Protein AF-0000000084981354 (afdb_homodimer)

Structure (mmCIF, N/CA/C/O backbone):
data_AF-0000000084981354-model_v1
#
loop_
_entity.id
_entity.type
_entity.pdbx_description
1 polymer 'ATP-grasp domain-containing protein'
#
loop_
_atom_site.group_PDB
_atom_site.id
_atom_site.type_symbol
_atom_site.label_atom_id
_atom_site.label_alt_id
_atom_site.label_comp_id
_atom_site.label_asym_id
_atom_site.label_entity_id
_atom_site.label_seq_id
_atom_site.pdbx_PDB_ins_code
_atom_site.Cartn_x
_atom_site.Cartn_y
_atom_site.Cartn_z
_atom_site.occupancy
_atom_site.B_iso_or_equiv
_atom_site.auth_seq_id
_atom_site.auth_comp_id
_atom_site.auth_asym_id
_atom_site.auth_atom_id
_atom_site.pdbx_PDB_model_num
ATOM 1 N N . MET A 1 1 ? -16.672 -6.094 -10.031 1 96.81 1 MET A N 1
ATOM 2 C CA . MET A 1 1 ? -15.305 -6.426 -9.641 1 96.81 1 MET A CA 1
ATOM 3 C C . MET A 1 1 ? -14.352 -6.262 -10.812 1 96.81 1 MET A C 1
ATOM 5 O O . MET A 1 1 ? -14.594 -6.793 -11.898 1 96.81 1 MET A O 1
ATOM 9 N N . ASN A 1 2 ? -13.312 -5.469 -10.719 1 98.69 2 ASN A N 1
ATOM 10 C CA . ASN A 1 2 ? -12.289 -5.281 -11.742 1 98.69 2 ASN A CA 1
ATOM 11 C C . ASN A 1 2 ? -11.109 -6.227 -11.531 1 98.69 2 ASN A C 1
ATOM 13 O O . ASN A 1 2 ? -10.469 -6.207 -10.477 1 98.69 2 ASN A O 1
ATOM 17 N N . PHE A 1 3 ? -10.891 -7.051 -12.516 1 98.88 3 PHE A N 1
ATOM 18 C CA . PHE A 1 3 ? -9.789 -8.008 -12.492 1 98.88 3 PHE A CA 1
ATOM 19 C C . PHE A 1 3 ? -8.742 -7.66 -13.539 1 98.88 3 PHE A C 1
ATOM 21 O O . PHE A 1 3 ? -9.055 -7.578 -14.734 1 98.88 3 PHE A O 1
ATOM 28 N N . LEU A 1 4 ? -7.516 -7.43 -13.109 1 98.94 4 LEU A N 1
ATOM 29 C CA . LEU A 1 4 ? -6.426 -7.133 -14.023 1 98.94 4 LEU A CA 1
ATOM 30 C C . LEU A 1 4 ? -5.617 -8.391 -14.336 1 98.94 4 LEU A C 1
ATOM 32 O O . LEU A 1 4 ? -5.07 -9.016 -13.422 1 98.94 4 LEU A O 1
ATOM 36 N N . TRP A 1 5 ? -5.559 -8.766 -15.562 1 98.81 5 TRP A N 1
ATOM 37 C CA . TRP A 1 5 ? -4.738 -9.891 -16 1 98.81 5 TRP A CA 1
ATOM 38 C C . TRP A 1 5 ? -3.453 -9.406 -16.656 1 98.81 5 TRP A C 1
ATOM 40 O O . TRP A 1 5 ? -3.496 -8.648 -17.641 1 98.81 5 TRP A O 1
ATOM 50 N N . VAL A 1 6 ? -2.336 -9.812 -16.219 1 98.44 6 VAL A N 1
ATOM 51 C CA . VAL A 1 6 ? -1.031 -9.43 -16.75 1 98.44 6 VAL A CA 1
ATOM 52 C C . VAL A 1 6 ? -0.583 -10.43 -17.812 1 98.44 6 VAL A C 1
ATOM 54 O O . VAL A 1 6 ? -0.644 -11.641 -17.594 1 98.44 6 VAL A O 1
ATOM 57 N N . SER A 1 7 ? -0.177 -9.984 -18.984 1 97.69 7 SER A N 1
ATOM 58 C CA . SER A 1 7 ? 0.325 -10.773 -20.109 1 97.69 7 SER A CA 1
ATOM 59 C C . SER A 1 7 ? -0.704 -11.797 -20.562 1 97.69 7 SER A C 1
ATOM 61 O O . SER A 1 7 ? -0.416 -13 -20.609 1 97.69 7 SER A O 1
ATOM 63 N N . PRO A 1 8 ? -1.83 -11.273 -20.984 1 97.56 8 PRO A N 1
ATOM 64 C CA . PRO A 1 8 ? -2.934 -12.18 -21.297 1 97.56 8 PRO A CA 1
ATOM 65 C C . PRO A 1 8 ? -2.641 -13.07 -22.5 1 97.56 8 PRO A C 1
ATOM 67 O O . PRO A 1 8 ? -3.25 -14.133 -22.656 1 97.56 8 PRO A O 1
ATOM 70 N N . HIS A 1 9 ? -1.751 -12.703 -23.375 1 94.56 9 HIS A N 1
ATOM 71 C CA . HIS A 1 9 ? -1.53 -13.414 -24.641 1 94.56 9 HIS A CA 1
ATOM 72 C C . HIS A 1 9 ? -0.736 -14.695 -24.406 1 94.56 9 HIS A C 1
ATOM 74 O O . HIS A 1 9 ? -0.718 -15.578 -25.266 1 94.56 9 HIS A O 1
ATOM 80 N N . TYR A 1 10 ? -0.019 -14.742 -23.266 1 89.88 10 TYR A N 1
ATOM 81 C CA . TYR A 1 10 ? 0.857 -15.883 -23.031 1 89.88 10 TYR A CA 1
ATOM 82 C C . TYR A 1 10 ? 0.763 -16.344 -21.578 1 89.88 10 TYR A C 1
ATOM 84 O O . TYR A 1 10 ? 0.833 -15.531 -20.656 1 89.88 10 TYR A O 1
ATOM 92 N N . PRO A 1 11 ? 0.769 -17.688 -21.391 1 88.19 11 PRO A N 1
ATOM 93 C CA . PRO A 1 11 ? 0.639 -18.734 -22.391 1 88.19 11 PRO A CA 1
ATOM 94 C C . PRO A 1 11 ? -0.766 -18.812 -22.984 1 88.19 11 PRO A C 1
ATOM 96 O O . PRO A 1 11 ? -1.733 -18.391 -22.359 1 88.19 11 PRO A O 1
ATOM 99 N N . PRO A 1 12 ? -0.935 -19.359 -24.156 1 87.62 12 PRO A N 1
ATOM 100 C CA . PRO A 1 12 ? -2.205 -19.297 -24.891 1 87.62 12 PRO A CA 1
ATOM 101 C C . PRO A 1 12 ? -3.344 -19.984 -24.141 1 87.62 12 PRO A C 1
ATOM 103 O O . PRO A 1 12 ? -4.488 -19.531 -24.188 1 87.62 12 PRO A O 1
ATOM 106 N N . ASN A 1 13 ? -3.092 -21.094 -23.516 1 87.5 13 ASN A N 1
ATOM 107 C CA . ASN A 1 13 ? -4.188 -21.828 -22.891 1 87.5 13 ASN A CA 1
ATOM 108 C C . ASN A 1 13 ? -4.719 -21.109 -21.656 1 87.5 13 ASN A C 1
ATOM 110 O O . ASN A 1 13 ? -5.805 -21.422 -21.156 1 87.5 13 ASN A O 1
ATOM 114 N N . PHE A 1 14 ? -4.004 -20.031 -21.156 1 92 14 PHE A N 1
ATOM 115 C CA . PHE A 1 14 ? -4.461 -19.281 -19.984 1 92 14 PHE A CA 1
ATOM 116 C C . PHE A 1 14 ? -5.547 -18.297 -20.375 1 92 14 PHE A C 1
ATOM 118 O O . PHE A 1 14 ? -6.234 -17.734 -19.516 1 92 14 PHE A O 1
ATOM 125 N N . GLN A 1 15 ? -5.75 -18.094 -21.641 1 95.38 15 GLN A N 1
ATOM 126 C CA . GLN A 1 15 ? -6.816 -17.219 -22.109 1 95.38 15 GLN A CA 1
ATOM 127 C C . GLN A 1 15 ? -8.18 -17.719 -21.641 1 95.38 15 GLN A C 1
ATOM 129 O O . GLN A 1 15 ? -9.125 -16.938 -21.5 1 95.38 15 GLN A O 1
ATOM 134 N N . THR A 1 16 ? -8.203 -19.047 -21.391 1 95.19 16 THR A N 1
ATOM 135 C CA . THR A 1 16 ? -9.438 -19.641 -20.891 1 95.19 16 THR A CA 1
ATOM 136 C C . THR A 1 16 ? -9.773 -19.109 -19.5 1 95.19 16 THR A C 1
ATOM 138 O O . THR A 1 16 ? -10.938 -19.031 -19.125 1 95.19 16 THR A O 1
ATOM 141 N N . PHE A 1 17 ? -8.758 -18.688 -18.719 1 96.94 17 PHE A N 1
ATOM 142 C CA . PHE A 1 17 ? -9 -18.016 -17.438 1 96.94 17 PHE A CA 1
ATOM 143 C C . PHE A 1 17 ? -9.766 -16.719 -17.656 1 96.94 17 PHE A C 1
ATOM 145 O O . PHE A 1 17 ? -10.711 -16.422 -16.922 1 96.94 17 PHE A O 1
ATOM 152 N N . ILE A 1 18 ? -9.328 -15.953 -18.594 1 98.19 18 ILE A N 1
ATOM 153 C CA . ILE A 1 18 ? -9.891 -14.641 -18.891 1 98.19 18 ILE A CA 1
ATOM 154 C C . ILE A 1 18 ? -11.344 -14.789 -19.328 1 98.19 18 ILE A C 1
ATOM 156 O O . ILE A 1 18 ? -12.219 -14.047 -18.875 1 98.19 18 ILE A O 1
ATOM 160 N N . GLU A 1 19 ? -11.547 -15.805 -20.188 1 98.12 19 GLU A N 1
ATOM 161 C CA . GLU A 1 19 ? -12.906 -16.125 -20.609 1 98.12 19 GLU A CA 1
ATOM 162 C C . GLU A 1 19 ? -13.781 -16.469 -19.406 1 98.12 19 GLU A C 1
ATOM 164 O O . GLU A 1 19 ? -14.914 -15.992 -19.297 1 98.12 19 GLU A O 1
ATOM 169 N N . ALA A 1 20 ? -13.258 -17.281 -18.547 1 97.56 20 ALA A N 1
ATOM 170 C CA . ALA A 1 20 ? -14.008 -17.719 -17.375 1 97.56 20 ALA A CA 1
ATOM 171 C C . ALA A 1 20 ? -14.312 -16.547 -16.453 1 97.56 20 ALA A C 1
ATOM 173 O O . ALA A 1 20 ? -15.422 -16.438 -15.93 1 97.56 20 ALA A O 1
ATOM 174 N N . LEU A 1 21 ? -13.367 -15.641 -16.25 1 98.44 21 LEU A N 1
ATOM 175 C CA . LEU A 1 21 ? -13.57 -14.461 -15.414 1 98.44 21 LEU A CA 1
ATOM 176 C C . LEU A 1 21 ? -14.672 -13.57 -15.984 1 98.44 21 LEU A C 1
ATOM 178 O O . LEU A 1 21 ? -15.57 -13.141 -15.258 1 98.44 21 LEU A O 1
ATOM 182 N N . ASP A 1 22 ? -14.602 -13.328 -17.25 1 98.56 22 ASP A N 1
ATOM 183 C CA . ASP A 1 22 ? -15.609 -12.508 -17.906 1 98.56 22 ASP A CA 1
ATOM 184 C C . ASP A 1 22 ? -16.984 -13.148 -17.812 1 98.56 22 ASP A C 1
ATOM 186 O O . ASP A 1 22 ? -17.969 -12.469 -17.531 1 98.56 22 ASP A O 1
ATOM 190 N N . ASN A 1 23 ? -17.047 -14.445 -17.984 1 97.5 23 ASN A N 1
ATOM 191 C CA . ASN A 1 23 ? -18.312 -15.172 -17.969 1 97.5 23 ASN A CA 1
ATOM 192 C C . ASN A 1 23 ? -18.953 -15.172 -16.594 1 97.5 23 ASN A C 1
ATOM 194 O O . ASN A 1 23 ? -20.141 -15.492 -16.438 1 97.5 23 ASN A O 1
ATOM 198 N N . THR A 1 24 ? -18.219 -14.906 -15.648 1 96.69 24 THR A N 1
ATOM 199 C CA . THR A 1 24 ? -18.766 -14.781 -14.305 1 96.69 24 THR A CA 1
ATOM 200 C C . THR A 1 24 ? -19.062 -13.32 -13.977 1 96.69 24 THR A C 1
ATOM 202 O O . THR A 1 24 ? -19.156 -12.945 -12.805 1 96.69 24 THR A O 1
ATOM 205 N N . GLU A 1 25 ? -19.031 -12.383 -14.938 1 97.06 25 GLU A N 1
ATOM 206 C CA . GLU A 1 25 ? -19.5 -11 -14.898 1 97.06 25 GLU A CA 1
ATOM 207 C C . GLU A 1 25 ? -18.469 -10.086 -14.242 1 97.06 25 GLU A C 1
ATOM 209 O O . GLU A 1 25 ? -18.828 -9.062 -13.656 1 97.06 25 GLU A O 1
ATOM 214 N N . MET A 1 26 ? -17.281 -10.492 -14.227 1 98.31 26 MET A N 1
ATOM 215 C CA . MET A 1 26 ? -16.219 -9.578 -13.82 1 98.31 26 MET A CA 1
ATOM 216 C C . MET A 1 26 ? -15.773 -8.711 -14.992 1 98.31 26 MET A C 1
ATOM 218 O O . MET A 1 26 ? -15.875 -9.117 -16.141 1 98.31 26 MET A O 1
ATOM 222 N N . THR A 1 27 ? -15.391 -7.504 -14.672 1 98.81 27 THR A N 1
ATOM 223 C CA . THR A 1 27 ? -14.695 -6.676 -15.648 1 98.81 27 THR A CA 1
ATOM 224 C C . THR A 1 27 ? -13.227 -7.082 -15.75 1 98.81 27 THR A C 1
ATOM 226 O O . THR A 1 27 ? -12.461 -6.898 -14.805 1 98.81 27 THR A O 1
ATOM 229 N N . VAL A 1 28 ? -12.844 -7.637 -16.906 1 98.88 28 VAL A N 1
ATOM 230 C CA . VAL A 1 28 ? -11.469 -8.125 -17.031 1 98.88 28 VAL A CA 1
ATOM 231 C C . VAL A 1 28 ? -10.641 -7.133 -17.844 1 98.88 28 VAL A C 1
ATOM 233 O O . VAL A 1 28 ? -10.969 -6.832 -19 1 98.88 28 VAL A O 1
ATOM 236 N N . LEU A 1 29 ? -9.641 -6.609 -17.219 1 98.94 29 LEU A N 1
ATOM 237 C CA . LEU A 1 29 ? -8.688 -5.688 -17.828 1 98.94 29 LEU A CA 1
ATOM 238 C C . LEU A 1 29 ? -7.352 -6.379 -18.078 1 98.94 29 LEU A C 1
ATOM 240 O O . LEU A 1 29 ? -7 -7.332 -17.375 1 98.94 29 LEU A O 1
ATOM 244 N N . GLY A 1 30 ? -6.629 -6 -19.141 1 98.81 30 GLY A N 1
ATOM 245 C CA . GLY A 1 30 ? -5.359 -6.633 -19.453 1 98.81 30 GLY A CA 1
ATOM 246 C C . GLY A 1 30 ? -4.242 -5.637 -19.703 1 98.81 30 GLY A C 1
ATOM 247 O O . GLY A 1 30 ? -4.473 -4.559 -20.266 1 98.81 30 GLY A O 1
ATOM 248 N N . ILE A 1 31 ? -3.084 -5.922 -19.328 1 98.81 31 ILE A N 1
ATOM 249 C CA . ILE A 1 31 ? -1.87 -5.219 -19.734 1 98.81 31 ILE A CA 1
ATOM 250 C C . ILE A 1 31 ? -0.873 -6.215 -20.328 1 98.81 31 ILE A C 1
ATOM 252 O O . ILE A 1 31 ? -0.776 -7.355 -19.859 1 98.81 31 ILE A O 1
ATOM 256 N N . GLY A 1 32 ? -0.233 -5.887 -21.344 1 98.19 32 GLY A N 1
ATOM 257 C CA . GLY A 1 32 ? 0.743 -6.758 -21.984 1 98.19 32 GLY A CA 1
ATOM 258 C C . GLY A 1 32 ? 1.57 -6.047 -23.047 1 98.19 32 GLY A C 1
ATOM 259 O O . GLY A 1 32 ? 1.439 -4.836 -23.234 1 98.19 32 GLY A O 1
ATOM 260 N N . GLN A 1 33 ? 2.396 -6.801 -23.703 1 97.38 33 GLN A N 1
ATOM 261 C CA . GLN A 1 33 ? 3.307 -6.242 -24.703 1 97.38 33 GLN A CA 1
ATOM 262 C C . GLN A 1 33 ? 2.822 -6.543 -26.109 1 97.38 33 GLN A C 1
ATOM 264 O O . GLN A 1 33 ? 3.264 -5.906 -27.078 1 97.38 33 GLN A O 1
ATOM 269 N N . GLU A 1 34 ? 1.958 -7.445 -26.25 1 96.94 34 GLU A N 1
ATOM 270 C CA . GLU A 1 34 ? 1.466 -7.848 -27.562 1 96.94 34 GLU A CA 1
ATOM 271 C C . GLU A 1 34 ? 0.529 -6.793 -28.156 1 96.94 34 GLU A C 1
ATOM 273 O O . GLU A 1 34 ? -0.377 -6.312 -27.469 1 96.94 34 GLU A O 1
ATOM 278 N N . PRO A 1 35 ? 0.772 -6.422 -29.438 1 97.56 35 PRO A N 1
ATOM 279 C CA . PRO A 1 35 ? -0.171 -5.492 -30.062 1 97.56 35 PRO A CA 1
ATOM 280 C C . PRO A 1 35 ? -1.603 -6.023 -30.062 1 97.56 35 PRO A C 1
ATOM 282 O O . PRO A 1 35 ? -1.817 -7.227 -30.25 1 97.56 35 PRO A O 1
ATOM 285 N N . TYR A 1 36 ? -2.484 -5.117 -29.938 1 97.19 36 TYR A N 1
ATOM 286 C CA . TYR A 1 36 ? -3.898 -5.461 -29.844 1 97.19 36 TYR A CA 1
ATOM 287 C C . TYR A 1 36 ? -4.336 -6.316 -31.031 1 97.19 36 TYR A C 1
ATOM 289 O O . TYR A 1 36 ? -5.039 -7.312 -30.859 1 97.19 36 TYR A O 1
ATOM 297 N N . ASP A 1 37 ? -3.871 -5.973 -32.219 1 96.94 37 ASP A N 1
ATOM 298 C CA . ASP A 1 37 ? -4.309 -6.641 -33.438 1 96.94 37 ASP A CA 1
ATOM 299 C C . ASP A 1 37 ? -3.834 -8.094 -33.469 1 96.94 37 ASP A C 1
ATOM 301 O O . ASP A 1 37 ? -4.391 -8.914 -34.219 1 96.94 37 ASP A O 1
ATOM 305 N N . HIS A 1 38 ? -2.838 -8.406 -32.656 1 96.88 38 HIS A N 1
ATOM 306 C CA . HIS A 1 38 ? -2.289 -9.75 -32.625 1 96.88 38 HIS A CA 1
ATOM 307 C C . HIS A 1 38 ? -2.945 -10.602 -31.547 1 96.88 38 HIS A C 1
ATOM 309 O O . HIS A 1 38 ? -2.701 -11.805 -31.453 1 96.88 38 HIS A O 1
ATOM 315 N N . LEU A 1 39 ? -3.744 -9.961 -30.703 1 97.44 39 LEU A N 1
ATOM 316 C CA . LEU A 1 39 ? -4.441 -10.734 -29.688 1 97.44 39 LEU A CA 1
ATOM 317 C C . LEU A 1 39 ? -5.426 -11.711 -30.312 1 97.44 39 LEU A C 1
ATOM 319 O O . LEU A 1 39 ? -5.949 -11.453 -31.406 1 97.44 39 LEU A O 1
ATOM 323 N N . SER A 1 40 ? -5.613 -12.805 -29.75 1 96.81 40 SER A N 1
ATOM 324 C CA . SER A 1 40 ? -6.586 -13.781 -30.234 1 96.81 40 SER A CA 1
ATOM 325 C C . SER A 1 40 ? -8 -13.227 -30.172 1 96.81 40 SER A C 1
ATOM 327 O O . SER A 1 40 ? -8.266 -12.25 -29.469 1 96.81 40 SER A O 1
ATOM 329 N N . ASP A 1 41 ? -8.906 -13.844 -30.875 1 97.31 41 ASP A N 1
ATOM 330 C CA . ASP A 1 41 ? -10.305 -13.445 -30.844 1 97.31 41 ASP A CA 1
ATOM 331 C C . ASP A 1 41 ? -10.898 -13.625 -29.453 1 97.31 41 ASP A C 1
ATOM 333 O O . ASP A 1 41 ? -11.734 -12.82 -29.016 1 97.31 41 ASP A O 1
ATOM 337 N N . VAL A 1 42 ? -10.445 -14.633 -28.797 1 97.25 42 VAL A N 1
ATOM 338 C CA . VAL A 1 42 ? -10.922 -14.891 -27.438 1 97.25 42 VAL A CA 1
ATOM 339 C C . VAL A 1 42 ? -10.578 -13.703 -26.547 1 97.25 42 VAL A C 1
ATOM 341 O O . VAL A 1 42 ? -11.43 -13.227 -25.781 1 97.25 42 VAL A O 1
ATOM 344 N N . LEU A 1 43 ? -9.391 -13.195 -26.594 1 98.44 43 LEU A N 1
ATOM 345 C CA . LEU A 1 43 ? -8.953 -12.07 -25.766 1 98.44 43 LEU A CA 1
ATOM 346 C C . LEU A 1 43 ? -9.703 -10.797 -26.141 1 98.44 43 LEU A C 1
ATOM 348 O O . LEU A 1 43 ? -10.133 -10.047 -25.266 1 98.44 43 LEU A O 1
ATOM 352 N N . LYS A 1 44 ? -9.867 -10.547 -27.453 1 98.38 44 LYS A N 1
ATOM 353 C CA . LYS A 1 44 ? -10.578 -9.359 -27.906 1 98.38 44 LYS A CA 1
ATOM 354 C C . LYS A 1 44 ? -12.031 -9.367 -27.438 1 98.38 44 LYS A C 1
ATOM 356 O O . LYS A 1 44 ? -12.602 -8.312 -27.141 1 98.38 44 LYS A O 1
ATOM 361 N N . GLU A 1 45 ? -12.547 -10.531 -27.375 1 98.25 45 GLU A N 1
ATOM 362 C CA . GLU A 1 45 ? -13.945 -10.688 -26.984 1 98.25 45 GLU A CA 1
ATOM 363 C C . GLU A 1 45 ? -14.117 -10.523 -25.484 1 98.25 45 GLU A C 1
ATOM 365 O O . GLU A 1 45 ? -15.117 -9.969 -25.031 1 98.25 45 GLU A O 1
ATOM 370 N N . HIS A 1 46 ? -13.117 -10.938 -24.719 1 98.69 46 HIS A N 1
ATOM 371 C CA . HIS A 1 46 ? -13.391 -11.125 -23.297 1 98.69 46 HIS A CA 1
ATOM 372 C C . HIS A 1 46 ? -12.625 -10.109 -22.453 1 98.69 46 HIS A C 1
ATOM 374 O O . HIS A 1 46 ? -12.898 -9.969 -21.25 1 98.69 46 HIS A O 1
ATOM 380 N N . LEU A 1 47 ? -11.719 -9.391 -22.984 1 98.75 47 LEU A N 1
ATOM 381 C CA . LEU A 1 47 ? -11.102 -8.258 -22.297 1 98.75 47 LEU A CA 1
ATOM 382 C C . LEU A 1 47 ? -11.938 -6.996 -22.469 1 98.75 47 LEU A C 1
ATOM 384 O O . LEU A 1 47 ? -12.234 -6.598 -23.609 1 98.75 47 LEU A O 1
ATOM 388 N N . THR A 1 48 ? -12.336 -6.434 -21.375 1 98.75 48 THR A N 1
ATOM 389 C CA . THR A 1 48 ? -13.047 -5.164 -21.438 1 98.75 48 THR A CA 1
ATOM 390 C C . THR A 1 48 ? -12.164 -4.07 -22.016 1 98.75 48 THR A C 1
ATOM 392 O O . THR A 1 48 ? -12.625 -3.234 -22.797 1 98.75 48 THR A O 1
ATOM 395 N N . GLU A 1 49 ? -10.914 -4.07 -21.594 1 98.62 49 GLU A N 1
ATOM 396 C CA . GLU A 1 49 ? -9.906 -3.146 -22.109 1 98.62 49 GLU A CA 1
ATOM 397 C C . GLU A 1 49 ? -8.508 -3.74 -21.984 1 98.62 49 GLU A C 1
ATOM 399 O O . GLU A 1 49 ? -8.219 -4.492 -21.062 1 98.62 49 GLU A O 1
ATOM 404 N N . TYR A 1 50 ? -7.746 -3.451 -23.031 1 98.75 50 TYR A N 1
ATOM 405 C CA . TYR A 1 50 ? -6.355 -3.896 -23.094 1 98.75 50 TYR A CA 1
ATOM 406 C C . TYR A 1 50 ? -5.414 -2.715 -23.266 1 98.75 50 TYR A C 1
ATOM 408 O O . TYR A 1 50 ? -5.574 -1.913 -24.188 1 98.75 50 TYR A O 1
ATOM 416 N N . PHE A 1 51 ? -4.461 -2.578 -22.312 1 98.75 51 PHE A N 1
ATOM 417 C CA . PHE A 1 51 ? -3.436 -1.548 -22.422 1 98.75 51 PHE A CA 1
ATOM 418 C C . PHE A 1 51 ? -2.098 -2.156 -22.828 1 98.75 51 PHE A C 1
ATOM 420 O O . PHE A 1 51 ? -1.504 -2.924 -22.062 1 98.75 51 PHE A O 1
ATOM 427 N N . ARG A 1 52 ? -1.6 -1.86 -23.969 1 98.62 52 ARG A N 1
ATOM 428 C CA . ARG A 1 52 ? -0.315 -2.365 -24.438 1 98.62 52 ARG A CA 1
ATOM 429 C C . ARG A 1 52 ? 0.833 -1.496 -23.938 1 98.62 52 ARG A C 1
ATOM 431 O O . ARG A 1 52 ? 0.836 -0.281 -24.156 1 98.62 52 ARG A O 1
ATOM 438 N N . VAL A 1 53 ? 1.781 -2.061 -23.266 1 98.19 53 VAL A N 1
ATOM 439 C CA . VAL A 1 53 ? 3.023 -1.388 -22.906 1 98.19 53 VAL A CA 1
ATOM 440 C C . VAL A 1 53 ? 4.152 -1.855 -23.812 1 98.19 53 VAL A C 1
ATOM 442 O O . VAL A 1 53 ? 4.059 -2.912 -24.438 1 98.19 53 VAL A O 1
ATOM 445 N N . ASP A 1 54 ? 5.215 -1.114 -23.922 1 97.81 54 ASP A N 1
ATOM 446 C CA . ASP A 1 54 ? 6.359 -1.516 -24.734 1 97.81 54 ASP A CA 1
ATOM 447 C C . ASP A 1 54 ? 7.141 -2.641 -24.062 1 97.81 54 ASP A C 1
ATOM 449 O O . ASP A 1 54 ? 7.629 -3.555 -24.719 1 97.81 54 ASP A O 1
ATOM 453 N N . ASP A 1 55 ? 7.281 -2.561 -22.766 1 97.44 55 ASP A N 1
ATOM 454 C CA . ASP A 1 55 ? 8.07 -3.52 -22 1 97.44 55 ASP A CA 1
ATOM 455 C C . ASP A 1 55 ? 7.449 -3.758 -20.625 1 97.44 55 ASP A C 1
ATOM 457 O O . ASP A 1 55 ? 7.48 -2.877 -19.766 1 97.44 55 ASP A O 1
ATOM 461 N N . LEU A 1 56 ? 6.969 -4.984 -20.375 1 96.75 56 LEU A N 1
ATOM 462 C CA . LEU A 1 56 ? 6.336 -5.332 -19.109 1 96.75 56 LEU A CA 1
ATOM 463 C C . LEU A 1 56 ? 7.363 -5.359 -17.984 1 96.75 56 LEU A C 1
ATOM 465 O O . LEU A 1 56 ? 6.996 -5.379 -16.797 1 96.75 56 LEU A O 1
ATOM 469 N N . GLU A 1 57 ? 8.633 -5.34 -18.297 1 96.12 57 GLU A N 1
ATOM 470 C CA . GLU A 1 57 ? 9.68 -5.297 -17.266 1 96.12 57 GLU A CA 1
ATOM 471 C C . GLU A 1 57 ? 9.953 -3.865 -16.828 1 96.12 57 GLU A C 1
ATOM 473 O O . GLU A 1 57 ? 10.672 -3.641 -15.844 1 96.12 57 GLU A O 1
ATOM 478 N N . ASN A 1 58 ? 9.461 -2.932 -17.594 1 97.25 58 ASN A N 1
ATOM 479 C CA . ASN A 1 58 ? 9.586 -1.524 -17.234 1 97.25 58 ASN A CA 1
ATOM 480 C C . ASN A 1 58 ? 8.539 -1.118 -16.188 1 97.25 58 ASN A C 1
ATOM 482 O O . ASN A 1 58 ? 7.375 -0.895 -16.531 1 97.25 58 ASN A O 1
ATOM 486 N N . ARG A 1 59 ? 8.969 -0.937 -15.039 1 95.06 59 ARG A N 1
ATOM 487 C CA . ARG A 1 59 ? 8.094 -0.708 -13.891 1 95.06 59 ARG A CA 1
ATOM 488 C C . ARG A 1 59 ? 7.254 0.551 -14.094 1 95.06 59 ARG A C 1
ATOM 490 O O . ARG A 1 59 ? 6.047 0.541 -13.852 1 95.06 59 ARG A O 1
ATOM 497 N N . GLU A 1 60 ? 7.855 1.618 -14.461 1 96.5 60 GLU A N 1
ATOM 498 C CA . GLU A 1 60 ? 7.125 2.875 -14.609 1 96.5 60 GLU A CA 1
ATOM 499 C C . GLU A 1 60 ? 6.039 2.76 -15.672 1 96.5 60 GLU A C 1
ATOM 501 O O . GLU A 1 60 ? 4.926 3.254 -15.484 1 96.5 60 GLU A O 1
ATOM 506 N N . GLU A 1 61 ? 6.383 2.123 -16.781 1 97.69 61 GLU A N 1
ATOM 507 C CA . GLU A 1 61 ? 5.398 1.935 -17.844 1 97.69 61 GLU A CA 1
ATOM 508 C C . GLU A 1 61 ? 4.195 1.141 -17.344 1 97.69 61 GLU A C 1
ATOM 510 O O . GLU A 1 61 ? 3.049 1.479 -17.641 1 97.69 61 GLU A O 1
ATOM 515 N N . VAL A 1 62 ? 4.488 0.147 -16.562 1 98.5 62 VAL A N 1
ATOM 516 C CA . VAL A 1 62 ? 3.432 -0.708 -16.031 1 98.5 62 VAL A CA 1
ATOM 517 C C . VAL A 1 62 ? 2.561 0.087 -15.055 1 98.5 62 VAL A C 1
ATOM 519 O O . VAL A 1 62 ? 1.331 0.018 -15.117 1 98.5 62 VAL A O 1
ATOM 522 N N . ILE A 1 63 ? 3.178 0.868 -14.203 1 98.25 63 ILE A N 1
ATOM 523 C CA . ILE A 1 63 ? 2.449 1.666 -13.219 1 98.25 63 ILE A CA 1
ATOM 524 C C . ILE A 1 63 ? 1.518 2.639 -13.938 1 98.25 63 ILE A C 1
ATOM 526 O O . ILE A 1 63 ? 0.348 2.773 -13.57 1 98.25 63 ILE A O 1
ATOM 530 N N . ARG A 1 64 ? 2.008 3.297 -14.969 1 98.56 64 ARG A N 1
ATOM 531 C CA . ARG A 1 64 ? 1.199 4.246 -15.727 1 98.56 64 ARG A CA 1
ATOM 532 C C . ARG A 1 64 ? 0.036 3.545 -16.422 1 98.56 64 ARG A C 1
ATOM 534 O O . ARG A 1 64 ? -1.077 4.074 -16.469 1 98.56 64 ARG A O 1
ATOM 541 N N . ALA A 1 65 ? 0.317 2.385 -16.938 1 98.81 65 ALA A N 1
ATOM 542 C CA . ALA A 1 65 ? -0.726 1.619 -17.609 1 98.81 65 ALA A CA 1
ATOM 543 C C . ALA A 1 65 ? -1.839 1.23 -16.641 1 98.81 65 ALA A C 1
ATOM 545 O O . ALA A 1 65 ? -3.021 1.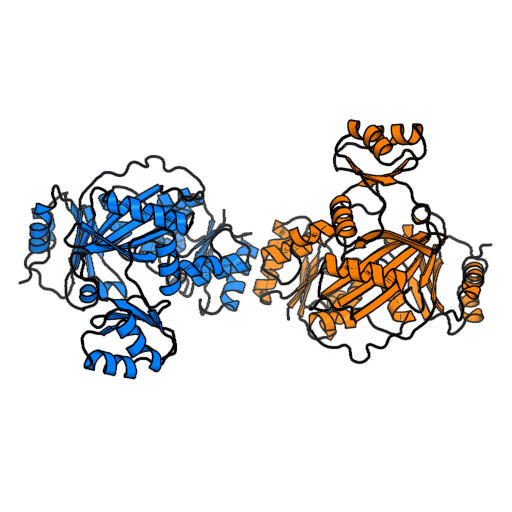402 -16.953 1 98.81 65 ALA A O 1
ATOM 546 N N . VAL A 1 66 ? -1.45 0.698 -15.508 1 98.88 66 VAL A N 1
ATOM 547 C CA . VAL A 1 66 ? -2.43 0.287 -14.508 1 98.88 66 VAL A CA 1
ATOM 548 C C . VAL A 1 66 ? -3.207 1.505 -14.016 1 98.88 66 VAL A C 1
ATOM 550 O O . VAL A 1 66 ? -4.426 1.442 -13.844 1 98.88 66 VAL A O 1
ATOM 553 N N . ALA A 1 67 ? -2.508 2.627 -13.781 1 98.88 67 ALA A N 1
ATOM 554 C CA . ALA A 1 67 ? -3.158 3.863 -13.359 1 98.88 67 ALA A CA 1
ATOM 555 C C . ALA A 1 67 ? -4.211 4.305 -14.375 1 98.88 67 ALA A C 1
ATOM 557 O O . ALA A 1 67 ? -5.301 4.742 -13.992 1 98.88 67 ALA A O 1
ATOM 558 N N . PHE A 1 68 ? -3.926 4.207 -15.688 1 98.75 68 PHE A N 1
ATOM 559 C CA . PHE A 1 68 ? -4.891 4.539 -16.719 1 98.75 68 PHE A CA 1
ATOM 560 C C . PHE A 1 68 ? -6.156 3.703 -16.578 1 98.75 68 PHE A C 1
ATOM 562 O O . PHE A 1 68 ? -7.27 4.23 -16.672 1 98.75 68 PHE A O 1
ATOM 569 N N . LEU A 1 69 ? -5.934 2.438 -16.391 1 98.88 69 LEU A N 1
ATOM 570 C CA . LEU A 1 69 ? -7.074 1.533 -16.266 1 98.88 69 LEU A CA 1
ATOM 571 C C . LEU A 1 69 ? -7.895 1.851 -15.023 1 98.88 69 LEU A C 1
ATOM 573 O O . LEU A 1 69 ? -9.125 1.763 -15.047 1 98.88 69 LEU A O 1
ATOM 577 N N . ILE A 1 70 ? -7.254 2.197 -13.914 1 98.81 70 ILE A N 1
ATOM 578 C CA . ILE A 1 70 ? -7.957 2.588 -12.703 1 98.81 70 ILE A CA 1
ATOM 579 C C . ILE A 1 70 ? -8.742 3.875 -12.945 1 98.81 70 ILE A C 1
ATOM 581 O O . ILE A 1 70 ? -9.891 4 -12.523 1 98.81 70 ILE A O 1
ATOM 585 N N . TYR A 1 71 ? -8.133 4.855 -13.672 1 98.69 71 TYR A N 1
ATOM 586 C CA . TYR A 1 71 ? -8.805 6.109 -14 1 98.69 71 TYR A CA 1
ATOM 587 C C . TYR A 1 71 ? -10.094 5.848 -14.773 1 98.69 71 TYR A C 1
ATOM 589 O O . TYR A 1 71 ? -11.148 6.395 -14.438 1 98.69 71 TYR A O 1
ATOM 597 N N . LYS A 1 72 ? -10.008 4.973 -15.656 1 98.5 72 LYS A N 1
ATOM 598 C CA . LYS A 1 72 ? -11.125 4.754 -16.578 1 98.5 72 LYS A CA 1
ATOM 599 C C . LYS A 1 72 ? -12.18 3.842 -15.953 1 98.5 72 LYS A C 1
ATOM 601 O O . LYS A 1 72 ? -13.375 4.059 -16.141 1 98.5 72 LYS A O 1
ATOM 606 N N . HIS A 1 73 ? -11.766 2.807 -15.195 1 98.5 73 HIS A N 1
ATOM 607 C CA . HIS A 1 73 ? -12.703 1.754 -14.828 1 98.5 73 HIS A CA 1
ATOM 608 C C . HIS A 1 73 ? -12.914 1.711 -13.32 1 98.5 73 HIS A C 1
ATOM 610 O O . HIS A 1 73 ? -13.797 1.004 -12.828 1 98.5 73 HIS A O 1
ATOM 616 N N . GLY A 1 74 ? -12.141 2.477 -12.539 1 97.75 74 GLY A N 1
ATOM 617 C CA . GLY A 1 74 ? -12.211 2.424 -11.086 1 97.75 74 GLY A CA 1
ATOM 618 C C . GLY A 1 74 ? -11.164 1.513 -10.469 1 97.75 74 GLY A C 1
ATOM 619 O O . GLY A 1 74 ? -10.336 0.939 -11.188 1 97.75 74 GLY A O 1
ATOM 620 N N . PRO A 1 75 ? -11.18 1.383 -9.164 1 97.44 75 PRO A N 1
ATOM 621 C CA . PRO A 1 75 ? -10.18 0.576 -8.461 1 97.44 75 PRO A CA 1
ATOM 622 C C . PRO A 1 75 ? -10.156 -0.876 -8.938 1 97.44 75 PRO A C 1
ATOM 624 O O . PRO A 1 75 ? -11.203 -1.446 -9.242 1 97.44 75 PRO A O 1
ATOM 627 N N . ILE A 1 76 ? -8.961 -1.449 -8.945 1 98.56 76 ILE A N 1
ATOM 628 C CA . ILE A 1 76 ? -8.766 -2.848 -9.312 1 98.56 76 ILE A CA 1
ATOM 629 C C . ILE A 1 76 ? -8.859 -3.729 -8.07 1 98.56 76 ILE A C 1
ATOM 631 O O . ILE A 1 76 ? -8.266 -3.416 -7.035 1 98.56 76 ILE A O 1
ATOM 635 N N . ASP A 1 77 ? -9.555 -4.82 -8.188 1 98.56 77 ASP A N 1
ATOM 636 C CA . ASP A 1 77 ? -9.82 -5.676 -7.031 1 98.56 77 ASP A CA 1
ATOM 637 C C . ASP A 1 77 ? -8.812 -6.824 -6.961 1 98.56 77 ASP A C 1
ATOM 639 O O . ASP A 1 77 ? -8.461 -7.281 -5.871 1 98.56 77 ASP A O 1
ATOM 643 N N . ARG A 1 78 ? -8.414 -7.32 -8.109 1 98.69 78 ARG A N 1
ATOM 644 C CA . ARG A 1 78 ? -7.457 -8.422 -8.203 1 98.69 78 ARG A CA 1
ATOM 645 C C . ARG A 1 78 ? -6.5 -8.219 -9.375 1 98.69 78 ARG A C 1
ATOM 647 O O . ARG A 1 78 ? -6.863 -7.602 -10.375 1 98.69 78 ARG A O 1
ATOM 654 N N . VAL A 1 79 ? -5.336 -8.703 -9.227 1 98.69 79 VAL A N 1
ATOM 655 C CA . VAL A 1 79 ? -4.352 -8.773 -10.297 1 98.69 79 VAL A CA 1
ATOM 656 C C . VAL A 1 79 ? -3.637 -10.125 -10.258 1 98.69 79 VAL A C 1
ATOM 658 O O . VAL A 1 79 ? -3.221 -10.578 -9.188 1 98.69 79 VAL A O 1
ATOM 661 N N . GLU A 1 80 ? -3.586 -10.773 -11.375 1 97.38 80 GLU A N 1
ATOM 662 C CA . GLU A 1 80 ? -2.922 -12.062 -11.484 1 97.38 80 GLU A CA 1
ATOM 663 C C . GLU A 1 80 ? -2.506 -12.352 -12.922 1 97.38 80 GLU A C 1
ATOM 665 O O . GLU A 1 80 ? -3.148 -11.883 -13.867 1 97.38 80 GLU A O 1
ATOM 670 N N . SER A 1 81 ? -1.454 -13.086 -13.086 1 95.56 81 SER A N 1
ATOM 671 C CA . SER A 1 81 ? -1.08 -13.672 -14.367 1 95.56 81 SER A CA 1
ATOM 672 C C . SER A 1 81 ? -1.15 -15.188 -14.32 1 95.56 81 SER A C 1
ATOM 674 O O . SER A 1 81 ? -1.214 -15.844 -15.367 1 95.56 81 SER A O 1
ATOM 676 N N . ASN A 1 82 ? -1.08 -15.758 -13.141 1 91.44 82 ASN A N 1
ATOM 677 C CA . ASN A 1 82 ? -0.927 -17.188 -12.898 1 91.44 82 ASN A CA 1
ATOM 678 C C . ASN A 1 82 ? 0.302 -17.75 -13.609 1 91.44 82 ASN A C 1
ATOM 680 O O . ASN A 1 82 ? 0.324 -18.922 -13.984 1 91.44 82 ASN A O 1
ATOM 684 N N . ASN A 1 83 ? 1.22 -16.859 -13.961 1 89.56 83 ASN A N 1
ATOM 685 C CA . ASN A 1 83 ? 2.471 -17.172 -14.648 1 89.56 83 ASN A CA 1
ATOM 686 C C . ASN A 1 83 ? 3.678 -16.922 -13.742 1 89.56 83 ASN A C 1
ATOM 688 O O . ASN A 1 83 ? 3.844 -15.828 -13.211 1 89.56 83 ASN A O 1
ATOM 692 N N . GLU A 1 84 ? 4.543 -17.922 -13.672 1 86.62 84 GLU A N 1
ATOM 693 C CA . GLU A 1 84 ? 5.691 -17.828 -12.773 1 86.62 84 GLU A CA 1
ATOM 694 C C . GLU A 1 84 ? 6.535 -16.594 -13.086 1 86.62 84 GLU A C 1
ATOM 696 O O . GLU A 1 84 ? 7.051 -15.945 -12.172 1 86.62 84 GLU A O 1
ATOM 701 N N . HIS A 1 85 ? 6.688 -16.344 -14.297 1 87.5 85 HIS A N 1
ATOM 702 C CA . HIS A 1 85 ? 7.547 -15.25 -14.734 1 87.5 85 HIS A CA 1
ATOM 703 C C . HIS A 1 85 ? 7.039 -13.914 -14.203 1 87.5 85 HIS A C 1
ATOM 705 O O . HIS A 1 85 ? 7.832 -13.023 -13.891 1 87.5 85 HIS A O 1
ATOM 711 N N . TRP A 1 86 ? 5.727 -13.75 -14.047 1 94.31 86 TRP A N 1
ATOM 712 C CA . TRP A 1 86 ? 5.148 -12.445 -13.758 1 94.31 86 TRP A CA 1
ATOM 713 C C . TRP A 1 86 ? 4.66 -12.375 -12.312 1 94.31 86 TRP A C 1
ATOM 715 O O . TRP A 1 86 ? 4.027 -11.391 -11.914 1 94.31 86 TRP A O 1
ATOM 725 N N . LEU A 1 87 ? 4.969 -13.336 -11.508 1 93.62 87 LEU A N 1
ATOM 726 C CA . LEU A 1 87 ? 4.484 -13.344 -10.133 1 93.62 87 LEU A CA 1
ATOM 727 C C . LEU A 1 87 ? 4.996 -12.125 -9.375 1 93.62 87 LEU A C 1
ATOM 729 O O . LEU A 1 87 ? 4.246 -11.508 -8.609 1 93.62 87 LEU A O 1
ATOM 733 N N . GLU A 1 88 ? 6.254 -11.867 -9.609 1 94.5 88 GLU A N 1
ATOM 734 C CA . GLU A 1 88 ? 6.828 -10.703 -8.938 1 94.5 88 GLU A CA 1
ATOM 735 C C . GLU A 1 88 ? 6.176 -9.414 -9.414 1 94.5 88 GLU A C 1
ATOM 737 O O . GLU A 1 88 ? 5.918 -8.508 -8.617 1 94.5 88 GLU A O 1
ATOM 742 N N . LEU A 1 89 ? 5.926 -9.305 -10.672 1 97.19 89 LEU A N 1
ATOM 743 C CA . LEU A 1 89 ? 5.258 -8.125 -11.219 1 97.19 89 LEU A CA 1
ATOM 744 C C . LEU A 1 89 ? 3.85 -7.988 -10.648 1 97.19 89 LEU A C 1
ATOM 746 O O . LEU A 1 89 ? 3.436 -6.895 -10.258 1 97.19 89 LEU A O 1
ATOM 750 N N . ASP A 1 90 ? 3.098 -9.125 -10.602 1 97.62 90 ASP A N 1
ATOM 751 C CA . ASP A 1 90 ? 1.771 -9.109 -9.992 1 97.62 90 ASP A CA 1
ATOM 752 C C . ASP A 1 90 ? 1.82 -8.523 -8.586 1 97.62 90 ASP A C 1
ATOM 754 O O . ASP A 1 90 ? 1.01 -7.656 -8.242 1 97.62 90 ASP A O 1
ATOM 758 N N . ALA A 1 91 ? 2.781 -9.023 -7.828 1 97.56 91 ALA A N 1
ATOM 759 C CA . ALA A 1 91 ? 2.906 -8.602 -6.434 1 97.56 91 ALA A CA 1
ATOM 760 C C . ALA A 1 91 ? 3.256 -7.117 -6.344 1 97.56 91 ALA A C 1
ATOM 762 O O . ALA A 1 91 ? 2.748 -6.406 -5.473 1 97.56 91 ALA A O 1
ATOM 763 N N . THR A 1 92 ? 4.086 -6.66 -7.211 1 97.94 92 THR A N 1
ATOM 764 C CA . THR A 1 92 ? 4.496 -5.262 -7.227 1 97.94 92 THR A CA 1
ATOM 765 C C . THR A 1 92 ? 3.311 -4.355 -7.555 1 97.94 92 THR A C 1
ATOM 767 O O . THR A 1 92 ? 3.16 -3.283 -6.965 1 97.94 92 THR A O 1
ATOM 770 N N . ILE A 1 93 ? 2.545 -4.75 -8.508 1 98.69 93 ILE A N 1
ATOM 771 C CA . ILE A 1 93 ? 1.35 -3.992 -8.867 1 98.69 93 ILE A CA 1
ATOM 772 C C . ILE A 1 93 ? 0.404 -3.93 -7.668 1 98.69 93 ILE A C 1
ATOM 774 O O . ILE A 1 93 ? -0.138 -2.869 -7.352 1 98.69 93 ILE A O 1
ATOM 778 N N . ARG A 1 94 ? 0.232 -5.078 -6.973 1 98.62 94 ARG A N 1
ATOM 779 C CA . ARG A 1 94 ? -0.631 -5.113 -5.797 1 98.62 94 ARG A CA 1
ATOM 780 C C . ARG A 1 94 ? -0.152 -4.125 -4.738 1 98.62 94 ARG A C 1
ATOM 782 O O . ARG A 1 94 ? -0.955 -3.389 -4.16 1 98.62 94 ARG A O 1
ATOM 789 N N . GLU A 1 95 ? 1.138 -4.172 -4.52 1 98 95 GLU A N 1
ATOM 790 C CA . GLU A 1 95 ? 1.703 -3.289 -3.506 1 98 95 GLU A CA 1
ATOM 791 C C . GLU A 1 95 ? 1.541 -1.824 -3.898 1 98 95 GLU A C 1
ATOM 793 O O . GLU A 1 95 ? 1.156 -0.994 -3.072 1 98 95 GLU A O 1
ATOM 798 N N . GLN A 1 96 ? 1.776 -1.54 -5.141 1 98.31 96 GLN A N 1
ATOM 799 C CA . GLN A 1 96 ? 1.75 -0.167 -5.637 1 98.31 96 GLN A CA 1
ATOM 800 C C . GLN A 1 96 ? 0.347 0.426 -5.535 1 98.31 96 GLN A C 1
ATOM 802 O O . GLN A 1 96 ? 0.189 1.618 -5.266 1 98.31 96 GLN A O 1
ATOM 807 N N . PHE A 1 97 ? -0.691 -0.326 -5.746 1 98.69 97 PHE A N 1
ATOM 808 C CA . PHE A 1 97 ? -2.039 0.214 -5.871 1 98.69 97 PHE A CA 1
ATOM 809 C C . PHE A 1 97 ? -2.947 -0.338 -4.777 1 98.69 97 PHE A C 1
ATOM 811 O O . PHE A 1 97 ? -4.172 -0.217 -4.859 1 98.69 97 PHE A O 1
ATOM 818 N N . ASN A 1 98 ? -2.311 -0.984 -3.779 1 97.81 98 ASN A N 1
ATOM 819 C CA . ASN A 1 98 ? -3.01 -1.5 -2.607 1 97.81 98 ASN A CA 1
ATOM 820 C C . ASN A 1 98 ? -4.152 -2.434 -3 1 97.81 98 ASN A C 1
ATOM 822 O O . ASN A 1 98 ? -5.293 -2.238 -2.58 1 97.81 98 ASN A O 1
ATOM 826 N N . ILE A 1 99 ? -3.803 -3.387 -3.809 1 98.38 99 ILE A N 1
ATOM 827 C CA . ILE A 1 99 ? -4.742 -4.406 -4.262 1 98.38 99 ILE A CA 1
ATOM 828 C C . ILE A 1 99 ? -4.609 -5.656 -3.396 1 98.38 99 ILE A C 1
ATOM 830 O O . ILE A 1 99 ? -3.504 -6.035 -3.008 1 98.38 99 ILE A O 1
ATOM 834 N N . ALA A 1 100 ? -5.727 -6.336 -3.125 1 97.5 100 ALA A N 1
ATOM 835 C CA . ALA A 1 100 ? -5.719 -7.531 -2.287 1 97.5 100 ALA A CA 1
ATOM 836 C C . ALA A 1 100 ? -4.84 -8.617 -2.895 1 97.5 100 ALA A C 1
ATOM 838 O O . ALA A 1 100 ? -4.77 -8.758 -4.117 1 97.5 100 ALA A O 1
ATOM 839 N N . GLY A 1 101 ? -4.145 -9.438 -2.018 1 96.94 101 GLY A N 1
ATOM 840 C CA . GLY A 1 101 ? -3.318 -10.555 -2.459 1 96.94 101 GLY A CA 1
ATOM 841 C C . GLY A 1 101 ? -1.888 -10.469 -1.963 1 96.94 101 GLY A C 1
ATOM 842 O O . GLY A 1 101 ? -1.569 -9.641 -1.105 1 96.94 101 GLY A O 1
ATOM 843 N N . LEU A 1 102 ? -1.018 -11.242 -2.598 1 96.31 102 LEU A N 1
ATOM 844 C CA . LEU A 1 102 ? 0.366 -11.375 -2.156 1 96.31 102 LEU A CA 1
ATOM 845 C C . LEU A 1 102 ? 1.173 -10.133 -2.518 1 96.31 102 LEU A C 1
ATOM 847 O O . LEU A 1 102 ? 1.021 -9.586 -3.611 1 96.31 102 LEU A O 1
ATOM 851 N N . ARG A 1 103 ? 1.982 -9.711 -1.573 1 97.06 103 ARG A N 1
ATOM 852 C CA . ARG A 1 103 ? 2.961 -8.648 -1.796 1 97.06 103 ARG A CA 1
ATOM 853 C C . ARG A 1 103 ? 4.344 -9.227 -2.08 1 97.06 103 ARG A C 1
ATOM 855 O O . ARG A 1 103 ? 4.559 -10.438 -1.933 1 97.06 103 ARG A O 1
ATOM 862 N N . PRO A 1 104 ? 5.293 -8.422 -2.518 1 96.5 104 PRO A N 1
ATOM 863 C CA . PRO A 1 104 ? 6.605 -8.953 -2.889 1 96.5 104 PRO A CA 1
ATOM 864 C C . PRO A 1 104 ? 7.27 -9.734 -1.758 1 96.5 104 PRO A C 1
ATOM 866 O O . PRO A 1 104 ? 7.82 -10.812 -1.988 1 96.5 104 PRO A O 1
ATOM 869 N N . ASN A 1 105 ? 7.105 -9.281 -0.557 1 96.25 105 ASN A N 1
ATOM 870 C CA . ASN A 1 105 ? 7.734 -9.969 0.57 1 96.25 105 ASN A CA 1
ATOM 871 C C . ASN A 1 105 ? 7.09 -11.32 0.837 1 96.25 105 ASN A C 1
ATOM 873 O O . ASN A 1 105 ? 7.746 -12.234 1.338 1 96.25 105 ASN A O 1
ATOM 877 N N . ASP A 1 106 ? 5.844 -11.453 0.498 1 96 106 ASP A N 1
ATOM 878 C CA . ASP A 1 106 ? 5.121 -12.703 0.698 1 96 106 ASP A CA 1
ATOM 879 C C . ASP A 1 106 ? 5.625 -13.797 -0.248 1 96 106 ASP A C 1
ATOM 881 O O . ASP A 1 106 ? 5.355 -14.977 -0.041 1 96 106 ASP A O 1
ATOM 885 N N . LEU A 1 107 ? 6.352 -13.438 -1.291 1 94.62 107 LEU A N 1
ATOM 886 C CA . LEU A 1 107 ? 6.805 -14.391 -2.305 1 94.62 107 LEU A CA 1
ATOM 887 C C . LEU A 1 107 ? 8.156 -14.984 -1.93 1 94.62 107 LEU A C 1
ATOM 889 O O . LEU A 1 107 ? 8.586 -15.977 -2.52 1 94.62 107 LEU A O 1
ATOM 893 N N . ILE A 1 108 ? 8.82 -14.461 -0.953 1 94.19 108 ILE A N 1
ATOM 894 C CA . ILE A 1 108 ? 10.203 -14.797 -0.625 1 94.19 108 ILE A CA 1
ATOM 895 C C . ILE A 1 108 ? 10.32 -16.281 -0.326 1 94.19 108 ILE A C 1
ATOM 897 O O . ILE A 1 108 ? 11.18 -16.969 -0.883 1 94.19 108 ILE A O 1
ATOM 901 N N . PRO A 1 109 ? 9.406 -16.875 0.421 1 94 109 PRO A N 1
ATOM 902 C CA . PRO A 1 109 ? 9.555 -18.297 0.753 1 94 109 PRO A CA 1
ATOM 903 C C . PRO A 1 109 ? 9.398 -19.203 -0.462 1 94 109 PRO A C 1
ATOM 905 O O . PRO A 1 109 ? 9.82 -20.359 -0.431 1 94 109 PRO A O 1
ATOM 908 N N . THR A 1 110 ? 8.812 -18.688 -1.527 1 93.69 110 THR A N 1
ATOM 909 C CA . THR A 1 110 ? 8.609 -19.547 -2.693 1 93.69 110 THR A CA 1
ATOM 910 C C . THR A 1 110 ? 9.562 -19.156 -3.822 1 93.69 110 THR A C 1
ATOM 912 O O . THR A 1 110 ? 9.68 -19.875 -4.816 1 93.69 110 THR A O 1
ATOM 915 N N . ARG A 1 111 ? 10.188 -18.062 -3.682 1 91.12 111 ARG A N 1
ATOM 916 C CA . ARG A 1 111 ? 11.047 -17.562 -4.742 1 91.12 111 ARG A CA 1
ATOM 917 C C . ARG A 1 111 ? 12.461 -18.125 -4.629 1 91.12 111 ARG A C 1
ATOM 919 O O . ARG A 1 111 ? 13.094 -18.438 -5.641 1 91.12 111 ARG A O 1
ATOM 926 N N . TYR A 1 112 ? 12.93 -18.266 -3.432 1 92.44 112 TYR A N 1
ATOM 927 C CA . TYR A 1 112 ? 14.289 -18.719 -3.184 1 92.44 112 TYR A CA 1
ATOM 928 C C . TYR A 1 112 ? 14.297 -20.156 -2.652 1 92.44 112 TYR A C 1
ATOM 930 O O . TYR A 1 112 ? 13.648 -20.453 -1.646 1 92.44 112 TYR A O 1
ATOM 938 N N . LYS A 1 113 ? 15.102 -20.953 -3.305 1 93.38 113 LYS A N 1
ATOM 939 C CA . LYS A 1 113 ? 15.172 -22.359 -2.906 1 93.38 113 LYS A CA 1
ATOM 940 C C . LYS A 1 113 ? 15.648 -22.5 -1.464 1 93.38 113 LYS A C 1
ATOM 942 O O . LYS A 1 113 ? 15.148 -23.344 -0.72 1 93.38 113 LYS A O 1
ATOM 947 N N . SER A 1 114 ? 16.594 -21.625 -1.067 1 94.69 114 SER A N 1
ATOM 948 C CA . SER A 1 114 ? 17.094 -21.641 0.304 1 94.69 114 SER A CA 1
ATOM 949 C C . SER A 1 114 ? 15.984 -21.297 1.298 1 94.69 114 SER A C 1
ATOM 951 O O . SER A 1 114 ? 15.82 -21.984 2.312 1 94.69 114 SER A O 1
ATOM 953 N N . GLU A 1 115 ? 15.195 -20.25 1.009 1 95.62 115 GLU A N 1
ATOM 954 C CA . GLU A 1 115 ? 14.094 -19.859 1.879 1 95.62 115 GLU A CA 1
ATOM 955 C C . GLU A 1 115 ? 12.984 -20.906 1.87 1 95.62 115 GLU A C 1
ATOM 957 O O . GLU A 1 115 ? 12.352 -21.156 2.9 1 95.62 115 GLU A O 1
ATOM 962 N N . MET A 1 116 ? 12.75 -21.453 0.747 1 96.12 116 MET A N 1
ATOM 963 C CA . MET A 1 116 ? 11.766 -22.516 0.612 1 96.12 116 MET A CA 1
ATOM 964 C C . MET A 1 116 ? 12.133 -23.703 1.487 1 96.12 116 MET A C 1
ATOM 966 O O . MET A 1 116 ? 11.273 -24.266 2.178 1 96.12 116 MET A O 1
ATOM 970 N N . LYS A 1 117 ? 13.406 -24.109 1.453 1 96.25 117 LYS A N 1
ATOM 971 C CA . LYS A 1 117 ? 13.914 -25.203 2.275 1 96.25 117 LYS A CA 1
ATOM 972 C C . LYS A 1 117 ? 13.703 -24.922 3.76 1 96.25 117 LYS A C 1
ATOM 974 O O . LYS A 1 117 ? 13.312 -25.797 4.52 1 96.25 117 LYS A O 1
ATOM 979 N N . ARG A 1 118 ? 13.992 -23.734 4.145 1 96.62 118 ARG A N 1
ATOM 980 C CA . ARG A 1 118 ? 13.781 -23.344 5.531 1 96.62 118 ARG A CA 1
ATOM 981 C C . ARG A 1 118 ? 12.32 -23.516 5.938 1 96.62 118 ARG A C 1
ATOM 983 O O . ARG A 1 118 ? 12.031 -24.031 7.02 1 96.62 118 ARG A O 1
ATOM 990 N N . SER A 1 119 ? 11.375 -23.125 5.102 1 97.5 119 SER A N 1
ATOM 991 C CA . SER A 1 119 ? 9.945 -23.266 5.367 1 97.5 119 SER A CA 1
ATOM 992 C C . SER A 1 119 ? 9.547 -24.734 5.434 1 97.5 119 SER A C 1
ATOM 994 O O . SER A 1 119 ? 8.727 -25.125 6.273 1 97.5 119 SER A O 1
ATOM 996 N N . PHE A 1 120 ? 10.102 -25.547 4.516 1 98.38 120 PHE A N 1
ATOM 997 C CA . PHE A 1 120 ? 9.828 -26.969 4.551 1 98.38 120 PHE A CA 1
ATOM 998 C C . PHE A 1 120 ? 10.273 -27.578 5.875 1 98.38 120 PHE A C 1
ATOM 1000 O O . PHE A 1 120 ? 9.523 -28.328 6.5 1 98.38 120 PHE A O 1
ATOM 1007 N N . LYS A 1 121 ? 11.445 -27.219 6.34 1 97.88 121 LYS A N 1
ATOM 1008 C CA . LYS A 1 121 ? 11.969 -27.719 7.605 1 97.88 121 LYS A CA 1
ATOM 1009 C C . LYS A 1 121 ? 11.102 -27.266 8.781 1 97.88 121 LYS A C 1
ATOM 1011 O O . LYS A 1 121 ? 10.859 -28.031 9.711 1 97.88 121 LYS A O 1
ATOM 1016 N N . ALA A 1 122 ? 10.633 -26.109 8.703 1 97.44 122 ALA A N 1
ATOM 1017 C CA . ALA A 1 122 ? 9.836 -25.531 9.781 1 97.44 122 ALA A CA 1
ATOM 1018 C C . ALA A 1 122 ? 8.547 -26.312 9.992 1 97.44 122 ALA A C 1
ATOM 1020 O O . ALA A 1 122 ? 8.008 -26.344 11.102 1 97.44 122 ALA A O 1
ATOM 1021 N N . CYS A 1 123 ? 8.039 -26.953 8.977 1 97.81 123 CYS A N 1
ATOM 1022 C CA . CYS A 1 123 ? 6.805 -27.719 9.117 1 97.81 123 CYS A CA 1
ATOM 1023 C C . CYS A 1 123 ? 7.078 -29.203 9.031 1 97.81 123 CYS A C 1
ATOM 1025 O O . CYS A 1 123 ? 6.176 -30 8.734 1 97.81 123 CYS A O 1
ATOM 1027 N N . ASP A 1 124 ? 8.281 -29.641 9.078 1 97.88 124 ASP A N 1
ATOM 1028 C CA . ASP A 1 124 ? 8.742 -31.016 9.148 1 97.88 124 ASP A CA 1
ATOM 1029 C C . ASP A 1 124 ? 8.43 -31.766 7.855 1 97.88 124 ASP A C 1
ATOM 1031 O O . ASP A 1 124 ? 8.062 -32.938 7.887 1 97.88 124 ASP A O 1
ATOM 1035 N N . ALA A 1 125 ? 8.43 -31.094 6.781 1 98.38 125 ALA A N 1
ATOM 1036 C CA . ALA A 1 125 ? 8.383 -31.766 5.492 1 98.38 125 ALA A CA 1
ATOM 1037 C C . ALA A 1 125 ? 9.703 -32.469 5.199 1 98.38 125 ALA A C 1
ATOM 1039 O O . ALA A 1 125 ? 10.781 -31.969 5.527 1 98.38 125 ALA A O 1
ATOM 1040 N N . PRO A 1 126 ? 9.617 -33.656 4.66 1 98.19 126 PRO A N 1
ATOM 1041 C CA . PRO A 1 126 ? 10.867 -34.375 4.352 1 98.19 126 PRO A CA 1
ATOM 1042 C C . PRO A 1 126 ? 11.672 -33.688 3.246 1 98.19 126 PRO A C 1
ATOM 1044 O O . PRO A 1 126 ? 11.203 -33.594 2.107 1 98.19 126 PRO A O 1
ATOM 1047 N N . VAL A 1 127 ? 12.844 -33.25 3.531 1 97.5 127 VAL A N 1
ATOM 1048 C CA . VAL A 1 127 ? 13.734 -32.594 2.58 1 97.5 127 VAL A CA 1
ATOM 1049 C C . VAL A 1 127 ? 15.164 -33.094 2.777 1 97.5 127 VAL A C 1
ATOM 1051 O O . VAL A 1 127 ? 15.484 -33.688 3.812 1 97.5 127 VAL A O 1
ATOM 1054 N N . VAL A 1 128 ? 15.953 -32.938 1.732 1 95.31 128 VAL A N 1
ATOM 1055 C CA . VAL A 1 128 ? 17.391 -33.125 1.901 1 95.31 128 VAL A CA 1
ATOM 1056 C C . VAL A 1 128 ? 18.031 -31.812 2.316 1 95.31 128 VAL A C 1
ATOM 1058 O O . VAL A 1 128 ? 17.516 -30.734 1.998 1 95.31 128 VAL A O 1
ATOM 1061 N N . ASP A 1 129 ? 19.125 -31.891 2.955 1 94.25 129 ASP A N 1
ATOM 1062 C CA . ASP A 1 129 ? 19.812 -30.656 3.324 1 94.25 129 ASP A CA 1
ATOM 1063 C C . ASP A 1 129 ? 20.359 -29.953 2.092 1 94.25 129 ASP A C 1
ATOM 1065 O O . ASP A 1 129 ? 20.484 -30.547 1.021 1 94.25 129 ASP A O 1
ATOM 1069 N N . GLY A 1 130 ? 20.578 -28.703 2.244 1 96.25 130 GLY A N 1
ATOM 1070 C CA . GLY A 1 130 ? 21.172 -27.906 1.179 1 96.25 130 GLY A CA 1
ATOM 1071 C C . GLY A 1 130 ? 22.109 -26.828 1.688 1 96.25 130 GLY A C 1
ATOM 1072 O O . GLY A 1 130 ? 22.156 -26.547 2.889 1 96.25 130 GLY A O 1
ATOM 1073 N N . GLU A 1 131 ? 22.922 -26.344 0.745 1 97.06 131 GLU A N 1
ATOM 1074 C CA . GLU A 1 131 ? 23.875 -25.281 1.048 1 97.06 131 GLU A CA 1
ATOM 1075 C C . GLU A 1 131 ? 23.766 -24.141 0.054 1 97.06 131 GLU A C 1
ATOM 1077 O O . GLU A 1 131 ? 23.797 -24.344 -1.16 1 97.06 131 GLU A O 1
ATOM 1082 N N . LEU A 1 132 ? 23.562 -22.984 0.58 1 96.81 132 LEU A N 1
ATOM 1083 C CA . LEU A 1 132 ? 23.594 -21.781 -0.238 1 96.81 132 LEU A CA 1
ATOM 1084 C C . LEU A 1 132 ? 25.016 -21.25 -0.389 1 96.81 132 LEU A C 1
ATOM 1086 O O . LEU A 1 132 ? 25.719 -21.078 0.604 1 96.81 132 LEU A O 1
ATOM 1090 N N . ILE A 1 133 ? 25.438 -21.062 -1.621 1 96.81 133 ILE A N 1
ATOM 1091 C CA . ILE A 1 133 ? 26.781 -20.547 -1.84 1 96.81 133 ILE A CA 1
ATOM 1092 C C . ILE A 1 133 ? 26.719 -19.266 -2.668 1 96.81 133 ILE A C 1
ATOM 1094 O O . ILE A 1 133 ? 25.859 -19.125 -3.537 1 96.81 133 ILE A O 1
ATOM 1098 N N . ALA A 1 134 ? 27.656 -18.391 -2.42 1 95.06 134 ALA A N 1
ATOM 1099 C CA . ALA A 1 134 ? 27.688 -17.109 -3.113 1 95.06 134 ALA A CA 1
ATOM 1100 C C . ALA A 1 134 ? 29 -16.953 -3.895 1 95.06 134 ALA A C 1
ATOM 1102 O O . ALA A 1 134 ? 29.125 -16.031 -4.711 1 95.06 134 ALA A O 1
ATOM 1103 N N . ALA A 1 135 ? 29.938 -17.875 -3.646 1 96.25 135 ALA A N 1
ATOM 1104 C CA . ALA A 1 135 ? 31.234 -17.766 -4.297 1 96.25 135 ALA A CA 1
ATOM 1105 C C . ALA A 1 135 ? 31.797 -19.141 -4.66 1 96.25 135 ALA A C 1
ATOM 1107 O O . ALA A 1 135 ? 31.516 -20.125 -3.977 1 96.25 135 ALA A O 1
ATOM 1108 N N . VAL A 1 136 ? 32.656 -19.141 -5.719 1 96.5 136 VAL A N 1
ATOM 1109 C CA . VAL A 1 136 ? 33.281 -20.375 -6.211 1 96.5 136 VAL A CA 1
ATOM 1110 C C . VAL A 1 136 ? 34.094 -21.016 -5.094 1 96.5 136 VAL A C 1
ATOM 1112 O O . VAL A 1 136 ? 34.156 -22.25 -4.988 1 96.5 136 VAL A O 1
ATOM 1115 N N . SER A 1 137 ? 34.625 -20.203 -4.258 1 96.44 137 SER A N 1
ATOM 1116 C CA . SER A 1 137 ? 35.5 -20.688 -3.199 1 96.44 137 SER A CA 1
ATOM 1117 C C . SER A 1 137 ? 34.75 -21.516 -2.182 1 96.44 137 SER A C 1
ATOM 1119 O O . SER A 1 137 ? 35.344 -22.25 -1.384 1 96.44 137 SER A O 1
ATOM 1121 N N . GLU A 1 138 ? 33.438 -21.469 -2.236 1 97.75 138 GLU A N 1
ATOM 1122 C CA 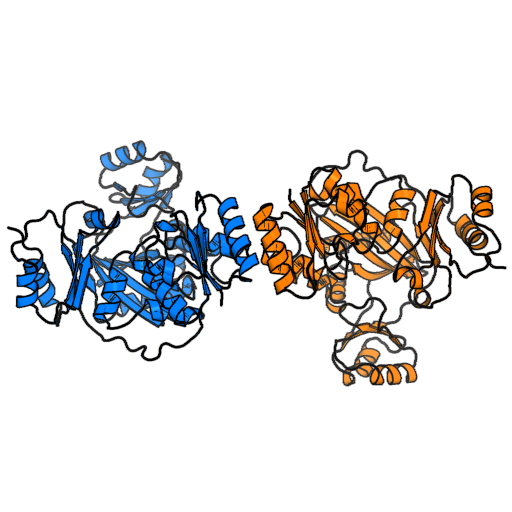. GLU A 1 138 ? 32.594 -22.141 -1.237 1 97.75 138 GLU A CA 1
ATOM 1123 C C . GLU A 1 138 ? 32.156 -23.516 -1.728 1 97.75 138 GLU A C 1
ATOM 1125 O O . GLU A 1 138 ? 31.609 -24.312 -0.956 1 97.75 138 GLU A O 1
ATOM 1130 N N . ILE A 1 139 ? 32.438 -23.859 -2.938 1 97.5 139 ILE A N 1
ATOM 1131 C CA . ILE A 1 139 ? 31.844 -25.016 -3.598 1 97.5 139 ILE A CA 1
ATOM 1132 C C . ILE A 1 139 ? 32.344 -26.297 -2.922 1 97.5 139 ILE A C 1
ATOM 1134 O O . ILE A 1 139 ? 31.531 -27.156 -2.559 1 97.5 139 ILE A O 1
ATOM 1138 N N . ASP A 1 140 ? 33.625 -26.406 -2.707 1 97.69 140 ASP A N 1
ATOM 1139 C CA . ASP A 1 140 ? 34.188 -27.641 -2.16 1 97.69 140 ASP A CA 1
ATOM 1140 C C . ASP A 1 140 ? 33.719 -27.875 -0.735 1 97.69 140 ASP A C 1
ATOM 1142 O O . ASP A 1 140 ? 33.344 -29 -0.379 1 97.69 140 ASP A O 1
ATOM 1146 N N . GLU A 1 141 ? 33.75 -26.859 0.025 1 97.88 141 GLU A N 1
ATOM 1147 C CA . GLU A 1 141 ? 33.281 -26.984 1.398 1 97.88 141 GLU A CA 1
ATOM 1148 C C . GLU A 1 141 ? 31.812 -27.359 1.434 1 97.88 141 GLU A C 1
ATOM 1150 O O . GLU A 1 141 ? 31.375 -28.156 2.275 1 97.88 141 GLU A O 1
ATOM 1155 N N . ALA A 1 142 ? 31.031 -26.766 0.585 1 97.81 142 ALA A N 1
ATOM 1156 C CA . ALA A 1 142 ? 29.609 -27.062 0.504 1 97.81 142 ALA A CA 1
ATOM 1157 C C . ALA A 1 142 ? 29.375 -28.516 0.147 1 97.81 142 ALA A C 1
ATOM 1159 O O . ALA A 1 142 ? 28.516 -29.188 0.748 1 97.81 142 ALA A O 1
ATOM 1160 N N . ILE A 1 143 ? 30.094 -29.031 -0.794 1 97.88 143 ILE A N 1
ATOM 1161 C CA . ILE A 1 143 ? 29.969 -30.422 -1.22 1 97.88 143 ILE A CA 1
ATOM 1162 C C . ILE A 1 143 ? 30.328 -31.344 -0.059 1 97.88 143 ILE A C 1
ATOM 1164 O O . ILE A 1 143 ? 29.625 -32.312 0.194 1 97.88 143 ILE A O 1
ATOM 1168 N N . GLU A 1 144 ? 31.375 -31.031 0.639 1 97.44 144 GLU A N 1
ATOM 1169 C CA . GLU A 1 144 ? 31.781 -31.828 1.788 1 97.44 144 GLU A CA 1
ATOM 1170 C C . GLU A 1 144 ? 30.703 -31.828 2.871 1 97.44 144 GLU A C 1
ATOM 1172 O O . GLU A 1 144 ? 30.422 -32.875 3.465 1 97.44 144 GLU A O 1
ATOM 1177 N N . ALA A 1 145 ? 30.141 -30.703 3.123 1 97 145 ALA A N 1
ATOM 1178 C CA . ALA A 1 145 ? 29.109 -30.562 4.148 1 97 145 ALA A CA 1
ATOM 1179 C C . ALA A 1 145 ? 27.875 -31.391 3.807 1 97 145 ALA A C 1
ATOM 1181 O O . ALA A 1 145 ? 27.156 -31.828 4.703 1 97 145 ALA A O 1
ATOM 1182 N N . LEU A 1 146 ? 27.672 -31.641 2.531 1 97.19 146 LEU A N 1
ATOM 1183 C CA . LEU A 1 146 ? 26.5 -32.375 2.068 1 97.19 146 LEU A CA 1
ATOM 1184 C C . LEU A 1 146 ? 26.781 -33.875 1.973 1 97.19 146 LEU A C 1
ATOM 1186 O O . LEU A 1 146 ? 25.938 -34.625 1.521 1 97.19 146 LEU A O 1
ATOM 1190 N N . GLY A 1 147 ? 28 -34.281 2.348 1 95.94 147 GLY A N 1
ATOM 1191 C CA . GLY A 1 147 ? 28.344 -35.688 2.363 1 95.94 147 GLY A CA 1
ATOM 1192 C C . GLY A 1 147 ? 29.078 -36.125 1.119 1 95.94 147 GLY A C 1
ATOM 1193 O O . GLY A 1 147 ? 29.266 -37.312 0.891 1 95.94 147 GLY A O 1
ATOM 1194 N N . GLY A 1 148 ? 29.438 -35.25 0.283 1 96.5 148 GLY A N 1
ATOM 1195 C CA . GLY A 1 148 ? 30.203 -35.594 -0.904 1 96.5 148 GLY A CA 1
ATOM 1196 C C . GLY A 1 148 ? 29.359 -35.688 -2.162 1 96.5 148 GLY A C 1
ATOM 1197 O O . GLY A 1 148 ? 28.203 -35.25 -2.168 1 96.5 148 GLY A O 1
ATOM 1198 N N . LEU A 1 149 ? 29.953 -36.094 -3.297 1 96.56 149 LEU A N 1
ATOM 1199 C CA . LEU A 1 149 ? 29.297 -36.25 -4.59 1 96.56 149 LEU A CA 1
ATOM 1200 C C . LEU A 1 149 ? 28.469 -37.531 -4.633 1 96.56 149 LEU A C 1
ATOM 1202 O O . LEU A 1 149 ? 28.781 -38.5 -3.941 1 96.56 149 LEU A O 1
ATOM 1206 N N . PRO A 1 150 ? 27.344 -37.5 -5.434 1 96.56 150 PRO A N 1
ATOM 1207 C CA . PRO A 1 150 ? 26.875 -36.5 -6.395 1 96.56 150 PRO A CA 1
ATOM 1208 C C . PRO A 1 150 ? 25.984 -35.438 -5.762 1 96.56 150 PRO A C 1
ATOM 1210 O O . PRO A 1 150 ? 25.281 -35.719 -4.789 1 96.56 150 PRO A O 1
ATOM 1213 N N . VAL A 1 151 ? 26.031 -34.188 -6.309 1 96.31 151 VAL A N 1
ATOM 1214 C CA . VAL A 1 151 ? 25.172 -33.094 -5.867 1 96.31 151 VAL A CA 1
ATOM 1215 C C . VAL A 1 151 ? 24.578 -32.406 -7.078 1 96.31 151 VAL A C 1
ATOM 1217 O O . VAL A 1 151 ? 25.078 -32.531 -8.203 1 96.31 151 VAL A O 1
ATOM 1220 N N . ILE A 1 152 ? 23.453 -31.75 -6.848 1 93.5 152 ILE A N 1
ATOM 1221 C CA . ILE A 1 152 ? 22.828 -30.891 -7.852 1 93.5 152 ILE A CA 1
ATOM 1222 C C . ILE A 1 152 ? 23.047 -29.422 -7.48 1 93.5 152 ILE A C 1
ATOM 1224 O O . ILE A 1 152 ? 22.922 -29.047 -6.316 1 93.5 152 ILE A O 1
ATOM 1228 N N . ALA A 1 153 ? 23.5 -28.625 -8.445 1 93.56 153 ALA A N 1
ATOM 1229 C CA . ALA A 1 153 ? 23.656 -27.188 -8.281 1 93.56 153 ALA A CA 1
ATOM 1230 C C . ALA A 1 153 ? 22.641 -26.422 -9.125 1 93.56 153 ALA A C 1
ATOM 1232 O O . ALA A 1 153 ? 22.578 -26.609 -10.344 1 93.56 153 ALA A O 1
ATOM 1233 N N . LYS A 1 154 ? 21.891 -25.594 -8.461 1 91.88 154 LYS A N 1
ATOM 1234 C CA . LYS A 1 154 ? 20.906 -24.781 -9.148 1 91.88 154 LYS A CA 1
ATOM 1235 C C . LYS A 1 154 ? 20.891 -23.344 -8.609 1 91.88 154 LYS A C 1
ATOM 1237 O O . LYS A 1 154 ? 21.219 -23.125 -7.438 1 91.88 154 LYS A O 1
ATOM 1242 N N . PRO A 1 155 ? 20.531 -22.438 -9.492 1 91.62 155 PRO A N 1
ATOM 1243 C CA . PRO A 1 155 ? 20.406 -21.078 -8.969 1 91.62 155 PRO A CA 1
ATOM 1244 C C . PRO A 1 155 ? 19.375 -20.969 -7.844 1 91.62 155 PRO A C 1
ATOM 1246 O O . PRO A 1 155 ? 18.328 -21.625 -7.895 1 91.62 155 PRO A O 1
ATOM 1249 N N . ASP A 1 156 ? 19.656 -20.125 -6.82 1 93 156 ASP A N 1
ATOM 1250 C CA . ASP A 1 156 ? 18.766 -20 -5.668 1 93 156 ASP A CA 1
ATOM 1251 C C . ASP A 1 156 ? 17.422 -19.422 -6.074 1 93 156 ASP A C 1
ATOM 1253 O O . ASP A 1 156 ? 16.406 -19.703 -5.441 1 93 156 ASP A O 1
ATOM 1257 N N . SER A 1 157 ? 17.453 -18.484 -6.961 1 87 157 SER A N 1
ATOM 1258 C CA . SER A 1 157 ? 16.219 -17.891 -7.465 1 87 157 SER A CA 1
ATOM 1259 C C . SER A 1 157 ? 16.047 -18.141 -8.961 1 87 157 SER A C 1
ATOM 1261 O O . SER A 1 157 ? 17.031 -18.125 -9.711 1 87 157 SER A O 1
ATOM 1263 N N . GLY A 1 158 ? 14.781 -18.297 -9.328 1 68.56 158 GLY A N 1
ATOM 1264 C CA . GLY A 1 158 ? 14.438 -18.297 -10.742 1 68.56 158 GLY A CA 1
ATOM 1265 C C . GLY A 1 158 ? 14.867 -19.562 -11.461 1 68.56 158 GLY A C 1
ATOM 1266 O O . GLY A 1 158 ? 15.109 -20.594 -10.828 1 68.56 158 GLY A O 1
ATOM 1267 N N . VAL A 1 159 ? 14.797 -19.719 -12.875 1 55.75 159 VAL A N 1
ATOM 1268 C CA . VAL A 1 159 ? 15.32 -20.203 -14.141 1 55.75 159 VAL A CA 1
ATOM 1269 C C . VAL A 1 159 ? 14.898 -21.656 -14.344 1 55.75 159 VAL A C 1
ATOM 1271 O O . VAL A 1 159 ? 15.414 -22.344 -15.242 1 55.75 159 VAL A O 1
ATOM 1274 N N . GLY A 1 160 ? 13.898 -21.969 -13.672 1 55.38 160 GLY A N 1
ATOM 1275 C CA . GLY A 1 160 ? 13.57 -23.359 -14 1 55.38 160 GLY A CA 1
ATOM 1276 C C . GLY A 1 160 ? 14.781 -24.266 -14.023 1 55.38 160 GLY A C 1
ATOM 1277 O O . GLY A 1 160 ? 15.672 -24.141 -13.172 1 55.38 160 GLY A O 1
ATOM 1278 N N . ALA A 1 161 ? 14.898 -25.188 -14.93 1 56.94 161 ALA A N 1
ATOM 1279 C CA . ALA A 1 161 ? 15.953 -26.188 -15.062 1 56.94 161 ALA A CA 1
ATOM 1280 C C . ALA A 1 161 ? 17.156 -25.625 -15.812 1 56.94 161 ALA A C 1
ATOM 1282 O O . ALA A 1 161 ? 18.219 -26.25 -15.836 1 56.94 161 ALA A O 1
ATOM 1283 N N . SER A 1 162 ? 16.922 -24.391 -16.141 1 62.41 162 SER A N 1
ATOM 1284 C CA . SER A 1 162 ? 18.062 -23.797 -16.828 1 62.41 162 SER A CA 1
ATOM 1285 C C . SER A 1 162 ? 19.188 -23.469 -15.867 1 62.41 162 SER A C 1
ATOM 1287 O O . SER A 1 162 ? 18.953 -23.172 -14.695 1 62.41 162 SER A O 1
ATOM 1289 N N . ALA A 1 163 ? 20.375 -23.781 -16.203 1 77 163 ALA A N 1
ATOM 1290 C CA . ALA A 1 163 ? 21.594 -23.484 -15.445 1 77 163 ALA A CA 1
ATOM 1291 C C . ALA A 1 163 ? 21.719 -24.375 -14.227 1 77 163 ALA A C 1
ATOM 1293 O O . ALA A 1 163 ? 22.141 -23.938 -13.156 1 77 163 ALA A O 1
ATOM 1294 N N . THR A 1 164 ? 21.078 -25.453 -14.352 1 85.75 164 THR A N 1
ATOM 1295 C CA . THR A 1 164 ? 21.203 -26.484 -13.328 1 85.75 164 THR A CA 1
ATOM 1296 C C . THR A 1 164 ? 22.312 -27.484 -13.695 1 85.75 164 THR A C 1
ATOM 1298 O O . THR A 1 164 ? 22.406 -27.906 -14.844 1 85.75 164 THR A O 1
ATOM 1301 N N . TYR A 1 165 ? 23.156 -27.938 -12.695 1 89.69 165 TYR A N 1
ATOM 1302 C CA . TYR A 1 165 ? 24.297 -28.828 -12.922 1 89.69 165 TYR A CA 1
ATOM 1303 C C . TYR A 1 165 ? 24.25 -30.031 -12 1 89.69 165 TYR A C 1
ATOM 1305 O O . TYR A 1 165 ? 24.078 -29.891 -10.781 1 89.69 165 TYR A O 1
ATOM 1313 N N . LYS A 1 166 ? 24.328 -31.141 -12.617 1 92.31 166 LYS A N 1
ATOM 1314 C CA . LYS A 1 166 ? 24.578 -32.344 -11.836 1 92.31 166 LYS A CA 1
ATOM 1315 C C . LYS A 1 166 ? 26.078 -32.594 -11.672 1 92.31 166 LYS A C 1
ATOM 1317 O O . LYS A 1 166 ? 26.781 -32.844 -12.656 1 92.31 166 LYS A O 1
ATOM 1322 N N . LEU A 1 167 ? 26.547 -32.562 -10.531 1 95.81 167 LEU A N 1
ATOM 1323 C CA . LEU A 1 167 ? 27.969 -32.781 -10.234 1 95.81 167 LEU A CA 1
ATOM 1324 C C . LEU A 1 167 ? 28.219 -34.188 -9.703 1 95.81 167 LEU A C 1
ATOM 1326 O O . LEU A 1 167 ? 27.875 -34.5 -8.562 1 95.81 167 LEU A O 1
ATOM 1330 N N . GLU A 1 168 ? 28.828 -34.969 -10.484 1 96.19 168 GLU A N 1
ATOM 1331 C CA . GLU A 1 168 ? 29.031 -36.375 -10.117 1 96.19 168 GLU A CA 1
ATOM 1332 C C . GLU A 1 168 ? 30.5 -36.688 -9.922 1 96.19 168 GLU A C 1
ATOM 1334 O O . GLU A 1 168 ? 30.859 -37.688 -9.297 1 96.19 168 GLU A O 1
ATOM 1339 N N . SER A 1 169 ? 31.391 -35.844 -10.484 1 96.88 169 SER A N 1
ATOM 1340 C CA . SER A 1 169 ? 32.844 -36.062 -10.438 1 96.88 169 SER A CA 1
ATOM 1341 C C . SER A 1 169 ? 33.594 -34.781 -10.188 1 96.88 169 SER A C 1
ATOM 1343 O O . SER A 1 169 ? 33.031 -33.688 -10.242 1 96.88 169 SER A O 1
ATOM 1345 N N . LYS A 1 170 ? 34.812 -34.938 -9.914 1 96.19 170 LYS A N 1
ATOM 1346 C CA . LYS A 1 170 ? 35.688 -33.781 -9.75 1 96.19 170 LYS A CA 1
ATOM 1347 C C . LYS A 1 170 ? 35.75 -32.969 -11.039 1 96.19 170 LYS A C 1
ATOM 1349 O O . LYS A 1 170 ? 35.875 -31.734 -10.992 1 96.19 170 LYS A O 1
ATOM 1354 N N . ALA A 1 171 ? 35.656 -33.656 -12.078 1 97.06 171 ALA A N 1
ATOM 1355 C CA . ALA A 1 171 ? 35.688 -32.969 -13.367 1 97.06 171 ALA A CA 1
ATOM 1356 C C . ALA A 1 171 ? 34.438 -32.094 -13.531 1 97.06 171 ALA A C 1
ATOM 1358 O O . ALA A 1 171 ? 34.5 -30.984 -14.039 1 97.06 171 ALA A O 1
ATOM 1359 N N . ASP A 1 172 ? 33.312 -32.656 -13.141 1 96.12 172 ASP A N 1
ATOM 1360 C CA . ASP A 1 172 ? 32.062 -31.875 -13.172 1 96.12 172 ASP A CA 1
ATOM 1361 C C . ASP A 1 172 ? 32.188 -30.609 -12.328 1 96.12 172 ASP A C 1
ATOM 1363 O O . ASP A 1 172 ? 31.734 -29.531 -12.734 1 96.12 172 ASP A O 1
ATOM 1367 N N . VAL A 1 173 ? 32.75 -30.781 -11.188 1 97.19 173 VAL A N 1
ATOM 1368 C CA . VAL A 1 173 ? 32.906 -29.672 -10.258 1 97.19 173 VAL A CA 1
ATOM 1369 C C . VAL A 1 173 ? 33.781 -28.594 -10.883 1 97.19 173 VAL A C 1
ATOM 1371 O O . VAL A 1 173 ? 33.469 -27.406 -10.805 1 97.19 173 VAL A O 1
ATOM 1374 N N . ALA A 1 174 ? 34.875 -29.016 -11.477 1 96.56 174 ALA A N 1
ATOM 1375 C CA . ALA A 1 174 ? 35.781 -28.078 -12.133 1 96.56 174 ALA A CA 1
ATOM 1376 C C . ALA A 1 174 ? 35.062 -27.312 -13.25 1 96.56 174 ALA A C 1
ATOM 1378 O O . ALA A 1 174 ? 35.25 -26.109 -13.406 1 96.56 174 ALA A O 1
ATOM 1379 N N . ASP A 1 175 ? 34.312 -28.031 -13.984 1 95.81 175 ASP A N 1
ATOM 1380 C CA . ASP A 1 175 ? 33.531 -27.422 -15.062 1 95.81 175 ASP A CA 1
ATOM 1381 C C . ASP A 1 175 ? 32.562 -26.391 -14.516 1 95.81 175 ASP A C 1
ATOM 1383 O O . ASP A 1 175 ? 32.375 -25.312 -15.086 1 95.81 175 ASP A O 1
ATOM 1387 N N . PHE A 1 176 ? 31.844 -26.766 -13.492 1 95.62 176 PHE A N 1
ATOM 1388 C CA . PHE A 1 176 ? 30.891 -25.859 -12.852 1 95.62 176 PHE A CA 1
ATOM 1389 C C . PHE A 1 176 ? 31.594 -24.609 -12.328 1 95.62 176 PHE A C 1
ATOM 1391 O O . PHE A 1 176 ? 31.109 -23.5 -12.523 1 95.62 176 PHE A O 1
ATOM 1398 N N . LYS A 1 177 ? 32.719 -24.734 -11.711 1 95.75 177 LYS A N 1
ATOM 1399 C CA . LYS A 1 177 ? 33.5 -23.609 -11.203 1 95.75 177 LYS A CA 1
ATOM 1400 C C . LYS A 1 177 ? 33.875 -22.641 -12.328 1 95.75 177 LYS A C 1
ATOM 1402 O O . LYS A 1 177 ? 33.906 -21.438 -12.117 1 95.75 177 LYS A O 1
ATOM 1407 N N . GLN A 1 178 ? 34.062 -23.203 -13.461 1 94.5 178 GLN A N 1
ATOM 1408 C CA . GLN A 1 178 ? 34.469 -22.375 -14.602 1 94.5 178 GLN A CA 1
ATOM 1409 C C . GLN A 1 178 ? 33.25 -21.688 -15.227 1 94.5 178 GLN A C 1
ATOM 1411 O O . GLN A 1 178 ? 33.375 -20.578 -15.766 1 94.5 178 GLN A O 1
ATOM 1416 N N . SER A 1 179 ? 32.156 -22.328 -15.148 1 91.94 179 SER A N 1
ATOM 1417 C CA . SER A 1 179 ? 30.969 -21.844 -15.836 1 91.94 179 SER A CA 1
ATOM 1418 C C . SER A 1 179 ? 30.219 -20.828 -14.984 1 91.94 179 SER A C 1
ATOM 1420 O O . SER A 1 179 ? 29.547 -19.938 -15.523 1 91.94 179 SER A O 1
ATOM 1422 N N . TRP A 1 180 ? 30.25 -20.938 -13.742 1 91.19 180 TRP A N 1
ATOM 1423 C CA . TRP A 1 180 ? 29.484 -20.078 -12.844 1 91.19 180 TRP A CA 1
ATOM 1424 C C . TRP A 1 180 ? 30.156 -18.719 -12.672 1 91.19 180 TRP A C 1
ATOM 1426 O O . TRP A 1 180 ? 31.281 -18.641 -12.148 1 91.19 180 TRP A O 1
ATOM 1436 N N . ALA A 1 181 ? 29.516 -17.594 -12.961 1 87.12 181 ALA A N 1
ATOM 1437 C CA . ALA A 1 181 ? 30.047 -16.234 -12.945 1 87.12 181 ALA A CA 1
ATOM 1438 C C . ALA A 1 181 ? 29.75 -15.555 -11.617 1 87.12 181 ALA A C 1
ATOM 1440 O O . ALA A 1 181 ? 30.094 -14.383 -11.422 1 87.12 181 ALA A O 1
ATOM 1441 N N . GLU A 1 182 ? 29.109 -16.172 -10.719 1 86 182 GLU A N 1
ATOM 1442 C CA . GLU A 1 182 ? 28.812 -15.703 -9.367 1 86 182 GLU A CA 1
ATOM 1443 C C . GLU A 1 182 ? 27.859 -14.516 -9.391 1 86 182 GLU A C 1
ATOM 1445 O O . GLU A 1 182 ? 27.906 -13.648 -8.523 1 86 182 GLU A O 1
ATOM 1450 N N . GLU A 1 183 ? 27.062 -14.438 -10.43 1 86.12 183 GLU A N 1
ATOM 1451 C CA . GLU A 1 183 ? 26.094 -13.352 -10.539 1 86.12 183 GLU A CA 1
ATOM 1452 C C . GLU A 1 183 ? 24.891 -13.594 -9.625 1 86.12 183 GLU A C 1
ATOM 1454 O O . GLU A 1 183 ? 24.297 -12.641 -9.117 1 86.12 183 GLU A O 1
ATOM 1459 N N . VAL A 1 184 ? 24.547 -14.812 -9.453 1 87.94 184 VAL A N 1
ATOM 1460 C CA . VAL A 1 184 ? 23.469 -15.203 -8.547 1 87.94 184 VAL A CA 1
ATOM 1461 C C . VAL A 1 184 ? 23.953 -16.359 -7.66 1 87.94 184 VAL A C 1
ATOM 1463 O O . VAL A 1 184 ? 24.703 -17.219 -8.109 1 87.94 184 VAL A O 1
ATOM 1466 N N . PRO A 1 185 ? 23.5 -16.297 -6.461 1 93.69 185 PRO A N 1
ATOM 1467 C CA . PRO A 1 185 ? 23.875 -17.422 -5.598 1 93.69 185 PRO A CA 1
ATOM 1468 C C . PRO A 1 185 ? 23.312 -18.75 -6.09 1 93.69 185 PRO A C 1
ATOM 1470 O O . PRO A 1 185 ? 22.297 -18.781 -6.785 1 93.69 185 PRO A O 1
ATOM 1473 N N . TYR A 1 186 ? 24.047 -19.797 -5.773 1 94.94 186 TYR A N 1
ATOM 1474 C CA . TYR A 1 186 ? 23.625 -21.156 -6.121 1 94.94 186 TYR A CA 1
ATOM 1475 C C . TYR A 1 186 ? 23.25 -21.953 -4.875 1 94.94 186 TYR A C 1
ATOM 1477 O O . TYR A 1 186 ? 23.75 -21.656 -3.781 1 94.94 186 TYR A O 1
ATOM 1485 N N . PHE A 1 187 ? 22.406 -22.812 -5.094 1 95.38 187 PHE A N 1
ATOM 1486 C CA . PHE A 1 187 ? 21.953 -23.734 -4.055 1 95.38 187 PHE A CA 1
ATOM 1487 C C . PHE A 1 187 ? 22.344 -25.172 -4.406 1 95.38 187 PHE A C 1
ATOM 1489 O O . PHE A 1 187 ? 22 -25.656 -5.48 1 95.38 187 PHE A O 1
ATOM 1496 N N . LEU A 1 188 ? 23.109 -25.828 -3.516 1 96.38 188 LEU A N 1
ATOM 1497 C CA . LEU A 1 188 ? 23.547 -27.203 -3.725 1 96.38 188 LEU A CA 1
ATOM 1498 C C . LEU A 1 188 ? 22.766 -28.156 -2.838 1 96.38 188 LEU A C 1
ATOM 1500 O O . LEU A 1 188 ? 22.516 -27.875 -1.668 1 96.38 188 LEU A O 1
ATOM 1504 N N . GLU A 1 189 ? 22.406 -29.266 -3.451 1 96.38 189 GLU A N 1
ATOM 1505 C CA . GLU A 1 189 ? 21.734 -30.344 -2.738 1 96.38 189 GLU A CA 1
ATOM 1506 C C . GLU A 1 189 ? 22.25 -31.719 -3.18 1 96.38 189 GLU A C 1
ATOM 1508 O O . GLU A 1 189 ? 22.672 -31.875 -4.324 1 96.38 189 GLU A O 1
ATOM 1513 N N . PRO A 1 190 ? 22.219 -32.688 -2.189 1 95.56 190 PRO A N 1
ATOM 1514 C CA . PRO A 1 190 ? 22.531 -34.031 -2.641 1 95.56 190 PRO A CA 1
ATOM 1515 C C . PRO A 1 190 ? 21.625 -34.5 -3.775 1 95.56 190 PRO A C 1
ATOM 1517 O O . PRO A 1 190 ? 20.438 -34.188 -3.787 1 95.56 190 PRO A O 1
ATOM 1520 N N . PHE A 1 191 ? 22.234 -35.25 -4.684 1 92.56 191 PHE A N 1
ATOM 1521 C CA . PHE A 1 191 ? 21.453 -35.812 -5.766 1 92.56 191 PHE A CA 1
ATOM 1522 C C . PHE A 1 191 ? 20.531 -36.938 -5.238 1 92.56 191 PHE A C 1
ATOM 1524 O O . PHE A 1 191 ? 21 -37.844 -4.551 1 92.56 191 PHE A O 1
ATOM 1531 N N . VAL A 1 192 ? 19.297 -36.781 -5.508 1 88.69 192 VAL A N 1
ATOM 1532 C CA . VAL A 1 192 ? 18.312 -37.781 -5.113 1 88.69 192 VAL A CA 1
ATOM 1533 C C . VAL A 1 192 ? 17.672 -38.375 -6.355 1 88.69 192 VAL A C 1
ATOM 1535 O O . VAL A 1 192 ? 17.297 -37.688 -7.285 1 88.69 192 VAL A O 1
ATOM 1538 N N . SER A 1 193 ? 17.641 -39.688 -6.387 1 86.69 193 SER A N 1
ATOM 1539 C CA . SER A 1 193 ? 16.938 -40.375 -7.461 1 86.69 193 SER A CA 1
ATOM 1540 C C . SER A 1 193 ? 15.57 -40.875 -7.008 1 86.69 193 SER A C 1
ATOM 1542 O O . SER A 1 193 ? 15.453 -41.562 -5.992 1 86.69 193 SER A O 1
ATOM 1544 N N . GLY A 1 194 ? 14.562 -40.438 -7.617 1 89 194 GLY A N 1
ATOM 1545 C CA . GLY A 1 194 ? 13.195 -40.812 -7.332 1 89 194 GLY A CA 1
ATOM 1546 C C . GLY A 1 194 ? 12.234 -40.469 -8.453 1 89 194 GLY A C 1
ATOM 1547 O O . GLY A 1 194 ? 12.633 -39.906 -9.477 1 89 194 GLY A O 1
ATOM 1548 N N . GLU A 1 195 ? 11.047 -40.938 -8.328 1 89.75 195 GLU A N 1
ATOM 1549 C CA . GLU A 1 195 ? 10 -40.594 -9.281 1 89.75 195 GLU A CA 1
ATOM 1550 C C . GLU A 1 195 ? 9.406 -39.219 -8.984 1 89.75 195 GLU A C 1
ATOM 1552 O O . GLU A 1 195 ? 8.945 -38.969 -7.871 1 89.75 195 GLU A O 1
ATOM 1557 N N . LEU A 1 196 ? 9.484 -38.406 -10.008 1 92 196 LEU A N 1
ATOM 1558 C CA . LEU A 1 196 ? 8.922 -37.062 -9.805 1 92 196 LEU A CA 1
ATOM 1559 C C . LEU A 1 196 ? 7.398 -37.156 -9.68 1 92 196 LEU A C 1
ATOM 1561 O O . LEU A 1 196 ? 6.73 -37.75 -10.531 1 92 196 LEU A O 1
ATOM 1565 N N . CYS A 1 197 ? 6.879 -36.625 -8.625 1 93.88 197 CYS A N 1
ATOM 1566 C CA . CYS A 1 197 ? 5.445 -36.594 -8.352 1 93.88 197 CYS A CA 1
ATOM 1567 C C . CYS A 1 197 ? 5.027 -35.188 -7.879 1 93.88 197 CYS A C 1
ATOM 1569 O O . CYS A 1 197 ? 5.859 -34.438 -7.41 1 93.88 197 CYS A O 1
ATOM 1571 N N . THR A 1 198 ? 3.736 -34.938 -8.039 1 96.69 198 THR A N 1
ATOM 1572 C CA . THR A 1 198 ? 3.289 -33.594 -7.691 1 96.69 198 THR A CA 1
ATOM 1573 C C . THR A 1 198 ? 2.078 -33.625 -6.766 1 96.69 198 THR A C 1
ATOM 1575 O O . THR A 1 198 ? 1.46 -34.688 -6.602 1 96.69 198 THR A O 1
ATOM 1578 N N . TYR A 1 199 ? 1.84 -32.688 -6.102 1 97.75 199 TYR A N 1
ATOM 1579 C CA . TYR A 1 199 ? 0.606 -32.344 -5.406 1 97.75 199 TYR A CA 1
ATOM 1580 C C . TYR A 1 199 ? 0.103 -30.984 -5.84 1 97.75 199 TYR A C 1
ATOM 1582 O O . TYR A 1 199 ? 0.74 -29.953 -5.562 1 97.75 199 TYR A O 1
ATOM 1590 N N . ASP A 1 200 ? -1.02 -30.984 -6.523 1 97.12 200 ASP A N 1
ATOM 1591 C CA . ASP A 1 200 ? -1.57 -29.781 -7.133 1 97.12 200 ASP A CA 1
ATOM 1592 C C . ASP A 1 200 ? -2.934 -29.438 -6.539 1 97.12 200 ASP A C 1
ATOM 1594 O O . ASP A 1 200 ? -3.629 -30.312 -6.02 1 97.12 200 ASP A O 1
ATOM 1598 N N . GLY A 1 201 ? -3.236 -28.125 -6.699 1 96.56 201 GLY A N 1
ATOM 1599 C CA . GLY A 1 201 ? -4.582 -27.797 -6.266 1 96.56 201 GLY A CA 1
ATOM 1600 C C . GLY A 1 201 ? -4.895 -26.312 -6.352 1 96.56 201 GLY A C 1
ATOM 1601 O O . GLY A 1 201 ? -4.133 -25.547 -6.949 1 96.56 201 GLY A O 1
ATOM 1602 N N . LEU A 1 202 ? -6.117 -26 -5.824 1 96.75 202 LEU A N 1
ATOM 1603 C CA . LEU A 1 202 ? -6.656 -24.656 -5.773 1 96.75 202 LEU A CA 1
ATOM 1604 C C . LEU A 1 202 ? -7.117 -24.297 -4.363 1 96.75 202 LEU A C 1
ATOM 1606 O O . LEU A 1 202 ? -7.805 -25.094 -3.717 1 96.75 202 LEU A O 1
ATOM 1610 N N . LEU A 1 203 ? -6.637 -23.188 -3.895 1 97 203 LEU A N 1
ATOM 1611 C CA . LEU A 1 203 ? -7.023 -22.688 -2.582 1 97 203 LEU A CA 1
ATOM 1612 C C . LEU A 1 203 ? -8.078 -21.594 -2.711 1 97 203 LEU A C 1
ATOM 1614 O O . LEU A 1 203 ? -7.992 -20.75 -3.602 1 97 203 LEU A O 1
ATOM 1618 N N . ASP A 1 204 ? -9.047 -21.578 -1.779 1 96.62 204 ASP A N 1
ATOM 1619 C CA . ASP A 1 204 ? -10.023 -20.5 -1.78 1 96.62 204 ASP A CA 1
ATOM 1620 C C . ASP A 1 204 ? -9.516 -19.297 -0.982 1 96.62 204 ASP A C 1
ATOM 1622 O O . ASP A 1 204 ? -8.336 -19.234 -0.638 1 96.62 204 ASP A O 1
ATOM 1626 N N . GLN A 1 205 ? -10.359 -18.344 -0.731 1 96.62 205 GLN A N 1
ATOM 1627 C CA . GLN A 1 205 ? -9.969 -17.078 -0.111 1 96.62 205 GLN A CA 1
ATOM 1628 C C . GLN A 1 205 ? -9.57 -17.281 1.348 1 96.62 205 GLN A C 1
ATOM 1630 O O . GLN A 1 205 ? -8.867 -16.453 1.931 1 96.62 205 GLN A O 1
ATOM 1635 N N . GLU A 1 206 ? -9.977 -18.359 1.95 1 95.62 206 GLU A N 1
ATOM 1636 C CA . GLU A 1 206 ? -9.664 -18.656 3.346 1 95.62 206 GLU A CA 1
ATOM 1637 C C . GLU A 1 206 ? -8.5 -19.641 3.461 1 95.62 206 GLU A C 1
ATOM 1639 O O . GLU A 1 206 ? -8.086 -20 4.566 1 95.62 206 GLU A O 1
ATOM 1644 N N . GLY A 1 207 ? -8.008 -20.156 2.318 1 95.69 207 GLY A N 1
ATOM 1645 C CA . GLY A 1 207 ? -6.875 -21.062 2.311 1 95.69 207 GLY A CA 1
ATOM 1646 C C . GLY A 1 207 ? -7.289 -22.531 2.307 1 95.69 207 GLY A C 1
ATOM 1647 O O . GLY A 1 207 ? -6.445 -23.422 2.434 1 95.69 207 GLY A O 1
ATOM 1648 N N . ASN A 1 208 ? -8.594 -22.766 2.162 1 95.81 208 ASN A N 1
ATOM 1649 C CA . ASN A 1 208 ? -9.055 -24.156 2.059 1 95.81 208 ASN A CA 1
ATOM 1650 C C . ASN A 1 208 ? -8.797 -24.719 0.666 1 95.81 208 ASN A C 1
ATOM 1652 O O . ASN A 1 208 ? -8.938 -24.016 -0.334 1 95.81 208 ASN A O 1
ATOM 1656 N N . ILE A 1 209 ? -8.5 -26.031 0.618 1 95.75 209 ILE A N 1
ATOM 1657 C CA . ILE A 1 209 ? -8.297 -26.703 -0.658 1 95.75 209 ILE A CA 1
ATOM 1658 C C . ILE A 1 209 ? -9.641 -27.031 -1.299 1 95.75 209 ILE A C 1
ATOM 1660 O O . ILE A 1 209 ? -10.453 -27.766 -0.729 1 95.75 209 ILE A O 1
ATOM 1664 N N . VAL A 1 210 ? -9.867 -26.547 -2.492 1 94.5 210 VAL A N 1
ATOM 1665 C CA . VAL A 1 210 ? -11.156 -26.766 -3.145 1 94.5 210 VAL A CA 1
ATOM 1666 C C . VAL A 1 210 ? -10.977 -27.688 -4.352 1 94.5 210 VAL A C 1
ATOM 1668 O O . VAL A 1 210 ? -11.953 -28.109 -4.969 1 94.5 210 VAL A O 1
ATOM 1671 N N . PHE A 1 211 ? -9.805 -27.938 -4.703 1 94.12 211 PHE A N 1
ATOM 1672 C CA . PHE A 1 211 ? -9.398 -28.906 -5.707 1 94.12 211 PHE A CA 1
ATOM 1673 C C . PHE A 1 211 ? -8.023 -29.484 -5.379 1 94.12 211 PHE A C 1
ATOM 1675 O O . PHE A 1 211 ? -7.129 -28.75 -4.945 1 94.12 211 PHE A O 1
ATOM 1682 N N . GLU A 1 212 ? -7.859 -30.781 -5.57 1 95.44 212 GLU A N 1
ATOM 1683 C CA . GLU A 1 212 ? -6.539 -31.391 -5.422 1 95.44 212 GLU A CA 1
ATOM 1684 C C . GLU A 1 212 ? -6.34 -32.531 -6.41 1 95.44 212 GLU A C 1
ATOM 1686 O O . GLU A 1 212 ? -7.289 -33.25 -6.738 1 95.44 212 GLU A O 1
ATOM 1691 N N . ALA A 1 213 ? -5.191 -32.719 -6.883 1 95.81 213 ALA A N 1
ATOM 1692 C CA . ALA A 1 213 ? -4.789 -33.781 -7.789 1 95.81 213 ALA A CA 1
ATOM 1693 C C . ALA A 1 213 ? -3.291 -34.062 -7.684 1 95.81 213 ALA A C 1
ATOM 1695 O O . ALA A 1 213 ? -2.572 -33.344 -6.977 1 95.81 213 ALA A O 1
ATOM 1696 N N . SER A 1 214 ? -2.896 -35.125 -8.211 1 96.19 214 SER A N 1
ATOM 1697 C CA . SER A 1 214 ? -1.488 -35.5 -8.266 1 96.19 214 SER A CA 1
ATOM 1698 C C . SER A 1 214 ? -1.171 -36.25 -9.555 1 96.19 214 SER A C 1
ATOM 1700 O O . SER A 1 214 ? -2.014 -36.969 -10.078 1 96.19 214 SER A O 1
ATOM 1702 N N . PHE A 1 215 ? -0.04 -35.969 -10.07 1 95.12 215 PHE A N 1
ATOM 1703 C CA . PHE A 1 215 ? 0.432 -36.781 -11.195 1 95.12 215 PHE A CA 1
ATOM 1704 C C . PHE A 1 215 ? 1.901 -37.125 -11.023 1 95.12 215 PHE A C 1
ATOM 1706 O O . PHE A 1 215 ? 2.604 -36.531 -10.211 1 95.12 215 PHE A O 1
ATOM 1713 N N . THR A 1 216 ? 2.33 -38.188 -11.648 1 92.94 216 THR A N 1
ATOM 1714 C CA . THR A 1 216 ? 3.703 -38.688 -11.602 1 92.94 216 THR A CA 1
ATOM 1715 C C . THR A 1 216 ? 4.324 -38.656 -13 1 92.94 216 THR A C 1
ATOM 1717 O O . THR A 1 216 ? 3.662 -39 -13.977 1 92.94 216 THR A O 1
ATOM 1720 N N . HIS A 1 217 ? 5.562 -38.219 -12.984 1 85.69 217 HIS A N 1
ATOM 1721 C CA . HIS A 1 217 ? 6.34 -38.312 -14.211 1 85.69 217 HIS A CA 1
ATOM 1722 C C . HIS A 1 217 ? 7.102 -39.625 -14.297 1 85.69 217 HIS A C 1
ATOM 1724 O O . HIS A 1 217 ? 7.629 -40.094 -13.297 1 85.69 217 HIS A O 1
ATOM 1730 N N . ASN A 1 218 ? 7 -40.375 -15.383 1 71.06 218 ASN A N 1
ATOM 1731 C CA . ASN A 1 218 ? 7.727 -41.625 -15.469 1 71.06 218 ASN A CA 1
ATOM 1732 C C . ASN A 1 218 ? 9.102 -41.438 -16.094 1 71.06 218 ASN A C 1
ATOM 1734 O O . ASN A 1 218 ? 9.789 -42.438 -16.406 1 71.06 218 ASN A O 1
ATOM 1738 N N . ILE A 1 219 ? 9.422 -40.312 -16.422 1 59.69 219 ILE A N 1
ATOM 1739 C CA . ILE A 1 219 ? 10.805 -40.094 -16.828 1 59.69 219 ILE A CA 1
ATOM 1740 C C . ILE A 1 219 ? 11.484 -39.125 -15.844 1 59.69 219 ILE A C 1
ATOM 1742 O O . ILE A 1 219 ? 10.883 -38.125 -15.43 1 59.69 219 ILE A O 1
ATOM 1746 N N . PRO A 1 220 ? 12.68 -39.562 -15.32 1 52.28 220 PRO A N 1
ATOM 1747 C CA . PRO A 1 220 ? 13.383 -38.656 -14.414 1 52.28 220 PRO A CA 1
ATOM 1748 C C . PRO A 1 220 ? 13.508 -37.25 -14.977 1 52.28 220 PRO A C 1
ATOM 1750 O O . PRO A 1 220 ? 13.672 -37.062 -16.188 1 52.28 220 PRO A O 1
ATOM 1753 N N . THR A 1 221 ? 13.117 -36.156 -14.148 1 50.06 221 THR A N 1
ATOM 1754 C CA . THR A 1 221 ? 13.078 -34.719 -14.508 1 50.06 221 THR A CA 1
ATOM 1755 C C . THR A 1 221 ? 14.289 -34.344 -15.352 1 50.06 221 THR A C 1
ATOM 1757 O O . THR A 1 221 ? 14.148 -33.625 -16.359 1 50.06 221 THR A O 1
ATOM 1760 N N . LEU A 1 222 ? 15.555 -34.781 -14.836 1 50 222 LEU A N 1
ATOM 1761 C CA . LEU A 1 222 ? 16.75 -34.375 -15.578 1 50 222 LEU A CA 1
ATOM 1762 C C . LEU A 1 222 ? 16.734 -34.938 -16.984 1 50 222 LEU A C 1
ATOM 1764 O O . LEU A 1 222 ? 17.281 -34.344 -17.922 1 50 222 LEU A O 1
ATOM 1768 N N . ASP A 1 223 ? 16.031 -36.031 -17.141 1 52.16 223 ASP A N 1
ATOM 1769 C CA . ASP A 1 223 ? 15.984 -36.625 -18.469 1 52.16 223 ASP A CA 1
ATOM 1770 C C . ASP A 1 223 ? 14.891 -35.969 -19.328 1 52.16 223 ASP A C 1
ATOM 1772 O O . ASP A 1 223 ? 14.891 -36.125 -20.547 1 52.16 223 ASP A O 1
ATOM 1776 N N . ILE A 1 224 ? 13.992 -35.375 -18.547 1 51.53 224 ILE A N 1
ATOM 1777 C CA . ILE A 1 224 ? 12.938 -34.656 -19.266 1 51.53 224 ILE A CA 1
ATOM 1778 C C . ILE A 1 224 ? 13.555 -33.562 -20.125 1 51.53 224 ILE A C 1
ATOM 1780 O O . ILE A 1 224 ? 13.039 -33.25 -21.203 1 51.53 224 ILE A O 1
ATOM 1784 N N . MET A 1 225 ? 14.594 -32.969 -19.453 1 47.69 225 MET A N 1
ATOM 1785 C CA . MET A 1 225 ? 15.234 -31.859 -20.156 1 47.69 225 MET A CA 1
ATOM 1786 C C . MET A 1 225 ? 16.016 -32.375 -21.359 1 47.69 225 MET A C 1
ATOM 1788 O O . MET A 1 225 ? 16.406 -31.578 -22.219 1 47.69 225 MET A O 1
ATOM 1792 N N . ASN A 1 226 ? 16.281 -33.656 -21.297 1 48.66 226 ASN A N 1
ATOM 1793 C CA . ASN A 1 226 ? 17 -34.156 -22.469 1 48.66 226 ASN A CA 1
ATOM 1794 C C . ASN A 1 226 ? 16.062 -34.406 -23.641 1 48.66 226 ASN A C 1
ATOM 1796 O O . ASN A 1 226 ? 14.938 -34.875 -23.469 1 48.66 226 ASN A O 1
ATOM 1800 N N . GLU A 1 227 ? 16.234 -33.656 -24.781 1 53.38 227 GLU A N 1
ATOM 1801 C CA . GLU A 1 227 ? 15.547 -33.125 -25.953 1 53.38 227 GLU A CA 1
ATOM 1802 C C . GLU A 1 227 ? 14.492 -34.094 -26.453 1 53.38 227 GLU A C 1
ATOM 1804 O O . GLU A 1 227 ? 13.43 -33.688 -26.922 1 53.38 227 GLU A O 1
ATOM 1809 N N . SER A 1 228 ? 14.852 -35.344 -26.938 1 55.84 228 SER A N 1
ATOM 1810 C CA . SER A 1 228 ? 14.156 -35.844 -28.109 1 55.84 228 SER A CA 1
ATOM 1811 C C . SER A 1 228 ? 13.188 -36.938 -27.766 1 55.84 228 SER A C 1
ATOM 1813 O O . SER A 1 228 ? 12.773 -37.719 -28.625 1 55.84 228 SER A O 1
ATOM 1815 N N . THR A 1 229 ? 12.781 -37 -26.328 1 63.94 229 THR A N 1
ATOM 1816 C CA . THR A 1 229 ? 11.992 -38.219 -26.141 1 63.94 229 THR A CA 1
ATOM 1817 C C . THR A 1 229 ? 10.555 -37.875 -25.734 1 63.94 229 THR A C 1
ATOM 1819 O O . THR A 1 229 ? 10.312 -36.812 -25.141 1 63.94 229 THR A O 1
ATOM 1822 N N . ASP A 1 230 ? 9.617 -38.688 -26.281 1 78 230 ASP A N 1
ATOM 1823 C CA . ASP A 1 230 ? 8.219 -38.594 -25.875 1 78 230 ASP A CA 1
ATOM 1824 C C . ASP A 1 230 ? 8.078 -38.75 -24.375 1 78 230 ASP A C 1
ATOM 1826 O O . ASP A 1 230 ? 8.859 -39.438 -23.734 1 78 230 ASP A O 1
ATOM 1830 N N . MET A 1 231 ? 7.277 -37.938 -23.797 1 83.38 231 MET A N 1
ATOM 1831 C CA . MET A 1 231 ? 7.047 -38 -22.359 1 83.38 231 MET A CA 1
ATOM 1832 C C . MET A 1 231 ? 5.625 -38.469 -22.047 1 83.38 231 MET A C 1
ATOM 1834 O O . MET A 1 231 ? 4.758 -38.438 -22.938 1 83.38 231 MET A O 1
ATOM 1838 N N . TYR A 1 232 ? 5.461 -39 -20.891 1 89.75 232 TYR A N 1
ATOM 1839 C CA . TYR A 1 232 ? 4.102 -39.219 -20.422 1 89.75 232 TYR A CA 1
ATOM 1840 C C . TYR A 1 232 ? 3.988 -38.969 -18.922 1 89.75 232 TYR A C 1
ATOM 1842 O O . TYR A 1 232 ? 4.984 -39.062 -18.203 1 89.75 232 TYR A O 1
ATOM 1850 N N . ILE A 1 233 ? 2.834 -38.625 -18.484 1 92.38 233 ILE A N 1
ATOM 1851 C CA . ILE A 1 233 ? 2.535 -38.469 -17.062 1 92.38 233 ILE A CA 1
ATOM 1852 C C . ILE A 1 233 ? 1.303 -39.312 -16.703 1 92.38 233 ILE A C 1
ATOM 1854 O O . ILE A 1 233 ? 0.475 -39.594 -17.578 1 92.38 233 ILE A O 1
ATOM 1858 N N . VAL A 1 234 ? 1.275 -39.719 -15.484 1 94.62 234 VAL A N 1
ATOM 1859 C CA . VAL A 1 234 ? 0.138 -40.5 -14.977 1 94.62 234 VAL A CA 1
ATOM 1860 C C . VAL A 1 234 ? -0.605 -39.656 -13.922 1 94.62 234 VAL A C 1
ATOM 1862 O O . VAL A 1 234 ? -0.016 -39.25 -12.93 1 94.62 234 VAL A O 1
ATOM 1865 N N . ILE A 1 235 ? -1.856 -39.375 -14.156 1 95.31 235 ILE A N 1
ATOM 1866 C CA . ILE A 1 235 ? -2.701 -38.688 -13.188 1 95.31 235 ILE A CA 1
ATOM 1867 C C . ILE A 1 235 ? -3.449 -39.719 -12.344 1 95.31 235 ILE A C 1
ATOM 1869 O O . ILE A 1 235 ? -4.207 -40.531 -12.867 1 95.31 235 ILE A O 1
ATOM 1873 N N . ASP A 1 236 ? -3.289 -39.594 -11.109 1 93.19 236 ASP A N 1
ATOM 1874 C CA . ASP A 1 236 ? -3.816 -40.594 -10.172 1 93.19 236 ASP A CA 1
ATOM 1875 C C . ASP A 1 236 ? -5.301 -40.375 -9.906 1 93.19 236 ASP A C 1
ATOM 1877 O O . ASP A 1 236 ? -5.781 -39.219 -9.984 1 93.19 236 ASP A O 1
ATOM 1881 N N . ARG A 1 237 ? -5.906 -41.469 -9.555 1 91.44 237 ARG A N 1
ATOM 1882 C CA . ARG A 1 237 ? -7.316 -41.406 -9.18 1 91.44 237 ARG A CA 1
ATOM 1883 C C . ARG A 1 237 ? -7.516 -40.625 -7.891 1 91.44 237 ARG A C 1
ATOM 1885 O O . ARG A 1 237 ? -8.492 -39.906 -7.75 1 91.44 237 ARG A O 1
ATOM 1892 N N . GLU A 1 238 ? -6.629 -40.906 -6.973 1 91.69 238 GLU A N 1
ATOM 1893 C CA . GLU A 1 238 ? -6.598 -40.219 -5.688 1 91.69 238 GLU A CA 1
ATOM 1894 C C . GLU A 1 238 ? -5.172 -39.875 -5.285 1 91.69 238 GLU A C 1
ATOM 1896 O O . GLU A 1 238 ? -4.223 -40.562 -5.66 1 91.69 238 GLU A O 1
ATOM 1901 N N . VAL A 1 239 ? -5.086 -38.812 -4.574 1 95.12 239 VAL A N 1
ATOM 1902 C CA . VAL A 1 239 ? -3.777 -38.438 -4.055 1 95.12 239 VAL A CA 1
ATOM 1903 C C . VAL A 1 239 ? -3.342 -39.406 -2.971 1 95.12 239 VAL A C 1
ATOM 1905 O O . VAL A 1 239 ? -4.137 -39.781 -2.1 1 95.12 239 VAL A O 1
ATOM 1908 N N . ASP A 1 240 ? -2.121 -39.875 -3.062 1 96 240 ASP A N 1
ATOM 1909 C CA . ASP A 1 240 ? -1.556 -40.719 -2.014 1 96 240 ASP A CA 1
ATOM 1910 C C . ASP A 1 240 ? -1.707 -40.062 -0.641 1 96 240 ASP A C 1
ATOM 1912 O O . ASP A 1 240 ? -1.34 -38.906 -0.458 1 96 240 ASP A O 1
ATOM 1916 N N . PRO A 1 241 ? -2.268 -40.781 0.351 1 97.12 241 PRO A N 1
ATOM 1917 C CA . PRO A 1 241 ? -2.518 -40.188 1.664 1 97.12 241 PRO A CA 1
ATOM 1918 C C . PRO A 1 241 ? -1.255 -39.594 2.295 1 97.12 241 PRO A C 1
ATOM 1920 O O . PRO A 1 241 ? -1.314 -38.562 2.957 1 97.12 241 PRO A O 1
ATOM 1923 N N . LYS A 1 242 ? -0.129 -40.25 2.146 1 97.56 242 LYS A N 1
ATOM 1924 C CA . LYS A 1 242 ? 1.124 -39.75 2.695 1 97.56 242 LYS A CA 1
ATOM 1925 C C . LYS A 1 242 ? 1.518 -38.438 2.033 1 97.56 242 LYS A C 1
ATOM 1927 O O . LYS A 1 242 ? 1.929 -37.5 2.713 1 97.56 242 LYS A O 1
ATOM 1932 N N . LEU A 1 243 ? 1.374 -38.406 0.769 1 98.06 243 LEU A N 1
ATOM 1933 C CA . LEU A 1 243 ? 1.668 -37.188 0.003 1 98.06 243 LEU A CA 1
ATOM 1934 C C . LEU A 1 243 ? 0.737 -36.062 0.406 1 98.06 243 LEU A C 1
ATOM 1936 O O . LEU A 1 243 ? 1.183 -34.938 0.6 1 98.06 243 LEU A O 1
ATOM 1940 N N . ARG A 1 244 ? -0.508 -36.344 0.566 1 97.88 244 ARG A N 1
ATOM 1941 C CA . ARG A 1 244 ? -1.521 -35.375 0.963 1 97.88 244 ARG A CA 1
ATOM 1942 C C . ARG A 1 244 ? -1.188 -34.781 2.318 1 97.88 244 ARG A C 1
ATOM 1944 O O . ARG A 1 244 ? -1.285 -33.562 2.496 1 97.88 244 ARG A O 1
ATOM 1951 N N . GLU A 1 245 ? -0.815 -35.594 3.209 1 98.25 245 GLU A N 1
ATOM 1952 C CA . GLU A 1 245 ? -0.497 -35.125 4.551 1 98.25 245 GLU A CA 1
ATOM 1953 C C . GLU A 1 245 ? 0.683 -34.156 4.531 1 98.25 245 GLU A C 1
ATOM 1955 O O . GLU A 1 245 ? 0.629 -33.094 5.145 1 98.25 245 GLU A O 1
ATOM 1960 N N . ILE A 1 246 ? 1.735 -34.5 3.857 1 98.5 246 ILE A N 1
ATOM 1961 C CA . ILE A 1 246 ? 2.908 -33.656 3.74 1 98.5 246 ILE A CA 1
ATOM 1962 C C . ILE A 1 246 ? 2.52 -32.344 3.062 1 98.5 246 ILE A C 1
ATOM 1964 O O . ILE A 1 246 ? 2.865 -31.25 3.543 1 98.5 246 ILE A O 1
ATOM 1968 N N . GLY A 1 247 ? 1.801 -32.469 1.943 1 98.44 247 GLY A N 1
ATOM 1969 C CA . GLY A 1 247 ? 1.387 -31.281 1.196 1 98.44 247 GLY A CA 1
ATOM 1970 C C . GLY A 1 247 ? 0.559 -30.312 2.02 1 98.44 247 GLY A C 1
ATOM 1971 O O . GLY A 1 247 ? 0.769 -29.109 1.958 1 98.44 247 GLY A O 1
ATOM 1972 N N . ARG A 1 248 ? -0.343 -30.812 2.773 1 98 248 ARG A N 1
ATOM 1973 C CA . ARG A 1 248 ? -1.231 -29.969 3.562 1 98 248 ARG A CA 1
ATOM 1974 C C . ARG A 1 248 ? -0.465 -29.25 4.672 1 98 248 ARG A C 1
ATOM 1976 O O . ARG A 1 248 ? -0.772 -28.109 5.012 1 98 248 ARG A O 1
ATOM 1983 N N . ARG A 1 249 ? 0.542 -29.906 5.27 1 98.12 249 ARG A N 1
ATOM 1984 C CA . ARG A 1 249 ? 1.407 -29.25 6.238 1 98.12 249 ARG A CA 1
ATOM 1985 C C . ARG A 1 249 ? 2.16 -28.078 5.598 1 98.12 249 ARG A C 1
ATOM 1987 O O . ARG A 1 249 ? 2.277 -27.016 6.191 1 98.12 249 ARG A O 1
ATOM 1994 N N . ILE A 1 250 ? 2.615 -28.344 4.406 1 98.56 250 ILE A N 1
ATOM 1995 C CA . ILE A 1 250 ? 3.361 -27.328 3.68 1 98.56 250 ILE A CA 1
ATOM 1996 C C . ILE A 1 250 ? 2.447 -26.141 3.375 1 98.56 250 ILE A C 1
ATOM 1998 O O . ILE A 1 250 ? 2.824 -24.984 3.592 1 98.56 250 ILE A O 1
ATOM 2002 N N . LEU A 1 251 ? 1.251 -26.422 2.9 1 98.12 251 LEU A N 1
ATOM 2003 C CA . LEU A 1 251 ? 0.305 -25.375 2.559 1 98.12 251 LEU A CA 1
ATOM 2004 C C . LEU A 1 251 ? -0.035 -24.531 3.781 1 98.12 251 LEU A C 1
ATOM 2006 O O . LEU A 1 251 ? -0.144 -23.297 3.686 1 98.12 251 LEU A O 1
ATOM 2010 N N . SER A 1 252 ? -0.156 -25.172 4.902 1 97.56 252 SER A N 1
ATOM 2011 C CA . SER A 1 252 ? -0.442 -24.453 6.145 1 97.56 252 SER A CA 1
ATOM 2012 C C . SER A 1 252 ? 0.715 -23.547 6.539 1 97.56 252 SER A C 1
ATOM 2014 O O . SER A 1 252 ? 0.5 -22.406 6.973 1 97.56 252 SER A O 1
ATOM 2016 N N . GLU A 1 253 ? 1.915 -24.047 6.398 1 97.75 253 GLU A N 1
ATOM 2017 C CA . GLU A 1 253 ? 3.107 -23.281 6.742 1 97.75 253 GLU A CA 1
ATOM 2018 C C . GLU A 1 253 ? 3.246 -22.062 5.848 1 97.75 253 GLU A C 1
ATOM 2020 O O . GLU A 1 253 ? 3.551 -20.969 6.328 1 97.75 253 GLU A O 1
ATOM 2025 N N . PHE A 1 254 ? 3.045 -22.25 4.566 1 97.19 254 PHE A N 1
ATOM 2026 C CA . PHE A 1 254 ? 3.227 -21.156 3.611 1 97.19 254 PHE A CA 1
ATOM 2027 C C . PHE A 1 254 ? 2.047 -20.203 3.652 1 97.19 254 PHE A C 1
ATOM 2029 O O . PHE A 1 254 ? 2.189 -19.016 3.326 1 97.19 254 PHE A O 1
ATOM 2036 N N . ASN A 1 255 ? 0.826 -20.672 3.891 1 95.94 255 ASN A N 1
ATOM 2037 C CA . ASN A 1 255 ? -0.372 -19.891 4.191 1 95.94 255 ASN A CA 1
ATOM 2038 C C . ASN A 1 255 ? -0.785 -19.016 3.01 1 95.94 255 ASN A C 1
ATOM 2040 O O . ASN A 1 255 ? -1.068 -17.828 3.178 1 95.94 255 ASN A O 1
ATOM 2044 N N . MET A 1 256 ? -0.701 -19.562 1.832 1 96 256 MET A N 1
ATOM 2045 C CA . MET A 1 256 ? -1.204 -18.891 0.638 1 96 256 MET A CA 1
ATOM 2046 C C . MET A 1 256 ? -2.719 -19.031 0.527 1 96 256 MET A C 1
ATOM 2048 O O . MET A 1 256 ? -3.301 -19.953 1.107 1 96 256 MET A O 1
ATOM 2052 N N . THR A 1 257 ? -3.373 -18.078 -0.15 1 96.56 257 THR A N 1
ATOM 2053 C CA . THR A 1 257 ? -4.82 -18.109 -0.332 1 96.56 257 THR A CA 1
ATOM 2054 C C . THR A 1 257 ? -5.195 -17.688 -1.748 1 96.56 257 THR A C 1
ATOM 2056 O O . THR A 1 257 ? -4.402 -17.047 -2.441 1 96.56 257 THR A O 1
ATOM 2059 N N . GLU A 1 258 ? -6.371 -18.156 -2.227 1 97.25 258 GLU A N 1
ATOM 2060 C CA . GLU A 1 258 ? -7.039 -17.703 -3.441 1 97.25 258 GLU A CA 1
ATOM 2061 C C . GLU A 1 258 ? -6.152 -17.906 -4.668 1 97.25 258 GLU A C 1
ATOM 2063 O O . GLU A 1 258 ? -6.02 -17 -5.496 1 97.25 258 GLU A O 1
ATOM 2068 N N . ARG A 1 259 ? -5.527 -19.094 -4.797 1 97.12 259 ARG A N 1
ATOM 2069 C CA . ARG A 1 259 ? -4.645 -19.344 -5.93 1 97.12 259 ARG A CA 1
ATOM 2070 C C . ARG A 1 259 ? -4.348 -20.844 -6.066 1 97.12 259 ARG A C 1
ATOM 2072 O O . ARG A 1 259 ? -4.57 -21.609 -5.129 1 97.12 259 ARG A O 1
ATOM 2079 N N . PHE A 1 260 ? -3.826 -21.141 -7.227 1 97 260 PHE A N 1
ATOM 2080 C CA . PHE A 1 260 ? -3.328 -22.5 -7.461 1 97 260 PHE A CA 1
ATOM 2081 C C . PHE A 1 260 ? -1.988 -22.719 -6.766 1 97 260 PHE A C 1
ATOM 2083 O O . PHE A 1 260 ? -1.256 -21.75 -6.516 1 97 260 PHE A O 1
ATOM 2090 N N . PHE A 1 261 ? -1.772 -23.984 -6.465 1 97.19 261 PHE A N 1
ATOM 2091 C CA . PHE A 1 261 ? -0.449 -24.375 -5.996 1 97.19 261 PHE A CA 1
ATOM 2092 C C . PHE A 1 261 ? 0.032 -25.625 -6.719 1 97.19 261 PHE A C 1
ATOM 2094 O O . PHE A 1 261 ? -0.777 -26.438 -7.184 1 97.19 261 PHE A O 1
ATOM 2101 N N . HIS A 1 262 ? 1.337 -25.75 -6.852 1 96.56 262 HIS A N 1
ATOM 2102 C CA . HIS A 1 262 ? 2.027 -26.875 -7.473 1 96.56 262 HIS A CA 1
ATOM 2103 C C . HIS A 1 262 ? 3.258 -27.281 -6.668 1 96.56 262 HIS A C 1
ATOM 2105 O O . HIS A 1 262 ? 4.27 -26.578 -6.68 1 96.56 262 HIS A O 1
ATOM 2111 N N . LEU A 1 263 ? 3.129 -28.359 -5.961 1 97.31 263 LEU A N 1
ATOM 2112 C CA . LEU A 1 263 ? 4.246 -28.906 -5.195 1 97.31 263 LEU A CA 1
ATOM 2113 C C . LEU A 1 263 ? 4.902 -30.062 -5.945 1 97.31 263 LEU A C 1
ATOM 2115 O O . LEU A 1 263 ? 4.219 -30.859 -6.586 1 97.31 263 LEU A O 1
ATOM 2119 N N . GLU A 1 264 ? 6.141 -30.141 -5.816 1 94.5 264 GLU A N 1
ATOM 2120 C CA . GLU A 1 264 ? 6.902 -31.219 -6.441 1 94.5 264 GLU A CA 1
ATOM 2121 C C . GLU A 1 264 ? 7.648 -32.031 -5.398 1 94.5 264 GLU A C 1
ATOM 2123 O O . GLU A 1 264 ? 8.195 -31.5 -4.438 1 94.5 264 GLU A O 1
ATOM 2128 N N . PHE A 1 265 ? 7.656 -33.375 -5.648 1 96.31 265 PHE A N 1
ATOM 2129 C CA . PHE A 1 265 ? 8.312 -34.312 -4.77 1 96.31 265 PHE A CA 1
ATOM 2130 C C . PHE A 1 265 ? 9.039 -35.375 -5.582 1 96.31 265 PHE A C 1
ATOM 2132 O O . PHE A 1 265 ? 8.719 -35.625 -6.75 1 96.31 265 PHE A O 1
ATOM 2139 N N . PHE A 1 266 ? 9.992 -36 -4.891 1 94.38 266 PHE A N 1
ATOM 2140 C CA . PHE A 1 266 ? 10.461 -37.312 -5.336 1 94.38 266 PHE A CA 1
ATOM 2141 C C . PHE A 1 266 ? 9.859 -38.438 -4.492 1 94.38 266 PHE A C 1
ATOM 2143 O O . PHE A 1 266 ? 9.898 -38.375 -3.26 1 94.38 266 PHE A O 1
ATOM 2150 N N . ARG A 1 267 ? 9.266 -39.344 -5.168 1 94.62 267 ARG A N 1
ATOM 2151 C CA . ARG A 1 267 ? 8.891 -40.562 -4.496 1 94.62 267 ARG A CA 1
ATOM 2152 C C . ARG A 1 267 ? 10.031 -41.594 -4.543 1 94.62 267 ARG A C 1
ATOM 2154 O O . ARG A 1 267 ? 10.5 -41.938 -5.625 1 94.62 267 ARG A O 1
ATOM 2161 N N . LEU A 1 268 ? 10.422 -42.031 -3.412 1 93.38 268 LEU A N 1
ATOM 2162 C CA . LEU A 1 268 ? 11.516 -43 -3.297 1 93.38 268 LEU A CA 1
ATOM 2163 C C . LEU A 1 268 ? 11 -44.438 -3.455 1 93.38 268 LEU A C 1
ATOM 2165 O O . LEU A 1 268 ? 9.797 -44.656 -3.355 1 93.38 268 LEU A O 1
ATOM 2169 N N . PRO A 1 269 ? 11.883 -45.375 -3.713 1 91.25 269 PRO A N 1
ATOM 2170 C CA . PRO A 1 269 ? 11.469 -46.781 -3.9 1 91.25 269 PRO A CA 1
ATOM 2171 C C . PRO A 1 269 ? 10.727 -47.344 -2.691 1 91.25 269 PRO A C 1
ATOM 2173 O O . PRO A 1 269 ? 9.859 -48.219 -2.842 1 91.25 269 PRO A O 1
ATOM 2176 N N . ASP A 1 270 ? 10.992 -46.844 -1.539 1 94.56 270 ASP A N 1
ATOM 2177 C CA . ASP A 1 270 ? 10.352 -47.344 -0.328 1 94.56 270 ASP A CA 1
ATOM 2178 C C . ASP A 1 270 ? 9.008 -46.656 -0.092 1 94.56 270 ASP A C 1
ATOM 2180 O O . ASP A 1 270 ? 8.352 -46.906 0.922 1 94.56 270 ASP A O 1
ATOM 2184 N N . GLY A 1 271 ? 8.664 -45.812 -0.918 1 93.56 271 GLY A N 1
ATOM 2185 C CA . GLY A 1 271 ? 7.363 -45.188 -0.83 1 93.56 271 GLY A CA 1
ATOM 2186 C C . GLY A 1 271 ? 7.398 -43.844 -0.097 1 93.56 271 GLY A C 1
ATOM 2187 O O . GLY A 1 271 ? 6.391 -43.156 -0.027 1 93.56 271 GLY A O 1
ATOM 2188 N N . ASN A 1 272 ? 8.562 -43.531 0.385 1 96.44 272 ASN A N 1
ATOM 2189 C CA . ASN A 1 272 ? 8.703 -42.25 1.058 1 96.44 272 ASN A CA 1
ATOM 2190 C C . ASN A 1 272 ? 8.914 -41.094 0.06 1 96.44 272 ASN A C 1
ATOM 2192 O O . ASN A 1 272 ? 9.234 -41.344 -1.104 1 96.44 272 ASN A O 1
ATOM 2196 N N . TYR A 1 273 ? 8.641 -39.875 0.544 1 97.31 273 TYR A N 1
ATOM 2197 C CA . TYR A 1 273 ? 8.742 -38.719 -0.332 1 97.31 273 TYR A CA 1
ATOM 2198 C C . TYR A 1 273 ? 9.852 -37.781 0.128 1 97.31 273 TYR A C 1
ATOM 2200 O O . TYR A 1 273 ? 10.164 -37.719 1.318 1 97.31 273 TYR A O 1
ATOM 2208 N N . ILE A 1 274 ? 10.438 -37.062 -0.824 1 96.94 274 ILE A N 1
ATOM 2209 C CA . ILE A 1 274 ? 11.32 -35.938 -0.584 1 96.94 274 ILE A CA 1
ATOM 2210 C C . ILE A 1 274 ? 10.758 -34.688 -1.255 1 96.94 274 ILE A C 1
ATOM 2212 O O . ILE A 1 274 ? 10.484 -34.688 -2.457 1 96.94 274 ILE A O 1
ATOM 2216 N N . THR A 1 275 ? 10.586 -33.625 -0.471 1 97.44 275 THR A N 1
ATOM 2217 C CA . THR A 1 275 ? 10.016 -32.406 -0.981 1 97.44 275 THR A CA 1
ATOM 2218 C C . THR A 1 275 ? 11.039 -31.625 -1.816 1 97.44 275 THR A C 1
ATOM 2220 O O . THR A 1 275 ? 12.195 -31.5 -1.426 1 97.44 275 THR A O 1
ATOM 2223 N N . LEU A 1 276 ? 10.562 -31.109 -2.928 1 93.69 276 LEU A N 1
ATOM 2224 C CA . LEU A 1 276 ? 11.492 -30.453 -3.832 1 93.69 276 LEU A CA 1
ATOM 2225 C C . LEU A 1 276 ? 11.18 -28.953 -3.936 1 93.69 276 LEU A C 1
ATOM 2227 O O . LEU A 1 276 ? 12.039 -28.109 -3.662 1 93.69 276 LEU A O 1
ATOM 2231 N N . GLU A 1 277 ? 9.93 -28.703 -4.289 1 93.44 277 GLU A N 1
ATOM 2232 C CA . GLU A 1 277 ? 9.648 -27.312 -4.621 1 93.44 277 GLU A CA 1
ATOM 2233 C C . GLU A 1 277 ? 8.172 -26.984 -4.395 1 93.44 277 GLU A C 1
ATOM 2235 O O . GLU A 1 277 ? 7.309 -27.844 -4.539 1 93.44 277 GLU A O 1
ATOM 2240 N N . TYR A 1 278 ? 7.949 -25.766 -4.02 1 95.81 278 TYR A N 1
ATOM 2241 C CA . TYR A 1 278 ? 6.625 -25.156 -3.971 1 95.81 278 TYR A CA 1
ATOM 2242 C C . TYR A 1 278 ? 6.488 -24.062 -5.02 1 95.81 278 TYR A C 1
ATOM 2244 O O . TYR A 1 278 ? 7.242 -23.078 -5.008 1 95.81 278 TYR A O 1
ATOM 2252 N N . ASN A 1 279 ? 5.52 -24.203 -5.891 1 93.56 279 ASN A N 1
ATOM 2253 C CA . ASN A 1 279 ? 5.203 -23.172 -6.871 1 93.56 279 ASN A CA 1
ATOM 2254 C C . ASN A 1 279 ? 3.83 -22.562 -6.621 1 93.56 279 ASN A C 1
ATOM 2256 O O . ASN A 1 279 ? 2.83 -23.281 -6.539 1 93.56 279 ASN A O 1
ATOM 2260 N N . ASN A 1 280 ? 3.793 -21.203 -6.566 1 92.69 280 ASN A N 1
ATOM 2261 C CA . ASN A 1 280 ? 2.566 -20.453 -6.305 1 92.69 280 ASN A CA 1
ATOM 2262 C C . ASN A 1 280 ? 1.761 -20.234 -7.582 1 92.69 280 ASN A C 1
ATOM 2264 O O . ASN A 1 280 ? 1.386 -19.109 -7.898 1 92.69 280 ASN A O 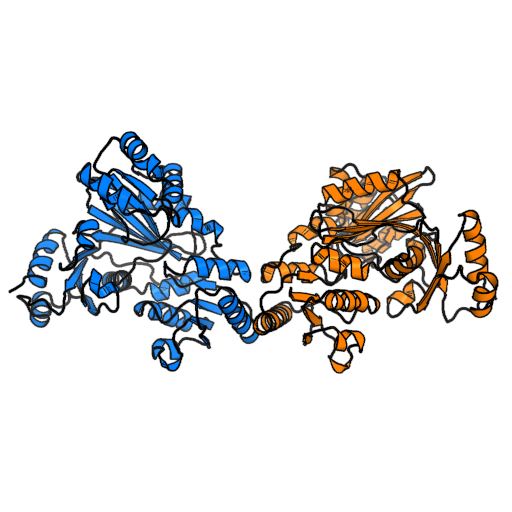1
ATOM 2268 N N . ARG A 1 281 ? 1.567 -21.188 -8.281 1 92.19 281 ARG A N 1
ATOM 2269 C CA . ARG A 1 281 ? 0.822 -21.172 -9.531 1 92.19 281 ARG A CA 1
ATOM 2270 C C . ARG A 1 281 ? 0.434 -22.594 -9.953 1 92.19 281 ARG A C 1
ATOM 2272 O O . ARG A 1 281 ? 0.854 -23.562 -9.328 1 92.19 281 ARG A O 1
ATOM 2279 N N . MET A 1 282 ? -0.33 -22.656 -10.922 1 90 282 MET A N 1
ATOM 2280 C CA . MET A 1 282 ? -0.725 -23.953 -11.461 1 90 282 MET A CA 1
ATOM 2281 C C . MET A 1 282 ? 0.437 -24.625 -12.188 1 90 282 MET A C 1
ATOM 2283 O O . MET A 1 282 ? 1.367 -23.938 -12.633 1 90 282 MET A O 1
ATOM 2287 N N . THR A 1 283 ? 0.334 -25.906 -12.234 1 87.88 283 THR A N 1
ATOM 2288 C CA . THR A 1 283 ? 1.324 -26.625 -13.023 1 87.88 283 THR A CA 1
ATOM 2289 C C . THR A 1 283 ? 1.323 -26.141 -14.469 1 87.88 283 THR A C 1
ATOM 2291 O O . THR A 1 283 ? 0.28 -25.766 -15 1 87.88 283 THR A O 1
ATOM 2294 N N . GLY A 1 284 ? 2.371 -26.062 -15.047 1 78.44 284 GLY A N 1
ATOM 2295 C CA . GLY A 1 284 ? 2.502 -25.547 -16.391 1 78.44 284 GLY A CA 1
ATOM 2296 C C . GLY A 1 284 ? 2.061 -26.531 -17.469 1 78.44 284 GLY A C 1
ATOM 2297 O O . GLY A 1 284 ? 1.807 -27.703 -17.172 1 78.44 284 GLY A O 1
ATOM 2298 N N . GLY A 1 285 ? 1.87 -25.953 -18.609 1 79.94 285 GLY A N 1
ATOM 2299 C CA . GLY A 1 285 ? 1.635 -26.781 -19.781 1 79.94 285 GLY A CA 1
ATOM 2300 C C . GLY A 1 285 ? 0.189 -27.219 -19.922 1 79.94 285 GLY A C 1
ATOM 2301 O O . GLY A 1 285 ? -0.729 -26.422 -19.688 1 79.94 285 GLY A O 1
ATOM 2302 N N . PHE A 1 286 ? 0.04 -28.453 -20.344 1 87.75 286 PHE A N 1
ATOM 2303 C CA . PHE A 1 286 ? -1.271 -28.953 -20.719 1 87.75 286 PHE A CA 1
ATOM 2304 C C . PHE A 1 286 ? -1.945 -29.672 -19.562 1 87.75 286 PHE A C 1
ATOM 2306 O O . PHE A 1 286 ? -3.072 -30.141 -19.688 1 87.75 286 PHE A O 1
ATOM 2313 N N . VAL A 1 287 ? -1.331 -29.641 -18.422 1 90.62 287 VAL A N 1
ATOM 2314 C CA . VAL A 1 287 ? -1.791 -30.516 -17.359 1 90.62 287 VAL A CA 1
ATOM 2315 C C . VAL A 1 287 ? -3.141 -30.031 -16.828 1 90.62 287 VAL A C 1
ATOM 2317 O O . VAL A 1 287 ? -4.004 -30.844 -16.469 1 90.62 287 VAL A O 1
ATOM 2320 N N . ILE A 1 288 ? -3.348 -28.75 -16.703 1 91.81 288 ILE A N 1
ATOM 2321 C CA . ILE A 1 288 ? -4.633 -28.234 -16.234 1 91.81 288 ILE A CA 1
ATOM 2322 C C . ILE A 1 288 ? -5.742 -28.672 -17.188 1 91.81 288 ILE A C 1
ATOM 2324 O O . ILE A 1 288 ? -6.844 -29.016 -16.75 1 91.81 288 ILE A O 1
ATOM 2328 N N . ASP A 1 289 ? -5.461 -28.656 -18.438 1 92.75 289 ASP A N 1
ATOM 2329 C CA . ASP A 1 289 ? -6.434 -29.125 -19.422 1 92.75 289 ASP A CA 1
ATOM 2330 C C . ASP A 1 289 ? -6.711 -30.609 -19.25 1 92.75 289 ASP A C 1
ATOM 2332 O O . ASP A 1 289 ? -7.859 -31.062 -19.328 1 92.75 289 ASP A O 1
ATOM 2336 N N . ALA A 1 290 ? -5.621 -31.312 -19 1 93.62 290 ALA A N 1
ATOM 2337 C CA . ALA A 1 290 ? -5.773 -32.75 -18.766 1 93.62 290 ALA A CA 1
ATOM 2338 C C . ALA A 1 290 ? -6.625 -33.031 -17.531 1 93.62 290 ALA A C 1
ATOM 2340 O O . ALA A 1 290 ? -7.496 -33.906 -17.547 1 93.62 290 ALA A O 1
ATOM 2341 N N . TYR A 1 291 ? -6.371 -32.281 -16.438 1 93.56 291 TYR A N 1
ATOM 2342 C CA . TYR A 1 291 ? -7.199 -32.375 -15.25 1 93.56 291 TYR A CA 1
ATOM 2343 C C . TYR A 1 291 ? -8.672 -32.156 -15.578 1 93.56 291 TYR A C 1
ATOM 2345 O O . TYR A 1 291 ? -9.531 -32.938 -15.172 1 93.56 291 TYR A O 1
ATOM 2353 N N . ASN A 1 292 ? -8.922 -31.109 -16.297 1 92.5 292 ASN A N 1
ATOM 2354 C CA . ASN A 1 292 ? -10.297 -30.766 -16.641 1 92.5 292 ASN A CA 1
ATOM 2355 C C . ASN A 1 292 ? -10.984 -31.891 -17.406 1 92.5 292 ASN A C 1
ATOM 2357 O O . ASN A 1 292 ? -12.125 -32.25 -17.094 1 92.5 292 ASN A O 1
ATOM 2361 N N . HIS A 1 293 ? -10.281 -32.469 -18.328 1 92.69 293 HIS A N 1
ATOM 2362 C CA . HIS A 1 293 ? -10.844 -33.562 -19.125 1 92.69 293 HIS A CA 1
ATOM 2363 C C . HIS A 1 293 ? -11.023 -34.812 -18.281 1 92.69 293 HIS A C 1
ATOM 2365 O O . HIS A 1 293 ? -12.047 -35.5 -18.391 1 92.69 293 HIS A O 1
ATOM 2371 N N . LEU A 1 294 ? -10.008 -35.062 -17.547 1 94.31 294 LEU A N 1
ATOM 2372 C CA . LEU A 1 294 ? -10.023 -36.312 -16.781 1 94.31 294 LEU A CA 1
ATOM 2373 C C . LEU A 1 294 ? -11.125 -36.281 -15.734 1 94.31 294 LEU A C 1
ATOM 2375 O O . LEU A 1 294 ? -11.844 -37.281 -15.562 1 94.31 294 LEU A O 1
ATOM 2379 N N . PHE A 1 295 ? -11.273 -35.156 -15.102 1 90.94 295 PHE A N 1
ATOM 2380 C CA . PHE A 1 295 ? -12.188 -35.094 -13.961 1 90.94 295 PHE A CA 1
ATOM 2381 C C . PHE A 1 295 ? -13.516 -34.469 -14.383 1 90.94 295 PHE A C 1
ATOM 2383 O O . PHE A 1 295 ? -14.414 -34.281 -13.555 1 90.94 295 PHE A O 1
ATOM 2390 N N . SER A 1 296 ? -13.695 -34.156 -15.602 1 87.31 296 SER A N 1
ATOM 2391 C CA . SER A 1 296 ? -14.906 -33.562 -16.141 1 87.31 296 SER A CA 1
ATOM 2392 C C . SER A 1 296 ? -15.312 -32.344 -15.359 1 87.31 296 SER A C 1
ATOM 2394 O O . SER A 1 296 ? -16.453 -32.219 -14.906 1 87.31 296 SER A O 1
ATOM 2396 N N . HIS A 1 297 ? -14.352 -31.484 -15.195 1 88.56 297 HIS A N 1
ATOM 2397 C CA . HIS A 1 297 ? -14.531 -30.234 -14.469 1 88.56 297 HIS A CA 1
ATOM 2398 C C . HIS A 1 297 ? -13.93 -29.062 -15.242 1 88.56 297 HIS A C 1
ATOM 2400 O O . HIS A 1 297 ? -13.336 -29.25 -16.297 1 88.56 297 HIS A O 1
ATOM 2406 N N . ASP A 1 298 ? -14.18 -27.875 -14.82 1 92.19 298 ASP A N 1
ATOM 2407 C CA . ASP A 1 298 ? -13.617 -26.656 -15.383 1 92.19 298 ASP A CA 1
ATOM 2408 C C . ASP A 1 298 ? -12.891 -25.844 -14.312 1 92.19 298 ASP A C 1
ATOM 2410 O O . ASP A 1 298 ? -13.484 -24.984 -13.664 1 92.19 298 ASP A O 1
ATOM 2414 N N . LEU A 1 29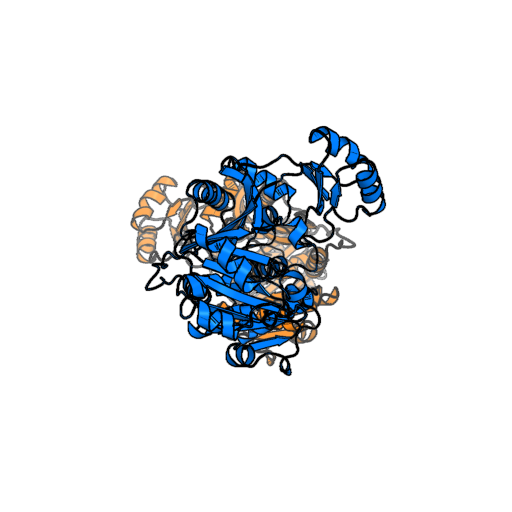9 ? -11.648 -26.094 -14.203 1 93.94 299 LEU A N 1
ATOM 2415 C CA . LEU A 1 299 ? -10.859 -25.469 -13.156 1 93.94 299 LEU A CA 1
ATOM 2416 C C . LEU A 1 299 ? -10.703 -23.969 -13.414 1 93.94 299 LEU A C 1
ATOM 2418 O O . LEU A 1 299 ? -10.445 -23.203 -12.484 1 93.94 299 LEU A O 1
ATOM 2422 N N . PHE A 1 300 ? -10.836 -23.547 -14.664 1 95.31 300 PHE A N 1
ATOM 2423 C CA . PHE A 1 300 ? -10.812 -22.109 -14.984 1 95.31 300 PHE A CA 1
ATOM 2424 C C . PHE A 1 300 ? -12.031 -21.422 -14.383 1 95.31 300 PHE A C 1
ATOM 2426 O O . PHE A 1 300 ? -11.891 -20.359 -13.75 1 95.31 300 PHE A O 1
ATOM 2433 N N . LYS A 1 301 ? -13.164 -22 -14.578 1 95.12 301 LYS A N 1
ATOM 2434 C CA . LYS A 1 301 ? -14.391 -21.469 -13.984 1 95.12 301 LYS A CA 1
ATOM 2435 C C . LYS A 1 301 ? -14.328 -21.531 -12.461 1 95.12 301 LYS A C 1
ATOM 2437 O O . LYS A 1 301 ? -14.758 -20.609 -11.773 1 95.12 301 LYS A O 1
ATOM 2442 N N . HIS A 1 302 ? -13.773 -22.641 -11.961 1 95 302 HIS A N 1
ATOM 2443 C CA . HIS A 1 302 ? -13.648 -22.766 -10.516 1 95 302 HIS A CA 1
ATOM 2444 C C . HIS A 1 302 ? -12.805 -21.641 -9.93 1 95 302 HIS A C 1
ATOM 2446 O O . HIS A 1 302 ? -13.133 -21.094 -8.867 1 95 302 HIS A O 1
ATOM 2452 N N . TYR A 1 303 ? -11.766 -21.312 -10.547 1 96.75 303 TYR A N 1
ATOM 2453 C CA . TYR A 1 303 ? -10.922 -20.203 -10.109 1 96.75 303 TYR A CA 1
ATOM 2454 C C . TYR A 1 303 ? -11.703 -18.891 -10.062 1 96.75 303 TYR A C 1
ATOM 2456 O O . TYR A 1 303 ? -11.625 -18.141 -9.086 1 96.75 303 TYR A O 1
ATOM 2464 N N . ALA A 1 304 ? -12.445 -18.594 -11.109 1 97.81 304 ALA A N 1
ATOM 2465 C CA . ALA A 1 304 ? -13.25 -17.375 -11.164 1 97.81 304 ALA A CA 1
ATOM 2466 C C . ALA A 1 304 ? -14.234 -17.328 -9.992 1 97.81 304 ALA A C 1
ATOM 2468 O O . ALA A 1 304 ? -14.422 -16.266 -9.383 1 97.81 304 ALA A O 1
ATOM 2469 N N . LEU A 1 305 ? -14.805 -18.453 -9.688 1 97.12 305 LEU A N 1
ATOM 2470 C CA . LEU A 1 305 ? -15.773 -18.516 -8.594 1 97.12 305 LEU A CA 1
ATOM 2471 C C . LEU A 1 305 ? -15.086 -18.312 -7.25 1 97.12 305 LEU A C 1
ATOM 2473 O O . LEU A 1 305 ? -15.641 -17.703 -6.344 1 97.12 305 LEU A O 1
ATOM 2477 N N . VAL A 1 306 ? -13.867 -18.859 -7.098 1 96.88 306 VAL A N 1
ATOM 2478 C CA . VAL A 1 306 ? -13.07 -18.656 -5.891 1 96.88 306 VAL A CA 1
ATOM 2479 C C . VAL A 1 306 ? -12.805 -17.156 -5.703 1 96.88 306 VAL A C 1
ATOM 2481 O O . VAL A 1 306 ? -12.953 -16.625 -4.598 1 96.88 306 VAL A O 1
ATOM 2484 N N . VAL A 1 307 ? -12.453 -16.438 -6.777 1 97.69 307 VAL A N 1
ATOM 2485 C CA . VAL A 1 307 ? -12.164 -15.008 -6.742 1 97.69 307 VAL A CA 1
ATOM 2486 C C . VAL A 1 307 ? -13.414 -14.25 -6.297 1 97.69 307 VAL A C 1
ATOM 2488 O O . VAL A 1 307 ? -13.32 -13.281 -5.539 1 97.69 307 VAL A O 1
ATOM 2491 N N . LYS A 1 308 ? -14.578 -14.727 -6.648 1 97.19 308 LYS A N 1
ATOM 2492 C CA . LYS A 1 308 ? -15.836 -14.07 -6.312 1 97.19 308 LYS A CA 1
ATOM 2493 C C . LYS A 1 308 ? -16.359 -14.531 -4.949 1 97.19 308 LYS A C 1
ATOM 2495 O O . LYS A 1 308 ? -17.406 -14.078 -4.488 1 97.19 308 LYS A O 1
ATOM 2500 N N . ASP A 1 309 ? -15.633 -15.477 -4.34 1 95.5 309 ASP A N 1
ATOM 2501 C CA . ASP A 1 309 ? -16.062 -16.094 -3.086 1 95.5 309 ASP A CA 1
ATOM 2502 C C . ASP A 1 309 ? -17.406 -16.781 -3.24 1 95.5 309 ASP A C 1
ATOM 2504 O O . ASP A 1 309 ? -18.297 -16.609 -2.402 1 95.5 309 ASP A O 1
ATOM 2508 N N . GLU A 1 310 ? -17.547 -17.438 -4.359 1 93 310 GLU A N 1
ATOM 2509 C CA . GLU A 1 310 ? -18.766 -18.203 -4.652 1 93 310 GLU A CA 1
ATOM 2510 C C . GLU A 1 310 ? -18.469 -19.688 -4.688 1 93 310 GLU A C 1
ATOM 2512 O O . GLU A 1 310 ? -17.359 -20.109 -5.043 1 93 310 GLU A O 1
ATOM 2517 N N . ALA A 1 311 ? -19.406 -20.469 -4.32 1 84.38 311 ALA A N 1
ATOM 2518 C CA . ALA A 1 311 ? -19.266 -21.922 -4.285 1 84.38 311 ALA A CA 1
ATOM 2519 C C . ALA A 1 311 ? -19.391 -22.516 -5.684 1 84.38 311 ALA A C 1
ATOM 2521 O O . ALA A 1 311 ? -20.109 -21.984 -6.535 1 84.38 311 ALA A O 1
ATOM 2522 N N . PHE A 1 312 ? -18.594 -23.516 -5.805 1 82 312 PHE A N 1
ATOM 2523 C CA . PHE A 1 312 ? -18.75 -24.297 -7.027 1 82 312 PHE A CA 1
ATOM 2524 C C . PHE A 1 312 ? -19.922 -25.266 -6.906 1 82 312 PHE A C 1
ATOM 2526 O O . PHE A 1 312 ? -20.078 -25.922 -5.883 1 82 312 PHE A O 1
ATOM 2533 N N . ASP A 1 313 ? -20.859 -25.312 -7.754 1 70.56 313 ASP A N 1
ATOM 2534 C CA . ASP A 1 313 ? -22.109 -26.062 -7.668 1 70.56 313 ASP A CA 1
ATOM 2535 C C . ASP A 1 313 ? -21.859 -27.547 -7.441 1 70.56 313 ASP A C 1
ATOM 2537 O O . ASP A 1 313 ? -22.516 -28.172 -6.605 1 70.56 313 ASP A O 1
ATOM 2541 N N . ASN A 1 314 ? -21.047 -28.203 -8.266 1 67.62 314 ASN A N 1
ATOM 2542 C CA . ASN A 1 314 ? -20.75 -29.625 -8.117 1 67.62 314 ASN A CA 1
ATOM 2543 C C . ASN A 1 314 ? -19.25 -29.859 -7.945 1 67.62 314 ASN A C 1
ATOM 2545 O O . ASN A 1 314 ? -18.562 -30.203 -8.906 1 67.62 314 ASN A O 1
ATOM 2549 N N . PRO A 1 315 ? -18.828 -29.75 -6.621 1 66.06 315 PRO A N 1
ATOM 2550 C CA . PRO A 1 315 ? -17.391 -29.859 -6.398 1 66.06 315 PRO A CA 1
ATOM 2551 C C . PRO A 1 315 ? -16.906 -31.312 -6.387 1 66.06 315 PRO A C 1
ATOM 2553 O O . PRO A 1 315 ? -15.719 -31.562 -6.137 1 66.06 315 PRO A O 1
ATOM 2556 N N . HIS A 1 316 ? -17.844 -32.219 -6.801 1 74.25 316 HIS A N 1
ATOM 2557 C CA . HIS A 1 316 ? -17.438 -33.625 -6.789 1 74.25 316 HIS A CA 1
ATOM 2558 C C . HIS A 1 316 ? -16.656 -33.969 -8.055 1 74.25 316 HIS A C 1
ATOM 2560 O O . HIS A 1 316 ? -17.203 -33.938 -9.156 1 74.25 316 HIS A O 1
ATOM 2566 N N . PHE A 1 317 ? -15.422 -34.219 -7.918 1 75.25 317 PHE A N 1
ATOM 2567 C CA . PHE A 1 317 ? -14.523 -34.625 -9 1 75.25 317 PHE A CA 1
ATOM 2568 C C . PHE A 1 317 ? -14.555 -36.125 -9.227 1 75.25 317 PHE A C 1
ATOM 2570 O O . PHE A 1 317 ? -14.398 -36.906 -8.273 1 75.25 317 PHE A O 1
ATOM 2577 N N . LYS A 1 318 ? -14.859 -36.5 -10.469 1 78.38 318 LYS A N 1
ATOM 2578 C CA . LYS A 1 318 ? -14.828 -37.938 -10.773 1 78.38 318 LYS A CA 1
ATOM 2579 C C . LYS A 1 318 ? -13.43 -38.531 -10.555 1 78.38 318 LYS A C 1
ATOM 2581 O O . LYS A 1 318 ? -12.445 -37.969 -11.039 1 78.38 318 LYS A O 1
ATOM 2586 N N . LYS A 1 319 ? -13.438 -39.562 -9.781 1 82.69 319 LYS A N 1
ATOM 2587 C CA . LYS A 1 319 ? -12.164 -40.219 -9.539 1 82.69 319 LYS A CA 1
ATOM 2588 C C . LYS A 1 319 ? -11.773 -41.125 -10.727 1 82.69 319 LYS A C 1
ATOM 2590 O O . LYS A 1 319 ? -12.406 -42.125 -10.977 1 82.69 319 LYS A O 1
ATOM 2595 N N . ARG A 1 320 ? -10.828 -40.656 -11.555 1 91.62 320 ARG A N 1
ATOM 2596 C CA . ARG A 1 320 ? -10.352 -41.406 -12.719 1 91.62 320 ARG A CA 1
ATOM 2597 C C . ARG A 1 320 ? -8.828 -41.438 -12.773 1 91.62 320 ARG A C 1
ATOM 2599 O O . ARG A 1 320 ? -8.172 -40.469 -12.336 1 91.62 320 ARG A O 1
ATOM 2606 N N . LEU A 1 321 ? -8.406 -42.594 -13.211 1 95.5 321 LEU A N 1
ATOM 2607 C CA . LEU A 1 321 ? -6.988 -42.719 -13.531 1 95.5 321 LEU A CA 1
ATOM 2608 C C . LEU A 1 321 ? -6.727 -42.438 -15 1 95.5 321 LEU A C 1
ATOM 2610 O O . LEU A 1 321 ? -7.484 -42.875 -15.875 1 95.5 321 LEU A O 1
ATOM 2614 N N . GLY A 1 322 ? -5.73 -41.625 -15.273 1 95.94 322 GLY A N 1
ATOM 2615 C CA . GLY A 1 322 ? -5.438 -41.312 -16.656 1 95.94 322 GLY A CA 1
ATOM 2616 C C . GLY A 1 322 ? -3.949 -41.219 -16.938 1 95.94 322 GLY A C 1
ATOM 2617 O O . GLY A 1 322 ? -3.152 -40.938 -16.031 1 95.94 322 GLY A O 1
ATOM 2618 N N . VAL A 1 323 ? -3.59 -41.5 -18.156 1 95.88 323 VAL A N 1
ATOM 2619 C CA . VAL A 1 323 ? -2.229 -41.312 -18.641 1 95.88 323 VAL A CA 1
ATOM 2620 C C . VAL A 1 323 ? -2.229 -40.25 -19.766 1 95.88 323 VAL A C 1
ATOM 2622 O O . VAL A 1 323 ? -3.084 -40.281 -20.656 1 95.88 323 VAL A O 1
ATOM 2625 N N . VAL A 1 324 ? -1.365 -39.312 -19.656 1 95.06 324 VAL A N 1
ATOM 2626 C CA . VAL A 1 324 ? -1.17 -38.312 -20.703 1 95.06 324 VAL A CA 1
ATOM 2627 C C . VAL A 1 324 ? 0.132 -38.625 -21.453 1 95.06 324 VAL A C 1
ATOM 2629 O O . VAL A 1 324 ? 1.207 -38.625 -20.859 1 95.06 324 VAL A O 1
ATOM 2632 N N . VAL A 1 325 ? 0.032 -38.812 -22.688 1 93.12 325 VAL A N 1
ATOM 2633 C CA . VAL A 1 325 ? 1.205 -39.062 -23.516 1 93.12 325 VAL A CA 1
ATOM 2634 C C . VAL A 1 325 ? 1.424 -37.906 -24.484 1 93.12 325 VAL A C 1
ATOM 2636 O O . VAL A 1 325 ? 0.465 -37.25 -24.922 1 93.12 325 VAL A O 1
ATOM 2639 N N . THR A 1 326 ? 2.678 -37.594 -24.734 1 91.19 326 THR A N 1
ATOM 2640 C CA . THR A 1 326 ? 2.998 -36.594 -25.734 1 91.19 326 THR A CA 1
ATOM 2641 C C . THR A 1 326 ? 3.643 -37.219 -26.969 1 91.19 326 THR A C 1
ATOM 2643 O O . THR A 1 326 ? 4.207 -38.312 -26.891 1 91.19 326 THR A O 1
ATOM 2646 N N . ARG A 1 327 ? 3.449 -36.562 -28.062 1 91.25 327 ARG A N 1
ATOM 2647 C CA . ARG A 1 327 ? 4.043 -37 -29.328 1 91.25 327 ARG A CA 1
ATOM 2648 C C . ARG A 1 327 ? 4.691 -35.812 -30.047 1 91.25 327 ARG A C 1
ATOM 2650 O O . ARG A 1 327 ? 4.402 -34.656 -29.75 1 91.25 327 ARG A O 1
ATOM 2657 N N . ARG A 1 328 ? 5.535 -36.188 -30.875 1 90.88 328 ARG A N 1
ATOM 2658 C CA . ARG A 1 328 ? 6.246 -35.219 -31.672 1 90.88 328 ARG A CA 1
ATOM 2659 C C . ARG A 1 328 ? 5.902 -35.344 -33.156 1 90.88 328 ARG A C 1
ATOM 2661 O O . ARG A 1 328 ? 5.762 -36.469 -33.656 1 90.88 328 ARG A O 1
ATOM 2668 N N . ASN A 1 329 ? 5.801 -34.25 -33.781 1 89.19 329 ASN A N 1
ATOM 2669 C CA . ASN A 1 329 ? 5.422 -34.25 -35.188 1 89.19 329 ASN A CA 1
ATOM 2670 C C . ASN A 1 329 ? 6.496 -34.875 -36.062 1 89.19 329 ASN A C 1
ATOM 2672 O O . ASN A 1 329 ? 6.184 -35.5 -37.094 1 89.19 329 ASN A O 1
ATOM 2676 N N . GLU A 1 330 ? 7.727 -34.781 -35.688 1 88 330 GLU A N 1
ATOM 2677 C CA . GLU A 1 330 ? 8.844 -35.219 -36.5 1 88 330 GLU A CA 1
ATOM 2678 C C . GLU A 1 330 ? 9.055 -36.719 -36.344 1 88 330 GLU A C 1
ATOM 2680 O O . GLU A 1 330 ? 9.789 -37.344 -37.125 1 88 330 GLU A O 1
ATOM 2685 N N . THR A 1 331 ? 8.43 -37.312 -35.375 1 90.25 331 THR A N 1
ATOM 2686 C CA . THR A 1 331 ? 8.625 -38.719 -35.094 1 90.25 331 THR A CA 1
ATOM 2687 C C . THR A 1 331 ? 7.68 -39.594 -35.938 1 90.25 331 THR A C 1
ATOM 2689 O O . THR A 1 331 ? 6.508 -39.25 -36.094 1 90.25 331 THR A O 1
ATOM 2692 N N . ASN A 1 332 ? 8.203 -40.656 -36.531 1 93.44 332 ASN A N 1
ATOM 2693 C CA . ASN A 1 332 ? 7.383 -41.594 -37.25 1 93.44 332 ASN A CA 1
ATOM 2694 C C . ASN A 1 332 ? 6.871 -42.719 -36.312 1 93.44 332 ASN A C 1
ATOM 2696 O O . ASN A 1 332 ? 7.547 -43.719 -36.125 1 93.44 332 ASN A O 1
ATOM 2700 N N . TYR A 1 333 ? 5.68 -42.594 -35.938 1 95.25 333 TYR A N 1
ATOM 2701 C CA . TYR A 1 333 ? 5.098 -43.531 -35 1 95.25 333 TYR A CA 1
ATOM 2702 C C . TYR A 1 333 ? 4.492 -44.719 -35.719 1 95.25 333 TYR A C 1
ATOM 2704 O O . TYR A 1 333 ? 3.984 -44.594 -36.812 1 95.25 333 TYR A O 1
ATOM 2712 N N . GLN A 1 334 ? 4.555 -45.844 -35.031 1 96.62 334 GLN A N 1
ATOM 2713 C CA . GLN A 1 334 ? 4.012 -47.094 -35.531 1 96.62 334 GLN A CA 1
ATOM 2714 C C . GLN A 1 334 ? 2.504 -47 -35.75 1 96.62 334 GLN A C 1
ATOM 2716 O O . GLN A 1 334 ? 1.972 -47.5 -36.75 1 96.62 334 GLN A O 1
ATOM 2721 N N . HIS A 1 335 ? 1.824 -46.375 -34.812 1 97.06 335 HIS A N 1
ATOM 2722 C CA . HIS A 1 335 ? 0.372 -46.25 -34.875 1 97.06 335 HIS A CA 1
ATOM 2723 C C . HIS A 1 335 ? -0.051 -44.812 -35.094 1 97.06 335 HIS A C 1
ATOM 2725 O O . HIS A 1 335 ? 0.399 -43.906 -34.375 1 97.06 335 HIS A O 1
ATOM 2731 N N . SER A 1 336 ? -0.91 -44.688 -36.094 1 95.44 336 SER A N 1
ATOM 2732 C CA . SER A 1 336 ? -1.455 -43.375 -36.375 1 95.44 336 SER A CA 1
ATOM 2733 C C . SER A 1 336 ? -2.449 -42.938 -35.281 1 95.44 336 SER A C 1
ATOM 2735 O O . SER A 1 336 ? -2.875 -43.75 -34.469 1 95.44 336 SER A O 1
ATOM 2737 N N . LEU A 1 337 ? -2.797 -41.688 -35.312 1 94 337 LEU A N 1
ATOM 2738 C CA . LEU A 1 337 ? -3.801 -41.156 -34.406 1 94 337 LEU A CA 1
ATOM 2739 C C . LEU A 1 337 ? -5.133 -41.875 -34.594 1 94 337 LEU A C 1
ATOM 2741 O O . LEU A 1 337 ? -5.824 -42.188 -33.625 1 94 337 LEU A O 1
ATOM 2745 N N . ASP A 1 338 ? -5.422 -42.125 -35.812 1 95.12 338 ASP A N 1
ATOM 2746 C CA . ASP A 1 338 ? -6.664 -42.844 -36.125 1 95.12 338 ASP A CA 1
ATOM 2747 C C . ASP A 1 338 ? -6.664 -44.219 -35.531 1 95.12 338 ASP A C 1
ATOM 2749 O O . ASP A 1 338 ? -7.684 -44.688 -35 1 95.12 338 ASP A O 1
ATOM 2753 N N . GLU A 1 339 ? -5.574 -44.875 -35.625 1 96.69 339 GLU A N 1
ATOM 2754 C CA . GLU A 1 339 ? -5.453 -46.188 -35.031 1 96.69 339 GLU A CA 1
ATOM 2755 C C . GLU A 1 339 ? -5.59 -46.156 -33.5 1 96.69 339 GLU A C 1
ATOM 2757 O O . GLU A 1 339 ? -6.164 -47.062 -32.906 1 96.69 339 GLU A O 1
ATOM 2762 N N . ILE A 1 340 ? -5.086 -45.125 -32.938 1 96.62 340 ILE A N 1
ATOM 2763 C CA . ILE A 1 340 ? -5.188 -44.969 -31.5 1 96.62 340 ILE A CA 1
ATOM 2764 C C . ILE A 1 340 ? -6.648 -44.781 -31.109 1 96.62 340 ILE A C 1
ATOM 2766 O O . ILE A 1 340 ? -7.129 -45.375 -30.156 1 96.62 340 ILE A O 1
ATOM 2770 N N . TYR A 1 341 ? -7.414 -43.969 -31.828 1 95.69 341 TYR A N 1
ATOM 2771 C CA . TYR A 1 341 ? -8.82 -43.719 -31.562 1 95.69 341 TYR A CA 1
ATOM 2772 C C . TYR A 1 341 ? -9.641 -45 -31.734 1 95.69 341 TYR A C 1
ATOM 2774 O O . TYR A 1 341 ? -10.602 -45.25 -31 1 95.69 341 TYR A O 1
ATOM 2782 N N . GLN A 1 342 ? -9.242 -45.75 -32.719 1 96 342 GLN A N 1
ATOM 2783 C CA . GLN A 1 342 ? -9.945 -47 -32.938 1 96 342 GLN A CA 1
ATOM 2784 C C . GLN A 1 342 ? -9.703 -48 -31.797 1 96 342 GLN A C 1
ATOM 2786 O O . GLN A 1 342 ? -10.609 -48.719 -31.406 1 96 342 GLN A O 1
ATOM 2791 N N . HIS A 1 343 ? -8.516 -48.031 -31.406 1 96.25 343 HIS A N 1
ATOM 2792 C CA . HIS A 1 343 ? -8.109 -48.969 -30.391 1 96.25 343 HIS A CA 1
ATOM 2793 C C . HIS A 1 343 ? -8.695 -48.625 -29.016 1 96.25 343 HIS A C 1
ATOM 2795 O O . HIS A 1 343 ? -9.195 -49.5 -28.312 1 96.25 343 HIS A O 1
ATOM 2801 N N . TYR A 1 344 ? -8.633 -47.344 -28.609 1 96.19 344 TYR A N 1
ATOM 2802 C CA . TYR A 1 344 ? -9 -46.969 -27.266 1 96.19 344 TYR A CA 1
ATOM 2803 C C . TYR A 1 344 ? -10.383 -46.312 -27.234 1 96.19 344 TYR A C 1
ATOM 2805 O O . TYR A 1 344 ? -11.023 -46.25 -26.188 1 96.19 344 TYR A O 1
ATOM 2813 N N . GLY A 1 345 ? -10.867 -45.781 -28.344 1 93.5 345 GLY A N 1
ATOM 2814 C CA . GLY A 1 345 ? -12.203 -45.219 -28.469 1 93.5 345 GLY A CA 1
ATOM 2815 C C . GLY A 1 345 ? -12.477 -44.125 -27.484 1 93.5 345 GLY A C 1
ATOM 2816 O O . GLY A 1 345 ? -11.711 -43.156 -27.406 1 93.5 345 GLY A O 1
ATOM 2817 N N . ASP A 1 346 ? -13.516 -44.312 -26.625 1 92.25 346 ASP A N 1
ATOM 2818 C CA . ASP A 1 346 ? -14.016 -43.281 -25.719 1 92.25 346 ASP A CA 1
ATOM 2819 C C . ASP A 1 346 ? -13.055 -43.031 -24.562 1 92.25 346 ASP A C 1
ATOM 2821 O O . ASP A 1 346 ? -13.195 -42.062 -23.812 1 92.25 346 ASP A O 1
ATOM 2825 N N . ARG A 1 347 ? -12.023 -43.781 -24.453 1 95.31 347 ARG A N 1
ATOM 2826 C CA . ARG A 1 347 ? -11.047 -43.625 -23.391 1 95.31 347 ARG A CA 1
ATOM 2827 C C . ARG A 1 347 ? -10.102 -42.469 -23.672 1 95.31 347 ARG A C 1
ATOM 2829 O O . ARG A 1 347 ? -9.406 -41.969 -22.781 1 95.31 347 ARG A O 1
ATOM 2836 N N . VAL A 1 348 ? -10.008 -42.156 -25.016 1 96.38 348 VAL A N 1
ATOM 2837 C CA . VAL A 1 348 ? -9.289 -40.938 -25.344 1 96.38 348 VAL A CA 1
ATOM 2838 C C . VAL A 1 348 ? -10.148 -39.719 -25 1 96.38 348 VAL A C 1
ATOM 2840 O O . VAL A 1 348 ? -11.047 -39.344 -25.766 1 96.38 348 VAL A O 1
ATOM 2843 N N . ARG A 1 349 ? -9.828 -39.062 -23.938 1 93.75 349 ARG A N 1
ATOM 2844 C CA . ARG A 1 349 ? -10.719 -38.031 -23.375 1 93.75 349 ARG A CA 1
ATOM 2845 C C . ARG A 1 349 ? -10.289 -36.625 -23.781 1 93.75 349 ARG A C 1
ATOM 2847 O O . ARG A 1 349 ? -11.055 -35.688 -23.641 1 93.75 349 ARG A O 1
ATOM 2854 N N . GLY A 1 350 ? -9.094 -36.5 -24.281 1 93.31 350 GLY A N 1
ATOM 2855 C CA . GLY A 1 350 ? -8.609 -35.188 -24.672 1 93.31 350 GLY A CA 1
ATOM 2856 C C . GLY A 1 350 ? -7.332 -35.25 -25.484 1 93.31 350 GLY A C 1
ATOM 2857 O O . GLY A 1 350 ? -6.5 -36.125 -25.297 1 93.31 350 GLY A O 1
ATOM 2858 N N . ARG A 1 351 ? -7.215 -34.312 -26.344 1 93.06 351 ARG A N 1
ATOM 2859 C CA . ARG A 1 351 ? -6.027 -34.156 -27.156 1 93.06 351 ARG A CA 1
ATOM 2860 C C . ARG A 1 351 ? -5.914 -32.719 -27.656 1 93.06 351 ARG A C 1
ATOM 2862 O O . ARG A 1 351 ? -6.922 -32.094 -28 1 93.06 351 ARG A O 1
ATOM 2869 N N . ASP A 1 352 ? -4.652 -32.25 -27.688 1 91.94 352 ASP A N 1
ATOM 2870 C CA . ASP A 1 352 ? -4.441 -30.906 -28.234 1 91.94 352 ASP A CA 1
ATOM 2871 C C . ASP A 1 352 ? -2.975 -30.672 -28.594 1 91.94 352 ASP A C 1
ATOM 2873 O O . ASP A 1 352 ? -2.113 -31.484 -28.234 1 91.94 352 ASP A O 1
ATOM 2877 N N . ALA A 1 353 ? -2.764 -29.672 -29.375 1 89 353 ALA A N 1
ATOM 2878 C CA . ALA A 1 353 ? -1.397 -29.266 -29.703 1 89 353 ALA A CA 1
ATOM 2879 C C . ALA A 1 353 ? -0.734 -28.562 -28.516 1 89 353 ALA A C 1
ATOM 2881 O O . ALA A 1 353 ? -1.407 -27.906 -27.719 1 89 353 ALA A O 1
ATOM 2882 N N . ILE A 1 354 ? 0.521 -28.875 -28.328 1 83.94 354 ILE A N 1
ATOM 2883 C CA . ILE A 1 354 ? 1.357 -28.094 -27.422 1 83.94 354 ILE A CA 1
ATOM 2884 C C . ILE A 1 354 ? 2.084 -27 -28.203 1 83.94 354 ILE A C 1
ATOM 2886 O O . ILE A 1 354 ? 2.686 -27.266 -29.25 1 83.94 354 ILE A O 1
ATOM 2890 N N . ARG A 1 355 ? 1.946 -25.75 -27.906 1 75.75 355 ARG A N 1
ATOM 2891 C CA . ARG A 1 355 ? 2.473 -24.625 -28.672 1 75.75 355 ARG A CA 1
ATOM 2892 C C . ARG A 1 355 ? 3.578 -23.906 -27.906 1 75.75 355 ARG A C 1
ATOM 2894 O O . ARG A 1 355 ? 3.701 -24.062 -26.688 1 75.75 355 ARG A O 1
ATOM 2901 N N . GLY A 1 356 ? 4.41 -23.281 -28.719 1 68.75 356 GLY A N 1
ATOM 2902 C CA . GLY A 1 356 ? 5.43 -22.391 -28.188 1 68.75 356 GLY A CA 1
ATOM 2903 C C . GLY A 1 356 ? 6.66 -23.109 -27.688 1 68.75 356 GLY A C 1
ATOM 2904 O O . GLY A 1 356 ? 6.973 -24.219 -28.156 1 68.75 356 GLY A O 1
ATOM 2905 N N . ILE A 1 357 ? 7.312 -22.391 -26.734 1 66.06 357 ILE A N 1
ATOM 2906 C CA . ILE A 1 357 ? 8.617 -22.844 -26.266 1 66.06 357 ILE A CA 1
ATOM 2907 C C . ILE A 1 357 ? 8.453 -24.141 -25.469 1 66.06 357 ILE A C 1
ATOM 2909 O O . ILE A 1 357 ? 9.367 -24.969 -25.422 1 66.06 357 ILE A O 1
ATOM 2913 N N . ILE A 1 358 ? 7.273 -24.469 -25.078 1 72.12 358 ILE A N 1
ATOM 2914 C CA . ILE A 1 358 ? 7.008 -25.641 -24.25 1 72.12 358 ILE A CA 1
ATOM 2915 C C . ILE A 1 358 ? 7.016 -26.891 -25.125 1 72.12 358 ILE A C 1
ATOM 2917 O O . ILE A 1 358 ? 7.363 -27.984 -24.641 1 72.12 358 ILE A O 1
ATOM 2921 N N . ALA A 1 359 ? 6.699 -26.703 -26.391 1 76.44 359 ALA A N 1
ATOM 2922 C CA . ALA A 1 359 ? 6.648 -27.844 -27.297 1 76.44 359 ALA A CA 1
ATOM 2923 C C . ALA A 1 359 ? 8.023 -28.469 -27.469 1 76.44 359 ALA A C 1
ATOM 2925 O O . ALA A 1 359 ? 8.141 -29.688 -27.609 1 76.44 359 ALA A O 1
ATOM 2926 N N . ASP A 1 360 ? 8.992 -27.641 -27.406 1 72.25 360 ASP A N 1
ATOM 2927 C CA . ASP A 1 360 ? 10.352 -28.141 -27.531 1 72.25 360 ASP A CA 1
ATOM 2928 C C . ASP A 1 360 ? 10.711 -29.062 -26.375 1 72.25 360 ASP A C 1
ATOM 2930 O O . ASP A 1 360 ? 11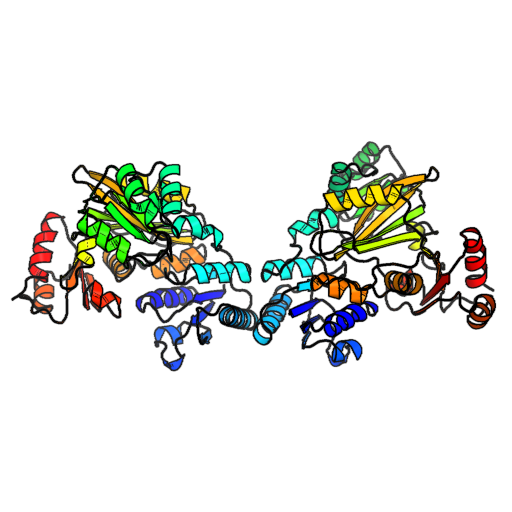.453 -30.031 -26.562 1 72.25 360 ASP A O 1
ATOM 2934 N N . MET A 1 361 ? 10.008 -28.828 -25.344 1 71.5 361 MET A N 1
ATOM 2935 C CA . MET A 1 361 ? 10.352 -29.578 -24.141 1 71.5 361 MET A CA 1
ATOM 2936 C C . MET A 1 361 ? 9.398 -30.766 -23.953 1 71.5 361 MET A C 1
ATOM 2938 O O . MET A 1 361 ? 9.82 -31.844 -23.531 1 71.5 361 MET A O 1
ATOM 2942 N N . GLN A 1 362 ? 8.172 -30.641 -24.375 1 78.19 362 GLN A N 1
ATOM 2943 C CA . GLN A 1 362 ? 7.168 -31.609 -23.938 1 78.19 362 GLN A CA 1
ATOM 2944 C C . GLN A 1 362 ? 6.582 -32.344 -25.141 1 78.19 362 GLN A C 1
ATOM 2946 O O . GLN A 1 362 ? 5.84 -33.312 -24.953 1 78.19 362 GLN A O 1
ATOM 2951 N N . GLY A 1 363 ? 6.961 -31.984 -26.297 1 83.69 363 GLY A N 1
ATOM 2952 C CA . GLY A 1 363 ? 6.352 -32.531 -27.484 1 83.69 363 GLY A CA 1
ATOM 2953 C C . GLY A 1 363 ? 5.379 -31.594 -28.156 1 83.69 363 GLY A C 1
ATOM 2954 O O . GLY A 1 363 ? 5.156 -30.484 -27.688 1 83.69 363 GLY A O 1
ATOM 2955 N N . ASP A 1 364 ? 4.801 -32.062 -29.234 1 89.5 364 ASP A N 1
ATOM 2956 C CA . ASP A 1 364 ? 3.986 -31.172 -30.062 1 89.5 364 ASP A CA 1
ATOM 2957 C C . ASP A 1 364 ? 2.498 -31.391 -29.797 1 89.5 364 ASP A C 1
ATOM 2959 O O . ASP A 1 364 ? 1.672 -30.547 -30.125 1 89.5 364 ASP A O 1
ATOM 2963 N N . GLN A 1 365 ? 2.209 -32.562 -29.25 1 92.38 365 GLN A N 1
ATOM 2964 C CA . GLN A 1 365 ? 0.816 -32.875 -28.953 1 92.38 365 GLN A CA 1
ATOM 2965 C C . GLN A 1 365 ? 0.704 -33.719 -27.688 1 92.38 365 GLN A C 1
ATOM 2967 O O . GLN A 1 365 ? 1.607 -34.5 -27.375 1 92.38 365 GLN A O 1
ATOM 2972 N N . TRP A 1 366 ? -0.374 -33.469 -27.016 1 93.06 366 TRP A N 1
ATOM 2973 C CA . TRP A 1 366 ? -0.652 -34.344 -25.875 1 93.06 366 TRP A CA 1
ATOM 2974 C C . TRP A 1 366 ? -1.987 -35.062 -26.047 1 93.06 366 TRP A C 1
ATOM 2976 O O . TRP A 1 366 ? -2.855 -34.594 -26.797 1 93.06 366 TRP A O 1
ATOM 2986 N N . MET A 1 367 ? -2.115 -36.25 -25.484 1 95.94 367 MET A N 1
ATOM 2987 C CA . MET A 1 367 ? -3.336 -37.062 -25.484 1 95.94 367 MET A CA 1
ATOM 2988 C C . MET A 1 367 ? -3.564 -37.719 -24.109 1 95.94 367 MET A C 1
ATOM 2990 O O . MET A 1 367 ? -2.635 -38.25 -23.516 1 95.94 367 MET A O 1
ATOM 2994 N N . LEU A 1 368 ? -4.797 -37.562 -23.688 1 97.12 368 LEU A N 1
ATOM 2995 C CA . LEU A 1 368 ? -5.195 -38.156 -22.422 1 97.12 368 LEU A CA 1
ATOM 2996 C C . LEU A 1 368 ? -6.012 -39.438 -22.641 1 97.12 368 LEU A C 1
ATOM 2998 O O . LEU A 1 368 ? -7.023 -39.406 -23.344 1 97.12 368 LEU A O 1
ATOM 3002 N N . ILE A 1 369 ? -5.57 -40.5 -22.062 1 97.5 369 ILE A N 1
ATOM 3003 C CA . ILE A 1 369 ? -6.277 -41.781 -22.141 1 97.5 369 ILE A CA 1
ATOM 3004 C C . ILE A 1 369 ? -6.59 -42.281 -20.734 1 97.5 369 ILE A C 1
ATOM 3006 O O . ILE A 1 369 ? -5.691 -42.406 -19.891 1 97.5 369 ILE A O 1
ATOM 3010 N N . THR A 1 370 ? -7.828 -42.594 -20.469 1 96.12 370 THR A N 1
ATOM 3011 C CA . THR A 1 370 ? -8.211 -43.094 -19.156 1 96.12 370 THR A CA 1
ATOM 3012 C C . THR A 1 370 ? -7.832 -44.594 -19.016 1 96.12 370 THR A C 1
ATOM 3014 O O . THR A 1 370 ? -7.793 -45.312 -20 1 96.12 370 THR A O 1
ATOM 3017 N N . CYS A 1 371 ? -7.52 -44.875 -17.766 1 93.69 371 CYS A N 1
ATOM 3018 C CA . CYS A 1 371 ? -7.145 -46.25 -17.422 1 93.69 371 CYS A CA 1
ATOM 3019 C C . CYS A 1 371 ? -8.023 -46.781 -16.297 1 93.69 371 CYS A C 1
ATOM 3021 O O . CYS A 1 371 ? -8.453 -46.031 -15.422 1 93.69 371 CYS A O 1
ATOM 3023 N N . GLU A 1 372 ? -8.219 -48.094 -16.359 1 90.62 372 GLU A N 1
ATOM 3024 C CA . GLU A 1 372 ? -8.898 -48.75 -15.234 1 90.62 372 GLU A CA 1
ATOM 3025 C C . GLU A 1 372 ? -7.918 -49.094 -14.125 1 90.62 372 GLU A C 1
ATOM 3027 O O . GLU A 1 372 ? -8.25 -49 -12.945 1 90.62 372 GLU A O 1
ATOM 3032 N N . ASP A 1 373 ? -6.797 -49.531 -14.578 1 91.06 373 ASP A N 1
ATOM 3033 C CA . ASP A 1 373 ? -5.754 -49.938 -13.641 1 91.06 373 ASP A CA 1
ATOM 3034 C C . ASP A 1 373 ? -4.375 -49.5 -14.125 1 91.06 373 ASP A C 1
ATOM 3036 O O . ASP A 1 373 ? -4.145 -49.375 -15.328 1 91.06 373 ASP A O 1
ATOM 3040 N N . LYS A 1 374 ? -3.477 -49.375 -13.188 1 89.81 374 LYS A N 1
ATOM 3041 C CA . LYS A 1 374 ? -2.131 -48.906 -13.5 1 89.81 374 LYS A CA 1
ATOM 3042 C C . LYS A 1 374 ? -1.403 -49.906 -14.406 1 89.81 374 LYS A C 1
ATOM 3044 O O . LYS A 1 374 ? -0.474 -49.531 -15.125 1 89.81 374 LYS A O 1
ATOM 3049 N N . SER A 1 375 ? -1.829 -51.125 -14.398 1 91.62 375 SER A N 1
ATOM 3050 C CA . SER A 1 375 ? -1.187 -52.156 -15.203 1 91.62 375 SER A CA 1
ATOM 3051 C C . SER A 1 375 ? -1.347 -51.875 -16.688 1 91.62 375 SER A C 1
ATOM 3053 O O . SER A 1 375 ? -0.611 -52.438 -17.516 1 91.62 375 SER A O 1
ATOM 3055 N N . GLU A 1 376 ? -2.281 -51.031 -17.016 1 94 376 GLU A N 1
ATOM 3056 C CA . GLU A 1 376 ? -2.559 -50.719 -18.406 1 94 376 GLU A CA 1
ATOM 3057 C C . GLU A 1 376 ? -1.598 -49.656 -18.953 1 94 376 GLU A C 1
ATOM 3059 O O . GLU A 1 376 ? -1.492 -49.469 -20.156 1 94 376 GLU A O 1
ATOM 3064 N N . ILE A 1 377 ? -0.95 -49 -18.125 1 93 377 ILE A N 1
ATOM 3065 C CA . ILE A 1 377 ? -0.234 -47.781 -18.469 1 93 377 ILE A CA 1
ATOM 3066 C C . ILE A 1 377 ? 0.899 -48.094 -19.438 1 93 377 ILE A C 1
ATOM 3068 O O . ILE A 1 377 ? 1.041 -47.438 -20.469 1 93 377 ILE A O 1
ATOM 3072 N N . ASP A 1 378 ? 1.646 -49.094 -19.125 1 91.38 378 ASP A N 1
ATOM 3073 C CA . ASP A 1 378 ? 2.785 -49.469 -19.969 1 91.38 378 ASP A CA 1
ATOM 3074 C C . ASP A 1 378 ? 2.334 -49.812 -21.391 1 91.38 378 ASP A C 1
ATOM 3076 O O . ASP A 1 378 ? 2.971 -49.406 -22.359 1 91.38 378 ASP A O 1
ATOM 3080 N N . GLU A 1 379 ? 1.323 -50.531 -21.422 1 93.88 379 GLU A N 1
ATOM 3081 C CA . GLU A 1 379 ? 0.797 -50.938 -22.719 1 93.88 379 GLU A CA 1
ATOM 3082 C C . GLU A 1 379 ? 0.319 -49.75 -23.516 1 93.88 379 GLU A C 1
ATOM 3084 O O . GLU A 1 379 ? 0.537 -49.656 -24.734 1 93.88 379 GLU A O 1
ATOM 3089 N N . ILE A 1 380 ? -0.358 -48.875 -22.859 1 95.06 380 ILE A N 1
ATOM 3090 C CA . ILE A 1 380 ? -0.874 -47.656 -23.516 1 95.06 380 ILE A CA 1
ATOM 3091 C C . ILE A 1 380 ? 0.286 -46.812 -24.047 1 95.06 380 ILE A C 1
ATOM 3093 O O . ILE A 1 380 ? 0.266 -46.375 -25.203 1 95.06 380 ILE A O 1
ATOM 3097 N N . VAL A 1 381 ? 1.281 -46.625 -23.234 1 93.25 381 VAL A N 1
ATOM 3098 C CA . VAL A 1 381 ? 2.438 -45.812 -23.609 1 93.25 381 VAL A CA 1
ATOM 3099 C C . VAL A 1 381 ? 3.158 -46.469 -24.781 1 93.25 381 VAL A C 1
ATOM 3101 O O . VAL A 1 381 ? 3.5 -45.781 -25.766 1 93.25 381 VAL A O 1
ATOM 3104 N N . GLU A 1 382 ? 3.322 -47.719 -24.703 1 93.31 382 GLU A N 1
ATOM 3105 C CA . GLU A 1 382 ? 3.986 -48.438 -25.781 1 93.31 382 GLU A CA 1
ATOM 3106 C C . GLU A 1 382 ? 3.203 -48.344 -27.078 1 93.31 382 GLU A C 1
ATOM 3108 O O . GLU A 1 382 ? 3.777 -48.062 -28.141 1 93.31 382 GLU A O 1
ATOM 3113 N N . PHE A 1 383 ? 1.944 -48.562 -26.969 1 95.75 383 PHE A N 1
ATOM 3114 C CA . PHE A 1 383 ? 1.111 -48.531 -28.172 1 95.75 383 PHE A CA 1
ATOM 3115 C C . PHE A 1 383 ? 1.109 -47.156 -28.797 1 95.75 383 PHE A C 1
ATOM 3117 O O . PHE A 1 383 ? 1.19 -47 -30.016 1 95.75 383 PHE A O 1
ATOM 3124 N N . THR A 1 384 ? 1.048 -46.125 -28.016 1 95.12 384 THR A N 1
ATOM 3125 C CA . THR A 1 384 ? 0.853 -44.781 -28.5 1 95.12 384 THR A CA 1
ATOM 3126 C C . THR A 1 384 ? 2.18 -44.156 -28.938 1 95.12 384 THR A C 1
ATOM 3128 O O . THR A 1 384 ? 2.205 -43.25 -29.781 1 95.12 384 THR A O 1
ATOM 3131 N N . GLN A 1 385 ? 3.342 -44.688 -28.422 1 92.56 385 GLN A N 1
ATOM 3132 C CA . GLN A 1 385 ? 4.605 -44 -28.656 1 92.56 385 GLN A CA 1
ATOM 3133 C C . GLN A 1 385 ? 5.586 -44.906 -29.406 1 92.56 385 GLN A C 1
ATOM 3135 O O . GLN A 1 385 ? 6.734 -44.531 -29.641 1 92.56 385 GLN A O 1
ATOM 3140 N N . ALA A 1 386 ? 5.086 -46.094 -29.719 1 93.38 386 ALA A N 1
ATOM 3141 C CA . ALA A 1 386 ? 5.949 -46.969 -30.5 1 93.38 386 ALA A CA 1
ATOM 3142 C C . ALA A 1 386 ? 6.332 -46.312 -31.828 1 93.38 386 ALA A C 1
ATOM 3144 O O . ALA A 1 386 ? 5.488 -45.719 -32.5 1 93.38 386 ALA A O 1
ATOM 3145 N N . THR A 1 387 ? 7.562 -46.438 -32.125 1 91.94 387 THR A N 1
ATOM 3146 C CA . THR A 1 387 ? 8.047 -45.844 -33.375 1 91.94 387 THR A CA 1
ATOM 3147 C C . THR A 1 387 ? 8.328 -46.906 -34.406 1 91.94 387 THR A C 1
ATOM 3149 O O . THR A 1 387 ? 8.5 -48.094 -34.062 1 91.94 387 THR A O 1
ATOM 3152 N N . LYS A 1 388 ? 8.344 -46.406 -35.656 1 91.06 388 LYS A N 1
ATOM 3153 C CA . LYS A 1 388 ? 8.656 -47.281 -36.781 1 91.06 388 LYS A CA 1
ATOM 3154 C C . LYS A 1 388 ? 10.164 -47.469 -36.938 1 91.06 388 LYS A C 1
ATOM 3156 O O . LYS A 1 388 ? 10.938 -46.562 -36.625 1 91.06 388 LYS A O 1
ATOM 3161 N N . MET B 1 1 ? 10.594 14.844 -9.078 1 96.75 1 MET B N 1
ATOM 3162 C CA . MET B 1 1 ? 9.734 14.445 -7.969 1 96.75 1 MET B CA 1
ATOM 3163 C C . MET B 1 1 ? 8.312 14.945 -8.172 1 96.75 1 MET B C 1
ATOM 3165 O O . MET B 1 1 ? 8.102 16.141 -8.438 1 96.75 1 MET B O 1
ATOM 3169 N N . ASN B 1 2 ? 7.309 14.102 -8.164 1 98.69 2 ASN B N 1
ATOM 3170 C CA . ASN B 1 2 ? 5.898 14.469 -8.289 1 98.69 2 ASN B CA 1
ATOM 3171 C C . ASN B 1 2 ? 5.25 14.648 -6.918 1 98.69 2 ASN B C 1
ATOM 3173 O O . ASN B 1 2 ? 5.234 13.719 -6.105 1 98.69 2 ASN B O 1
ATOM 3177 N N . PHE B 1 3 ? 4.785 15.844 -6.684 1 98.88 3 PHE B N 1
ATOM 3178 C CA . PHE B 1 3 ? 4.121 16.188 -5.434 1 98.88 3 PHE B CA 1
ATOM 3179 C C . PHE B 1 3 ? 2.637 16.453 -5.668 1 98.88 3 PHE B C 1
ATOM 3181 O O . PHE B 1 3 ? 2.275 17.328 -6.457 1 98.88 3 PHE B O 1
ATOM 3188 N N . LEU B 1 4 ? 1.778 15.695 -5 1 98.94 4 LEU B N 1
ATOM 3189 C CA . LEU B 1 4 ? 0.337 15.898 -5.109 1 98.94 4 LEU B CA 1
ATOM 3190 C C . LEU B 1 4 ? -0.183 16.734 -3.947 1 98.94 4 LEU B C 1
ATOM 3192 O O . LEU B 1 4 ? -0.021 16.359 -2.783 1 98.94 4 LEU B O 1
ATOM 3196 N N . TRP B 1 5 ? -0.757 17.859 -4.25 1 98.81 5 TRP B N 1
ATOM 3197 C CA . TRP B 1 5 ? -1.386 18.703 -3.244 1 98.81 5 TRP B CA 1
ATOM 3198 C C . TRP B 1 5 ? -2.902 18.547 -3.27 1 98.81 5 TRP B C 1
ATOM 3200 O O . TRP B 1 5 ? -3.539 18.766 -4.301 1 98.81 5 TRP B O 1
ATOM 3210 N N . VAL B 1 6 ? -3.518 18.234 -2.197 1 98.44 6 VAL B N 1
ATOM 3211 C CA . VAL B 1 6 ? -4.961 18.031 -2.078 1 98.44 6 VAL B CA 1
ATOM 3212 C C . VAL B 1 6 ? -5.621 19.344 -1.641 1 98.44 6 VAL B C 1
ATOM 3214 O O . VAL B 1 6 ? -5.164 19.984 -0.694 1 98.44 6 VAL B O 1
ATOM 3217 N N . SER B 1 7 ? -6.652 19.797 -2.318 1 97.69 7 SER B N 1
ATOM 3218 C CA . SER B 1 7 ? -7.438 20.984 -2.039 1 97.69 7 SER B CA 1
ATOM 3219 C C . SER B 1 7 ? -6.562 22.234 -2.039 1 97.69 7 SER B C 1
ATOM 3221 O O . SER B 1 7 ? -6.531 22.969 -1.054 1 97.69 7 SER B O 1
ATOM 3223 N N . PRO B 1 8 ? -5.969 22.469 -3.195 1 97.56 8 PRO B N 1
ATOM 3224 C CA . PRO B 1 8 ? -4.984 23.562 -3.244 1 97.56 8 PRO B CA 1
ATOM 3225 C C . PRO B 1 8 ? -5.613 24.938 -3.037 1 97.56 8 PRO B C 1
ATOM 3227 O O . PRO B 1 8 ? -4.926 25.875 -2.646 1 97.56 8 PRO B O 1
ATOM 3230 N N . HIS B 1 9 ? -6.875 25.109 -3.283 1 94.62 9 HIS B N 1
ATOM 3231 C CA . HIS B 1 9 ? -7.516 26.422 -3.266 1 94.62 9 HIS B CA 1
ATOM 3232 C C . HIS B 1 9 ? -7.754 26.906 -1.838 1 94.62 9 HIS B C 1
ATOM 3234 O O . HIS B 1 9 ? -7.992 28.094 -1.606 1 94.62 9 HIS B O 1
ATOM 3240 N N . TYR B 1 10 ? -7.766 25.922 -0.893 1 89.94 10 TYR B N 1
ATOM 3241 C CA . TYR B 1 10 ? -8.094 26.281 0.484 1 89.94 10 TYR B CA 1
ATOM 3242 C C . TYR B 1 10 ? -7.18 25.562 1.466 1 89.94 10 TYR B C 1
ATOM 3244 O O . TYR B 1 10 ? -6.973 24.344 1.361 1 89.94 10 TYR B O 1
ATOM 3252 N N . PRO B 1 11 ? -6.773 26.297 2.523 1 88.19 11 PRO B N 1
ATOM 3253 C CA . PRO B 1 11 ? -6.918 27.75 2.73 1 88.19 11 PRO B CA 1
ATOM 3254 C C . PRO B 1 11 ? -6.031 28.562 1.799 1 88.19 11 PRO B C 1
ATOM 3256 O O . PRO B 1 11 ? -5.016 28.062 1.311 1 88.19 11 PRO B O 1
ATOM 3259 N N . PRO B 1 12 ? -6.336 29.797 1.548 1 87.69 12 PRO B N 1
ATOM 3260 C CA . PRO B 1 12 ? -5.66 30.594 0.521 1 87.69 12 PRO B CA 1
ATOM 3261 C C . PRO B 1 12 ? -4.176 30.781 0.808 1 87.69 12 PRO B C 1
ATOM 3263 O O . PRO B 1 12 ? -3.359 30.812 -0.119 1 87.69 12 PRO B O 1
ATOM 3266 N N . ASN B 1 13 ? -3.793 31 2.041 1 87.56 13 ASN B N 1
ATOM 3267 C CA . ASN B 1 13 ? -2.393 31.297 2.322 1 87.56 13 ASN B CA 1
ATOM 3268 C C . ASN B 1 13 ? -1.51 30.062 2.125 1 87.56 13 ASN B C 1
ATOM 3270 O O . ASN B 1 13 ? -0.285 30.172 2.047 1 87.56 13 ASN B O 1
ATOM 3274 N N . PHE B 1 14 ? -2.119 28.828 1.942 1 92.12 14 PHE B N 1
ATOM 3275 C CA . PHE B 1 14 ? -1.335 27.625 1.733 1 92.12 14 PHE B CA 1
ATOM 3276 C C . PHE B 1 14 ? -0.872 27.516 0.285 1 92.12 14 PHE B C 1
ATOM 3278 O O . PHE B 1 14 ? -0.002 26.703 -0.039 1 92.12 14 PHE B O 1
ATOM 3285 N N . GLN B 1 15 ? -1.386 28.359 -0.564 1 95.38 15 GLN B N 1
ATOM 3286 C CA . GLN B 1 15 ? -0.943 28.375 -1.954 1 95.38 15 GLN B CA 1
ATOM 3287 C C . GLN B 1 15 ? 0.544 28.703 -2.055 1 95.38 15 GLN B C 1
ATOM 3289 O O . GLN B 1 15 ? 1.208 28.312 -3.018 1 95.38 15 GLN B O 1
ATOM 3294 N N . THR B 1 16 ? 1.007 29.391 -0.983 1 95.19 16 THR B N 1
ATOM 3295 C CA . THR B 1 16 ? 2.428 29.719 -0.94 1 95.19 16 THR B CA 1
ATOM 3296 C C . THR B 1 16 ? 3.273 28.453 -0.816 1 95.19 16 THR B C 1
ATOM 3298 O O . THR B 1 16 ? 4.41 28.406 -1.29 1 95.19 16 THR B O 1
ATOM 3301 N N . PHE B 1 17 ? 2.73 27.359 -0.232 1 96.94 17 PHE B N 1
ATOM 3302 C CA . PHE B 1 17 ? 3.408 26.062 -0.224 1 96.94 17 PHE B CA 1
ATOM 3303 C C . PHE B 1 17 ? 3.617 25.562 -1.645 1 96.94 17 PHE B C 1
ATOM 3305 O O . PHE B 1 17 ? 4.699 25.078 -1.983 1 96.94 17 PHE B O 1
ATOM 3312 N N . ILE B 1 18 ? 2.6 25.641 -2.424 1 98.19 18 ILE B N 1
ATOM 3313 C CA . ILE B 1 18 ? 2.604 25.141 -3.791 1 98.19 18 ILE B CA 1
ATOM 3314 C C . ILE B 1 18 ? 3.631 25.906 -4.621 1 98.19 18 ILE B C 1
ATOM 3316 O O . ILE B 1 18 ? 4.402 25.297 -5.371 1 98.19 18 ILE B O 1
ATOM 3320 N N . GLU B 1 19 ? 3.607 27.234 -4.422 1 98.12 19 GLU B N 1
ATOM 3321 C CA . GLU B 1 19 ? 4.609 28.062 -5.074 1 98.12 19 GLU B CA 1
ATOM 3322 C C . GLU B 1 19 ? 6.023 27.641 -4.684 1 98.12 19 GLU B C 1
ATOM 3324 O O . GLU B 1 19 ? 6.902 27.531 -5.539 1 98.12 19 GLU B O 1
ATOM 3329 N N . ALA B 1 20 ? 6.215 27.422 -3.424 1 97.5 20 ALA B N 1
ATOM 3330 C CA . ALA B 1 20 ? 7.527 27.047 -2.916 1 97.5 20 ALA B CA 1
ATOM 3331 C C . ALA B 1 20 ? 7.957 25.688 -3.477 1 97.5 20 ALA B C 1
ATOM 3333 O O . ALA B 1 20 ? 9.117 25.516 -3.859 1 97.5 20 ALA B O 1
ATOM 3334 N N . LEU B 1 21 ? 7.055 24.719 -3.541 1 98.44 21 LEU B N 1
ATOM 3335 C CA . LEU B 1 21 ? 7.348 23.406 -4.094 1 98.44 21 LEU B CA 1
ATOM 3336 C C . LEU B 1 21 ? 7.766 23.516 -5.559 1 98.44 21 LEU B C 1
ATOM 3338 O O . LEU B 1 21 ? 8.766 22.922 -5.965 1 98.44 21 LEU B O 1
ATOM 3342 N N . ASP B 1 22 ? 7.012 24.234 -6.312 1 98.56 22 ASP B N 1
ATOM 3343 C CA . ASP B 1 22 ? 7.316 24.422 -7.727 1 98.56 22 ASP B CA 1
ATOM 3344 C C . ASP B 1 22 ? 8.672 25.109 -7.91 1 98.56 22 ASP B C 1
ATOM 3346 O O . ASP B 1 22 ? 9.461 24.703 -8.758 1 98.56 22 ASP B O 1
ATOM 3350 N N . ASN B 1 23 ? 8.953 26.078 -7.086 1 97.44 23 ASN B N 1
ATOM 3351 C CA . ASN B 1 23 ? 10.188 26.859 -7.191 1 97.44 23 ASN B CA 1
ATOM 3352 C C . ASN B 1 23 ? 11.414 26.016 -6.84 1 97.44 23 ASN B C 1
ATOM 3354 O O . ASN B 1 23 ? 12.539 26.406 -7.129 1 97.44 23 ASN B O 1
ATOM 3358 N N . THR B 1 24 ? 11.195 25 -6.207 1 96.62 24 THR B N 1
ATOM 3359 C CA . THR B 1 24 ? 12.305 24.078 -5.938 1 96.62 24 THR B CA 1
ATOM 3360 C C . THR B 1 24 ? 12.352 22.969 -6.977 1 96.62 24 THR B C 1
ATOM 3362 O O . THR B 1 24 ? 12.93 21.906 -6.73 1 96.62 24 THR B O 1
ATOM 3365 N N . GLU B 1 25 ? 11.625 23.047 -8.094 1 97 25 GLU B N 1
ATOM 3366 C CA . GLU B 1 25 ? 11.695 22.234 -9.312 1 97 25 GLU B CA 1
ATOM 3367 C C . GLU B 1 25 ? 10.945 20.922 -9.133 1 97 25 GLU B C 1
ATOM 3369 O O . GLU B 1 25 ? 11.289 19.906 -9.766 1 97 25 GLU B O 1
ATOM 3374 N N . MET B 1 26 ? 10.055 20.875 -8.25 1 98.31 26 MET B N 1
ATOM 3375 C CA . MET B 1 26 ? 9.156 19.719 -8.172 1 98.31 26 MET B CA 1
ATOM 3376 C C . MET B 1 26 ? 7.992 19.891 -9.141 1 98.31 26 MET B C 1
ATOM 3378 O O . MET B 1 26 ? 7.594 21 -9.461 1 98.31 26 MET B O 1
ATOM 3382 N N . THR B 1 27 ? 7.543 18.781 -9.656 1 98.81 27 THR B N 1
ATOM 3383 C CA . THR B 1 27 ? 6.27 18.766 -10.375 1 98.81 27 THR B CA 1
ATOM 3384 C C . THR B 1 27 ? 5.098 18.75 -9.391 1 98.81 27 THR B C 1
ATOM 3386 O O . THR B 1 27 ? 4.895 17.766 -8.68 1 98.81 27 THR B O 1
ATOM 3389 N N . VAL B 1 28 ? 4.34 19.859 -9.359 1 98.88 28 VAL B N 1
ATOM 3390 C CA . VAL B 1 28 ? 3.258 19.938 -8.383 1 98.88 28 VAL B CA 1
ATOM 3391 C C . VAL B 1 28 ? 1.921 19.672 -9.07 1 98.88 28 VAL B C 1
ATOM 3393 O O . VAL B 1 28 ? 1.543 20.375 -10.008 1 98.88 28 VAL B O 1
ATOM 3396 N N . LEU B 1 29 ? 1.276 18.641 -8.648 1 98.94 29 LEU B N 1
ATOM 3397 C CA . LEU B 1 29 ? -0.044 18.234 -9.125 1 98.94 29 LEU B CA 1
ATOM 3398 C C . LEU B 1 29 ? -1.112 18.547 -8.078 1 98.94 29 LEU B C 1
ATOM 3400 O O . LEU B 1 29 ? -0.822 18.578 -6.879 1 98.94 29 LEU B O 1
ATOM 3404 N N . GLY B 1 30 ? -2.34 18.875 -8.508 1 98.81 30 GLY B N 1
ATOM 3405 C CA . GLY B 1 30 ? -3.402 19.219 -7.57 1 98.81 30 GLY B CA 1
ATOM 3406 C C . GLY B 1 30 ? -4.695 18.469 -7.844 1 98.81 30 GLY B C 1
ATOM 3407 O O . GLY B 1 30 ? -5.043 18.219 -9 1 98.81 30 GLY B O 1
ATOM 3408 N N . ILE B 1 31 ? -5.395 18.109 -6.867 1 98.81 31 ILE B N 1
ATOM 3409 C CA . ILE B 1 31 ? -6.777 17.656 -6.961 1 98.81 31 ILE B CA 1
ATOM 3410 C C . ILE B 1 31 ? -7.66 18.484 -6.027 1 98.81 31 ILE B C 1
ATOM 3412 O O . ILE B 1 31 ? -7.23 18.859 -4.938 1 98.81 31 ILE B O 1
ATOM 3416 N N . GLY B 1 32 ? -8.773 18.859 -6.441 1 98.19 32 GLY B N 1
ATOM 3417 C CA . GLY B 1 32 ? -9.695 19.641 -5.637 1 98.19 32 GLY B CA 1
ATOM 3418 C C . GLY B 1 32 ? -11.086 19.734 -6.238 1 98.19 32 GLY B C 1
ATOM 3419 O O . GLY B 1 32 ? -11.367 19.109 -7.266 1 98.19 32 GLY B O 1
ATOM 3420 N N . GLN B 1 33 ? -11.922 20.5 -5.598 1 97.38 33 GLN B N 1
ATOM 3421 C CA . GLN B 1 33 ? -13.312 20.625 -6.02 1 97.38 33 GLN B CA 1
ATOM 3422 C C . GLN B 1 33 ? -13.555 21.953 -6.73 1 97.38 33 GLN B C 1
ATOM 3424 O O . GLN B 1 33 ? -14.555 22.125 -7.43 1 97.38 33 GLN B O 1
ATOM 3429 N N . GLU B 1 34 ? -12.688 22.859 -6.586 1 96.94 34 GLU B N 1
ATOM 3430 C CA . GLU B 1 34 ? -12.844 24.188 -7.18 1 96.94 34 GLU B CA 1
ATOM 3431 C C . GLU B 1 34 ? -12.609 24.141 -8.688 1 96.94 34 GLU B C 1
ATOM 3433 O O . GLU B 1 34 ? -11.625 23.562 -9.156 1 96.94 34 GLU B O 1
ATOM 3438 N N . PRO B 1 35 ? -13.539 24.75 -9.438 1 97.56 35 PRO B N 1
ATOM 3439 C CA . PRO B 1 35 ? -13.297 24.828 -10.883 1 97.56 35 PRO B CA 1
ATOM 3440 C C . PRO B 1 35 ? -11.984 25.531 -11.219 1 97.56 35 PRO B C 1
ATOM 3442 O O . PRO B 1 35 ? -11.609 26.5 -10.555 1 97.56 35 PRO B O 1
ATOM 3445 N N . TYR B 1 36 ? -11.406 25.078 -12.266 1 97.19 36 TYR B N 1
ATOM 3446 C CA . TYR B 1 36 ? -10.094 25.578 -12.68 1 97.19 36 TYR B CA 1
ATOM 3447 C C . TYR B 1 36 ? -10.117 27.094 -12.852 1 97.19 36 TYR B C 1
ATOM 3449 O O . TYR B 1 36 ? -9.203 27.781 -12.398 1 97.19 36 TYR B O 1
ATOM 3457 N N . ASP B 1 37 ? -11.188 27.609 -13.438 1 96.94 37 ASP B N 1
ATOM 3458 C CA . ASP B 1 37 ? -11.273 29.031 -13.766 1 96.94 37 ASP B CA 1
ATOM 3459 C C . ASP B 1 37 ? -11.328 29.875 -12.5 1 96.94 37 ASP B C 1
ATOM 3461 O O . ASP B 1 37 ? -11.031 31.078 -12.539 1 96.94 37 ASP B O 1
ATOM 3465 N N . HIS B 1 38 ? -11.672 29.234 -11.383 1 96.88 38 HIS B N 1
ATOM 3466 C CA . HIS B 1 38 ? -11.789 29.969 -10.125 1 96.88 38 HIS B CA 1
ATOM 3467 C C . HIS B 1 38 ? -10.5 29.906 -9.328 1 96.88 38 HIS B C 1
ATOM 3469 O O . HIS B 1 38 ? -10.359 30.578 -8.297 1 96.88 38 HIS B O 1
ATOM 3475 N N . LEU B 1 39 ? -9.562 29.078 -9.773 1 97.44 39 LEU B N 1
ATOM 3476 C CA . LEU B 1 39 ? -8.281 29.016 -9.07 1 97.44 39 LEU B CA 1
ATOM 3477 C C . LEU B 1 39 ? -7.547 30.344 -9.164 1 97.44 39 LEU B C 1
ATOM 3479 O O . LEU B 1 39 ? -7.723 31.094 -10.141 1 97.44 39 LEU B O 1
ATOM 3483 N N . SER B 1 40 ? -6.836 30.703 -8.188 1 96.81 40 SER B N 1
ATOM 3484 C CA . SER B 1 40 ? -6.039 31.922 -8.203 1 96.81 40 SER B CA 1
ATOM 3485 C C . SER B 1 40 ? -4.969 31.875 -9.289 1 96.81 40 SER B C 1
ATOM 3487 O O . SER B 1 40 ? -4.637 30.797 -9.789 1 96.81 40 SER B O 1
ATOM 3489 N N . ASP B 1 41 ? -4.414 33 -9.641 1 97.31 41 ASP B N 1
ATOM 3490 C CA . ASP B 1 41 ? -3.332 33.062 -10.617 1 97.31 41 ASP B CA 1
ATOM 3491 C C . ASP B 1 41 ? -2.096 32.312 -10.117 1 97.31 41 ASP B C 1
ATOM 3493 O O . ASP B 1 41 ? -1.383 31.672 -10.898 1 97.31 41 ASP B O 1
ATOM 3497 N N . VAL B 1 42 ? -1.897 32.375 -8.844 1 97.25 42 VAL B N 1
ATOM 3498 C CA . VAL B 1 42 ? -0.762 31.688 -8.242 1 97.25 42 VAL B CA 1
ATOM 3499 C C . VAL B 1 42 ? -0.884 30.188 -8.492 1 97.25 42 VAL B C 1
ATOM 3501 O O . VAL B 1 42 ? 0.084 29.531 -8.898 1 97.25 42 VAL B O 1
ATOM 3504 N N . LEU B 1 43 ? -2.027 29.609 -8.297 1 98.44 43 LEU B N 1
ATOM 3505 C CA . LEU B 1 43 ? -2.244 28.172 -8.484 1 98.44 43 LEU B CA 1
ATOM 3506 C C . LEU B 1 43 ? -2.119 27.797 -9.953 1 98.44 43 LEU B C 1
ATOM 3508 O O . LEU B 1 43 ? -1.501 26.781 -10.289 1 98.44 43 LEU B O 1
ATOM 3512 N N . LYS B 1 44 ? -2.713 28.625 -10.844 1 98.38 44 LYS B N 1
ATOM 3513 C CA . LYS B 1 44 ? -2.641 28.344 -12.281 1 98.38 44 LYS B CA 1
ATOM 3514 C C . LYS B 1 44 ? -1.196 28.359 -12.766 1 98.38 44 LYS B C 1
ATOM 3516 O O . LYS B 1 44 ? -0.833 27.609 -13.672 1 98.38 44 LYS B O 1
ATOM 3521 N N . GLU B 1 45 ? -0.452 29.203 -12.164 1 98.25 45 GLU B N 1
ATOM 3522 C CA . GLU B 1 45 ? 0.941 29.359 -12.57 1 98.25 45 GLU B CA 1
ATOM 3523 C C . GLU B 1 45 ? 1.802 28.219 -12.047 1 98.25 45 GLU B C 1
ATOM 3525 O O . GLU B 1 45 ? 2.734 27.781 -12.719 1 98.25 45 GLU B O 1
ATOM 3530 N N . HIS B 1 46 ? 1.458 27.688 -10.883 1 98.69 46 HIS B N 1
ATOM 3531 C CA . HIS B 1 46 ? 2.443 26.859 -10.195 1 98.69 46 HIS B CA 1
ATOM 3532 C C . HIS B 1 46 ? 1.991 25.406 -10.141 1 98.69 46 HIS B C 1
ATOM 3534 O O . HIS B 1 46 ? 2.781 24.516 -9.812 1 98.69 46 HIS B O 1
ATOM 3540 N N . LEU B 1 47 ? 0.788 25.094 -10.461 1 98.75 47 LEU B N 1
ATOM 3541 C CA . LEU B 1 47 ? 0.349 23.719 -10.633 1 98.75 47 LEU B CA 1
ATOM 3542 C C . LEU B 1 47 ? 0.65 23.234 -12.047 1 98.75 47 LEU B C 1
ATOM 3544 O O . LEU B 1 47 ? 0.24 23.859 -13.023 1 98.75 47 LEU B O 1
ATOM 3548 N N . THR B 1 48 ? 1.385 22.156 -12.117 1 98.75 48 THR B N 1
ATOM 3549 C CA . THR B 1 48 ? 1.641 21.547 -13.422 1 98.75 48 THR B CA 1
ATOM 3550 C C . THR B 1 48 ? 0.344 21.031 -14.039 1 98.75 48 THR B C 1
ATOM 3552 O O . THR B 1 48 ? 0.136 21.156 -15.25 1 98.75 48 THR B O 1
ATOM 3555 N N . GLU B 1 49 ? -0.475 20.438 -13.219 1 98.62 49 GLU B N 1
ATOM 3556 C CA . GLU B 1 49 ? -1.793 19.953 -13.625 1 98.62 49 GLU B CA 1
ATOM 3557 C C . GLU B 1 49 ? -2.754 19.906 -12.438 1 98.62 49 GLU B C 1
ATOM 3559 O O . GLU B 1 49 ? -2.338 19.672 -11.305 1 98.62 49 GLU B O 1
ATOM 3564 N N . TYR B 1 50 ? -3.98 20.297 -12.773 1 98.75 50 TYR B N 1
ATOM 3565 C CA . TYR B 1 50 ? -5.055 20.297 -11.789 1 98.75 50 TYR B CA 1
ATOM 3566 C C . TYR B 1 50 ? -6.215 19.422 -12.25 1 98.75 50 TYR B C 1
ATOM 3568 O O . TYR B 1 50 ? -6.738 19.609 -13.352 1 98.75 50 TYR B O 1
ATOM 3576 N N . PHE B 1 51 ? -6.566 18.422 -11.414 1 98.75 51 PHE B N 1
ATOM 3577 C CA . PHE B 1 51 ? -7.723 17.578 -11.688 1 98.75 51 PHE B CA 1
ATOM 3578 C C . PHE B 1 51 ? -8.891 17.938 -10.773 1 98.75 51 PHE B C 1
ATOM 3580 O O . PHE B 1 51 ? -8.812 17.734 -9.562 1 98.75 51 PHE B O 1
ATOM 3587 N N . ARG B 1 52 ? -9.938 18.438 -11.289 1 98.62 52 ARG B N 1
ATOM 3588 C CA . ARG B 1 52 ? -11.117 18.797 -10.508 1 98.62 52 ARG B CA 1
ATOM 3589 C C . ARG B 1 52 ? -12.031 17.594 -10.32 1 98.62 52 ARG B C 1
ATOM 3591 O O . ARG B 1 52 ? -12.438 16.953 -11.289 1 98.62 52 ARG B O 1
ATOM 3598 N N . VAL B 1 53 ? -12.359 17.234 -9.117 1 98.19 53 VAL B N 1
ATOM 3599 C CA . VAL B 1 53 ? -13.367 16.234 -8.797 1 98.19 53 VAL B CA 1
ATOM 3600 C C . VAL B 1 53 ? -14.648 16.922 -8.336 1 98.19 53 VAL B C 1
ATOM 3602 O O . VAL B 1 53 ? -14.625 18.094 -7.926 1 98.19 53 VAL B O 1
ATOM 3605 N N . ASP B 1 54 ? -15.758 16.266 -8.391 1 97.75 54 ASP B N 1
ATOM 3606 C CA . ASP B 1 54 ? -17.016 16.828 -7.914 1 97.75 54 ASP B CA 1
ATOM 3607 C C . ASP B 1 54 ? -17.062 16.875 -6.391 1 97.75 54 ASP B C 1
ATOM 3609 O O . ASP B 1 54 ? -17.594 17.828 -5.812 1 97.75 54 ASP B O 1
ATOM 3613 N N . ASP B 1 55 ? -16.547 15.875 -5.75 1 97.5 55 ASP B N 1
ATOM 3614 C CA . ASP B 1 55 ? -16.578 15.758 -4.293 1 97.5 55 ASP B CA 1
ATOM 3615 C C . ASP B 1 55 ? -15.32 15.07 -3.768 1 97.5 55 ASP B C 1
ATOM 3617 O O . ASP B 1 55 ? -15.133 13.867 -3.973 1 97.5 55 ASP B O 1
ATOM 3621 N N . LEU B 1 56 ? -14.492 15.805 -3.014 1 96.81 56 LEU B N 1
ATOM 3622 C CA . LEU B 1 56 ? -13.25 15.266 -2.469 1 96.81 56 LEU B CA 1
ATOM 3623 C C . LEU B 1 56 ? -13.531 14.227 -1.392 1 96.81 56 LEU B C 1
ATOM 3625 O O . LEU B 1 56 ? -12.633 13.477 -0.996 1 96.81 56 LEU B O 1
ATOM 3629 N N . GLU B 1 57 ? -14.758 14.133 -0.916 1 96.19 57 GLU B N 1
ATOM 3630 C CA . GLU B 1 57 ? -15.117 13.117 0.067 1 96.19 57 GLU B CA 1
ATOM 3631 C C . GLU B 1 57 ? -15.477 11.797 -0.611 1 96.19 57 GLU B C 1
ATOM 3633 O O . GLU B 1 57 ? -15.641 10.773 0.057 1 96.19 57 GLU B O 1
ATOM 3638 N N . ASN B 1 58 ? -15.672 11.875 -1.903 1 97.25 58 ASN B N 1
ATOM 3639 C CA . ASN B 1 58 ? -15.938 10.664 -2.678 1 97.25 58 ASN B CA 1
ATOM 3640 C C . ASN B 1 58 ? -14.648 9.906 -2.996 1 97.25 58 ASN B C 1
ATOM 3642 O O . ASN B 1 58 ? -13.914 10.289 -3.906 1 97.25 58 ASN B O 1
ATOM 3646 N N . ARG B 1 59 ? -14.477 8.836 -2.35 1 95.12 59 ARG B N 1
ATOM 3647 C CA . ARG B 1 59 ? -13.234 8.078 -2.406 1 95.12 59 ARG B CA 1
ATOM 3648 C C . ARG B 1 59 ? -12.938 7.609 -3.826 1 95.12 59 ARG B C 1
ATOM 3650 O O . ARG B 1 59 ? -11.812 7.738 -4.312 1 95.12 59 ARG B O 1
ATOM 3657 N N . GLU B 1 60 ? -13.883 7.039 -4.477 1 96.5 60 GLU B N 1
ATOM 3658 C CA . GLU B 1 60 ? -13.664 6.504 -5.816 1 96.5 60 GLU B CA 1
ATOM 3659 C C . GLU B 1 60 ? -13.258 7.609 -6.789 1 96.5 60 GLU B C 1
ATOM 3661 O O . GLU B 1 60 ? -12.359 7.422 -7.613 1 96.5 60 GLU B O 1
ATOM 3666 N N . GLU B 1 61 ? -13.945 8.75 -6.703 1 97.69 61 GLU B N 1
ATOM 3667 C CA . GLU B 1 61 ? -13.609 9.875 -7.566 1 97.69 61 GLU B CA 1
ATOM 3668 C C . GLU B 1 61 ? -12.164 10.32 -7.352 1 97.69 61 GLU B C 1
ATOM 3670 O O . GLU B 1 61 ? -11.445 10.594 -8.312 1 97.69 61 GLU B O 1
ATOM 3675 N N . VAL B 1 62 ? -11.781 10.328 -6.109 1 98.5 62 VAL B N 1
ATOM 3676 C CA . VAL B 1 62 ? -10.43 10.758 -5.766 1 98.5 62 VAL B CA 1
ATOM 3677 C C . VAL B 1 62 ? -9.414 9.758 -6.309 1 98.5 62 VAL B C 1
ATOM 3679 O O . VAL B 1 62 ? -8.398 10.148 -6.898 1 98.5 62 VAL B O 1
ATOM 3682 N N . ILE B 1 63 ? -9.688 8.484 -6.148 1 98.19 63 ILE B N 1
ATOM 3683 C CA . ILE B 1 63 ? -8.781 7.438 -6.613 1 98.19 63 ILE B CA 1
ATOM 3684 C C . ILE B 1 63 ? -8.602 7.547 -8.125 1 98.19 63 ILE B C 1
ATOM 3686 O O . ILE B 1 63 ? -7.48 7.477 -8.633 1 98.19 63 ILE B O 1
ATOM 3690 N N . ARG B 1 64 ? -9.68 7.746 -8.852 1 98.56 64 ARG B N 1
ATOM 3691 C CA . ARG B 1 64 ? -9.617 7.871 -10.305 1 98.56 64 ARG B CA 1
ATOM 3692 C C . ARG B 1 64 ? -8.828 9.109 -10.711 1 98.56 64 ARG B C 1
ATOM 3694 O O . ARG B 1 64 ? -8.055 9.07 -11.672 1 98.56 64 ARG B O 1
ATOM 3701 N N . ALA B 1 65 ? -9.047 10.164 -9.984 1 98.81 65 ALA B N 1
ATOM 3702 C CA . ALA B 1 65 ? -8.328 11.398 -10.281 1 98.81 65 ALA B CA 1
ATOM 3703 C C . ALA B 1 65 ? -6.824 11.227 -10.094 1 98.81 65 ALA B C 1
ATOM 3705 O O . ALA B 1 65 ? -6.035 11.617 -10.953 1 98.81 65 ALA B O 1
ATOM 3706 N N . VAL B 1 66 ? -6.449 10.656 -8.969 1 98.88 66 VAL B N 1
ATOM 3707 C CA . VAL B 1 66 ? -5.035 10.445 -8.68 1 98.88 66 VAL B CA 1
ATOM 3708 C C . VAL B 1 66 ? -4.438 9.484 -9.711 1 98.88 66 VAL B C 1
ATOM 3710 O O . VAL B 1 66 ? -3.324 9.695 -10.195 1 98.88 66 VAL B O 1
ATOM 3713 N N . ALA B 1 67 ? -5.172 8.422 -10.062 1 98.88 67 ALA B N 1
ATOM 3714 C CA . ALA B 1 67 ? -4.723 7.469 -11.078 1 98.88 67 ALA B CA 1
ATOM 3715 C C . ALA B 1 67 ? -4.465 8.172 -12.406 1 98.88 67 ALA B C 1
ATOM 3717 O O . ALA B 1 67 ? -3.477 7.879 -13.086 1 98.88 67 ALA B O 1
ATOM 3718 N N . PHE B 1 68 ? -5.328 9.109 -12.828 1 98.75 68 PHE B N 1
ATOM 3719 C CA . PHE B 1 68 ? -5.129 9.875 -14.047 1 98.75 68 PHE B CA 1
ATOM 3720 C C . PHE B 1 68 ? -3.797 10.617 -14.008 1 98.75 68 PHE B C 1
ATOM 3722 O O . PHE B 1 68 ? -3.049 10.617 -14.992 1 98.75 68 PHE B O 1
ATOM 3729 N N . LEU B 1 69 ? -3.578 11.25 -12.891 1 98.88 69 LEU B N 1
ATOM 3730 C CA . LEU B 1 69 ? -2.354 12.031 -12.758 1 98.88 69 LEU B CA 1
ATOM 3731 C C . LEU B 1 69 ? -1.125 11.125 -12.797 1 98.88 69 LEU B C 1
ATOM 3733 O O . LEU B 1 69 ? -0.094 11.5 -13.367 1 98.88 69 LEU B O 1
ATOM 3737 N N . ILE B 1 70 ? -1.194 9.945 -12.195 1 98.81 70 ILE B N 1
ATOM 3738 C CA . ILE B 1 70 ? -0.096 8.992 -12.242 1 98.81 70 ILE B CA 1
ATOM 3739 C C . ILE B 1 70 ? 0.116 8.523 -13.68 1 98.81 70 ILE B C 1
ATOM 3741 O O . ILE B 1 70 ? 1.255 8.414 -14.141 1 98.81 70 ILE B O 1
ATOM 3745 N N . TYR B 1 71 ? -0.991 8.266 -14.43 1 98.69 71 TYR B N 1
ATOM 3746 C CA . TYR B 1 71 ? -0.901 7.852 -15.828 1 98.69 71 TYR B CA 1
ATOM 3747 C C . TYR B 1 71 ? -0.153 8.891 -16.656 1 98.69 71 TYR B C 1
ATOM 3749 O O . TYR B 1 71 ? 0.757 8.547 -17.422 1 98.69 71 TYR B O 1
ATOM 3757 N N . LYS B 1 72 ? -0.448 10.07 -16.406 1 98.5 72 LYS B N 1
ATOM 3758 C CA . LYS B 1 72 ? 0.072 11.141 -17.25 1 98.5 72 LYS B CA 1
ATOM 3759 C C . LYS B 1 72 ? 1.481 11.547 -16.828 1 98.5 72 LYS B C 1
ATOM 3761 O O . LYS B 1 72 ? 2.334 11.828 -17.656 1 98.5 72 LYS B O 1
ATOM 3766 N N . HIS B 1 73 ? 1.771 11.578 -15.5 1 98.5 73 HIS B N 1
ATOM 3767 C CA . HIS B 1 73 ? 2.994 12.219 -15.039 1 98.5 73 HIS B CA 1
ATOM 3768 C C . HIS B 1 73 ? 3.934 11.211 -14.383 1 98.5 73 HIS B C 1
ATOM 3770 O O . HIS B 1 73 ? 5.086 11.531 -14.086 1 98.5 73 HIS B O 1
ATOM 3776 N N . GLY B 1 74 ? 3.5 9.969 -14.18 1 97.75 74 GLY B N 1
ATOM 3777 C CA . GLY B 1 74 ? 4.289 8.969 -13.469 1 97.75 74 GLY B CA 1
ATOM 3778 C C . GLY B 1 74 ? 3.947 8.867 -12 1 97.75 74 GLY B C 1
ATOM 3779 O O . GLY B 1 74 ? 3.043 9.555 -11.516 1 97.75 74 GLY B O 1
ATOM 3780 N N . PRO B 1 75 ? 4.641 8.016 -11.273 1 97.44 75 PRO B N 1
ATOM 3781 C CA . PRO B 1 75 ? 4.359 7.789 -9.852 1 97.44 75 PRO B CA 1
ATOM 3782 C C . PRO B 1 75 ? 4.453 9.07 -9.023 1 97.44 75 PRO B C 1
ATOM 3784 O O . PRO B 1 75 ? 5.309 9.914 -9.289 1 97.44 75 PRO B O 1
ATOM 3787 N N . ILE B 1 76 ? 3.6 9.156 -8.016 1 98.56 76 ILE B N 1
ATOM 3788 C CA . ILE B 1 76 ? 3.588 10.289 -7.094 1 98.56 76 ILE B CA 1
ATOM 3789 C C . ILE B 1 76 ? 4.504 9.984 -5.906 1 98.56 76 ILE B C 1
ATOM 3791 O O . ILE B 1 76 ? 4.449 8.898 -5.332 1 98.56 76 ILE B O 1
ATOM 3795 N N . ASP B 1 77 ? 5.297 10.953 -5.531 1 98.56 77 ASP B N 1
ATOM 3796 C CA . ASP B 1 77 ? 6.297 10.742 -4.492 1 98.56 77 ASP B CA 1
ATOM 3797 C C . ASP B 1 77 ? 5.781 11.195 -3.129 1 98.56 77 ASP B C 1
ATOM 3799 O O . ASP B 1 77 ? 6.145 10.617 -2.102 1 98.56 77 ASP B O 1
ATOM 3803 N N . ARG B 1 78 ? 4.996 12.242 -3.113 1 98.69 78 ARG B N 1
ATOM 3804 C CA . ARG B 1 78 ? 4.426 12.797 -1.89 1 98.69 78 ARG B CA 1
ATOM 3805 C C . ARG B 1 78 ? 2.994 13.273 -2.121 1 98.69 78 ARG B C 1
ATOM 3807 O O . ARG B 1 78 ? 2.643 13.688 -3.229 1 98.69 78 ARG B O 1
ATOM 3814 N N . VAL B 1 79 ? 2.213 13.195 -1.121 1 98.69 79 VAL B N 1
ATOM 3815 C CA . VAL B 1 79 ? 0.872 13.773 -1.099 1 98.69 79 VAL B CA 1
ATOM 3816 C C . VAL B 1 79 ? 0.623 14.453 0.248 1 98.69 79 VAL B C 1
ATOM 3818 O O . VAL B 1 79 ? 0.917 13.875 1.301 1 98.69 79 VAL B O 1
ATOM 3821 N N . GLU B 1 80 ? 0.188 15.672 0.198 1 97.44 80 GLU B N 1
ATOM 3822 C CA . GLU B 1 80 ? -0.111 16.438 1.407 1 97.44 80 GLU B CA 1
ATOM 3823 C C . GLU B 1 80 ? -1.118 17.547 1.125 1 97.44 80 GLU B C 1
ATOM 3825 O O . GLU B 1 80 ? -1.179 18.062 0.009 1 97.44 80 GLU B O 1
ATOM 3830 N N . SER B 1 81 ? -1.889 17.875 2.104 1 95.56 81 SER B N 1
ATOM 3831 C CA . SER B 1 81 ? -2.701 19.094 2.094 1 95.56 81 SER B CA 1
ATOM 3832 C C . SER B 1 81 ? -2.248 20.078 3.17 1 95.56 81 SER B C 1
ATOM 3834 O O . SER B 1 81 ? -2.557 21.266 3.102 1 95.56 81 SER B O 1
ATOM 3836 N N . ASN B 1 82 ? -1.577 19.578 4.184 1 91.38 82 ASN B N 1
ATOM 3837 C CA . ASN B 1 82 ? -1.229 20.297 5.406 1 91.38 82 ASN B CA 1
ATOM 3838 C C . ASN B 1 82 ? -2.467 20.875 6.086 1 91.38 82 ASN B C 1
ATOM 3840 O O . ASN B 1 82 ? -2.383 21.906 6.77 1 91.38 82 ASN B O 1
ATOM 3844 N N . ASN B 1 83 ? -3.627 20.344 5.723 1 89.69 83 ASN B N 1
ATOM 3845 C CA . ASN B 1 83 ? -4.93 20.734 6.246 1 89.69 83 ASN B CA 1
ATOM 3846 C C . ASN B 1 83 ? -5.539 19.625 7.109 1 89.69 83 ASN B C 1
ATOM 3848 O O . ASN B 1 83 ? -5.68 18.484 6.66 1 89.69 83 ASN B O 1
ATOM 3852 N N . GLU B 1 84 ? -5.969 20.016 8.305 1 86.75 84 GLU B N 1
ATOM 3853 C CA . GLU B 1 84 ? -6.492 19.031 9.25 1 86.75 84 GLU B CA 1
ATOM 3854 C C . GLU B 1 84 ? -7.648 18.25 8.641 1 86.75 84 GLU B C 1
ATOM 3856 O O . GLU B 1 84 ? -7.773 17.031 8.867 1 86.75 84 GLU B O 1
ATOM 3861 N N . HIS B 1 85 ? -8.445 18.922 7.961 1 87.69 85 HIS B N 1
ATOM 3862 C CA . HIS B 1 85 ? -9.641 18.297 7.395 1 87.69 85 HIS B CA 1
ATOM 3863 C C . HIS B 1 85 ? -9.281 17.172 6.434 1 87.69 85 HIS B C 1
ATOM 3865 O O . HIS B 1 85 ? -9.992 16.172 6.344 1 87.69 85 HIS B O 1
ATOM 3871 N N . TRP B 1 86 ? -8.164 17.266 5.734 1 94.38 86 TRP B N 1
ATOM 3872 C CA . TRP B 1 86 ? -7.855 16.344 4.641 1 94.38 86 TRP B CA 1
ATOM 3873 C C . TRP B 1 86 ? -6.746 15.383 5.039 1 94.38 86 TRP B C 1
ATOM 3875 O O . TRP B 1 86 ? -6.25 14.625 4.207 1 94.38 86 TRP B O 1
ATOM 3885 N N . LEU B 1 87 ? -6.359 15.359 6.273 1 93.69 87 LEU B N 1
ATOM 3886 C CA . LEU B 1 87 ? -5.266 14.5 6.695 1 93.69 87 LEU B CA 1
ATOM 3887 C C . LEU B 1 87 ? -5.602 13.031 6.445 1 93.69 87 LEU B C 1
ATOM 3889 O O . LEU B 1 87 ? -4.75 12.266 5.988 1 93.69 87 LEU B O 1
ATOM 3893 N N . GLU B 1 88 ? -6.832 12.719 6.773 1 94.56 88 GLU B N 1
ATOM 3894 C CA . GLU B 1 88 ? -7.25 11.344 6.555 1 94.56 88 GLU B CA 1
ATOM 3895 C C . GLU B 1 88 ? -7.262 11 5.066 1 94.56 88 GLU B C 1
ATOM 3897 O O . GLU B 1 88 ? -6.871 9.898 4.676 1 94.56 88 GLU B O 1
ATOM 3902 N N . LEU B 1 89 ? -7.715 11.891 4.254 1 97.25 89 LEU B N 1
ATOM 3903 C CA . LEU B 1 89 ? -7.723 11.672 2.812 1 97.25 89 LEU B CA 1
ATOM 3904 C C . LEU B 1 89 ? -6.301 11.523 2.279 1 97.25 89 LEU B C 1
ATOM 3906 O O . LEU B 1 89 ? -6.023 10.633 1.478 1 97.25 89 LEU B O 1
ATOM 3910 N N . ASP B 1 90 ? -5.375 12.422 2.748 1 97.69 90 ASP B N 1
ATOM 3911 C CA . ASP B 1 90 ? -3.971 12.297 2.363 1 97.69 90 ASP B CA 1
ATOM 3912 C C . ASP B 1 90 ? -3.449 10.883 2.639 1 97.69 90 ASP B C 1
ATOM 3914 O O . ASP B 1 90 ? -2.816 10.273 1.776 1 97.69 90 ASP B O 1
ATOM 3918 N N . ALA B 1 91 ? -3.746 10.422 3.852 1 97.56 91 ALA B N 1
ATOM 3919 C CA . ALA B 1 91 ? -3.254 9.117 4.277 1 97.56 91 ALA B CA 1
ATOM 3920 C C . ALA B 1 91 ? -3.861 8 3.43 1 97.56 91 ALA B C 1
ATOM 3922 O O . ALA B 1 91 ? -3.176 7.035 3.082 1 97.56 91 ALA B O 1
ATOM 3923 N N . THR B 1 92 ? -5.094 8.133 3.104 1 97.94 92 THR B N 1
ATOM 3924 C CA . THR B 1 92 ? -5.781 7.129 2.295 1 97.94 92 THR B CA 1
ATOM 3925 C C . THR B 1 92 ? -5.184 7.066 0.893 1 97.94 92 THR B C 1
ATOM 3927 O O . THR B 1 92 ? -5.02 5.98 0.332 1 97.94 92 THR B O 1
ATOM 3930 N N . ILE B 1 93 ? -4.934 8.203 0.326 1 98.69 93 ILE B N 1
ATOM 3931 C CA . ILE B 1 93 ? -4.305 8.25 -0.99 1 98.69 93 ILE B CA 1
ATOM 3932 C C . ILE B 1 93 ? -2.936 7.586 -0.932 1 98.69 93 ILE B C 1
ATOM 3934 O O . ILE B 1 93 ? -2.584 6.797 -1.814 1 98.69 93 ILE B O 1
ATOM 3938 N N . ARG B 1 94 ? -2.164 7.867 0.141 1 98.62 94 ARG B N 1
ATOM 3939 C CA . ARG B 1 94 ? -0.849 7.254 0.298 1 98.62 94 ARG B CA 1
ATOM 3940 C C . ARG B 1 94 ? -0.957 5.73 0.335 1 98.62 94 ARG B C 1
ATOM 3942 O O . ARG B 1 94 ? -0.181 5.035 -0.321 1 98.62 94 ARG B O 1
ATOM 3949 N N . GLU B 1 95 ? -1.904 5.293 1.121 1 98 95 GLU B N 1
ATOM 3950 C CA . GLU B 1 95 ? -2.08 3.852 1.253 1 98 95 GLU B CA 1
ATOM 3951 C C . GLU B 1 95 ? -2.496 3.223 -0.074 1 98 95 GLU B C 1
ATOM 3953 O O . GLU B 1 95 ? -1.963 2.184 -0.47 1 98 95 GLU B O 1
ATOM 3958 N N . GLN B 1 96 ? -3.387 3.871 -0.756 1 98.31 96 GLN B N 1
ATOM 3959 C CA . GLN B 1 96 ? -3.945 3.342 -1.996 1 98.31 96 GLN B CA 1
ATOM 3960 C C . GLN B 1 96 ? -2.875 3.227 -3.076 1 98.31 96 GLN B C 1
ATOM 3962 O O . GLN B 1 96 ? -2.898 2.297 -3.885 1 98.31 96 GLN B O 1
ATOM 3967 N N . PHE B 1 97 ? -1.937 4.117 -3.17 1 98.69 97 PHE B N 1
ATOM 3968 C CA . PHE B 1 97 ? -1.009 4.184 -4.293 1 98.69 97 PHE B CA 1
ATOM 3969 C C . PHE B 1 97 ? 0.426 3.98 -3.822 1 98.69 97 PHE B C 1
ATOM 3971 O O . PHE B 1 97 ? 1.373 4.262 -4.559 1 98.69 97 PHE B O 1
ATOM 3978 N N . ASN B 1 98 ? 0.551 3.527 -2.553 1 97.81 98 ASN B N 1
ATOM 3979 C CA . ASN B 1 98 ? 1.844 3.191 -1.967 1 97.81 98 ASN B CA 1
ATOM 3980 C C . ASN B 1 98 ? 2.82 4.359 -2.053 1 97.81 98 ASN B C 1
ATOM 3982 O O . ASN B 1 98 ? 3.932 4.211 -2.566 1 97.81 98 ASN B O 1
ATOM 3986 N N . ILE B 1 99 ? 2.361 5.477 -1.576 1 98.44 99 ILE B N 1
ATOM 3987 C CA . ILE B 1 99 ? 3.16 6.695 -1.533 1 98.44 99 ILE B CA 1
ATOM 3988 C C . ILE B 1 99 ? 3.791 6.852 -0.151 1 98.44 99 ILE B C 1
ATOM 3990 O O . ILE B 1 99 ? 3.16 6.547 0.863 1 98.44 99 ILE B O 1
ATOM 3994 N N . ALA B 1 100 ? 5.02 7.375 -0.085 1 97.56 100 ALA B N 1
ATOM 3995 C CA . ALA B 1 100 ? 5.727 7.551 1.182 1 97.56 100 ALA B CA 1
ATOM 3996 C C . ALA B 1 100 ? 4.957 8.484 2.115 1 97.56 100 ALA B C 1
ATOM 3998 O O . ALA B 1 100 ? 4.324 9.438 1.663 1 97.56 100 ALA B O 1
ATOM 3999 N N . GLY B 1 101 ? 5.016 8.211 3.475 1 96.94 101 GLY B N 1
ATOM 4000 C CA . GLY B 1 101 ? 4.383 9.055 4.477 1 96.94 101 GLY B CA 1
ATOM 4001 C C . GLY B 1 101 ? 3.422 8.289 5.371 1 96.94 101 GLY B C 1
ATOM 4002 O O . GLY B 1 101 ? 3.385 7.059 5.348 1 96.94 101 GLY B O 1
ATOM 4003 N N . LEU B 1 102 ? 2.58 9.039 6.059 1 96.38 102 LEU B N 1
ATOM 4004 C CA . LEU B 1 102 ? 1.683 8.469 7.059 1 96.38 102 LEU B CA 1
ATOM 4005 C C . LEU B 1 102 ? 0.531 7.719 6.395 1 96.38 102 LEU B C 1
ATOM 4007 O O . LEU B 1 102 ? -0.02 8.188 5.395 1 96.38 102 LEU B O 1
ATOM 4011 N N . ARG B 1 103 ? 0.216 6.574 6.961 1 97.12 103 ARG B N 1
ATOM 4012 C CA . ARG B 1 103 ? -0.964 5.805 6.582 1 97.12 103 ARG B CA 1
ATOM 4013 C C . ARG B 1 103 ? -2.113 6.051 7.551 1 97.12 103 ARG B C 1
ATOM 4015 O O . ARG B 1 103 ? -1.927 6.672 8.602 1 97.12 103 ARG B O 1
ATOM 4022 N N . PRO B 1 104 ? -3.318 5.613 7.227 1 96.56 104 PRO B N 1
ATOM 4023 C CA . PRO B 1 104 ? -4.469 5.906 8.086 1 96.56 104 PRO B CA 1
ATOM 4024 C C . PRO B 1 104 ? -4.266 5.441 9.523 1 96.56 104 PRO B C 1
ATOM 4026 O O . PRO B 1 104 ? -4.582 6.172 10.461 1 96.56 104 PRO B O 1
ATOM 4029 N N . ASN B 1 105 ? -3.629 4.332 9.703 1 96.31 105 ASN B N 1
ATOM 4030 C CA . ASN B 1 105 ? -3.424 3.812 11.055 1 96.31 105 ASN B CA 1
ATOM 4031 C C . ASN B 1 105 ? -2.428 4.66 11.836 1 96.31 105 ASN B C 1
ATOM 4033 O O . ASN B 1 105 ? -2.5 4.734 13.062 1 96.31 105 ASN B O 1
ATOM 4037 N N . ASP B 1 106 ? -1.536 5.297 11.148 1 96.06 106 ASP B N 1
ATOM 4038 C CA . ASP B 1 106 ? -0.53 6.145 11.781 1 96.06 106 ASP B CA 1
ATOM 4039 C C . ASP B 1 106 ? -1.161 7.406 12.359 1 96.06 106 ASP B C 1
ATOM 4041 O O . ASP B 1 106 ? -0.546 8.094 13.172 1 96.06 106 ASP B O 1
ATOM 4045 N N . LEU B 1 107 ? -2.373 7.75 11.961 1 94.69 107 LEU B N 1
ATOM 4046 C CA . LEU B 1 107 ? -3.025 8.984 12.375 1 94.69 107 LEU B CA 1
ATOM 4047 C C . LEU B 1 107 ? -3.816 8.781 13.664 1 94.69 107 LEU B C 1
ATOM 4049 O O . LEU B 1 107 ? -4.227 9.742 14.312 1 94.69 107 LEU B O 1
ATOM 4053 N N . ILE B 1 108 ? -4.004 7.566 14.086 1 94.19 108 ILE B N 1
ATOM 4054 C CA . ILE B 1 108 ? -4.906 7.215 15.172 1 94.19 108 ILE B CA 1
ATOM 4055 C C . ILE B 1 108 ? -4.488 7.945 16.453 1 94.19 108 ILE B C 1
ATOM 4057 O O . ILE B 1 108 ? -5.312 8.586 17.109 1 94.19 108 ILE B O 1
ATOM 4061 N N . PRO B 1 109 ? -3.221 8.023 16.781 1 94.12 109 PRO B N 1
ATOM 4062 C CA . PRO B 1 109 ? -2.828 8.672 18.031 1 94.12 109 PRO B CA 1
ATOM 4063 C C . PRO B 1 109 ? -3.078 10.18 18.031 1 94.12 109 PRO B C 1
ATOM 4065 O O . PRO B 1 109 ? -3.119 10.812 19.078 1 94.12 109 PRO B O 1
ATOM 4068 N N . THR B 1 110 ? -3.256 10.75 16.844 1 93.81 110 THR B N 1
ATOM 4069 C CA . THR B 1 110 ? -3.461 12.195 16.781 1 93.81 110 THR B CA 1
ATOM 4070 C C . THR B 1 110 ? -4.91 12.516 16.438 1 93.81 110 THR B C 1
ATOM 4072 O O . THR B 1 110 ? -5.328 13.672 16.516 1 93.81 110 THR B O 1
ATOM 4075 N N . ARG B 1 111 ? -5.629 11.555 16.047 1 91.31 111 ARG B N 1
ATOM 4076 C CA . ARG B 1 111 ? -6.996 11.773 15.602 1 91.31 111 ARG B CA 1
ATOM 4077 C C . ARG B 1 111 ? -7.977 11.719 16.766 1 91.31 111 ARG B C 1
ATOM 4079 O O . ARG B 1 111 ? -8.93 12.5 16.812 1 91.31 111 ARG B O 1
ATOM 4086 N N . TYR B 1 112 ? -7.73 10.852 17.688 1 92.5 112 TYR B N 1
ATOM 4087 C CA . TYR B 1 112 ? -8.625 10.648 18.828 1 92.5 112 TYR B CA 1
ATOM 4088 C C . TYR B 1 112 ? -8.016 11.195 20.109 1 92.5 112 TYR B C 1
ATOM 4090 O O . TYR B 1 112 ? -6.898 10.82 20.484 1 92.5 112 TYR B O 1
ATOM 4098 N N . LYS B 1 113 ? -8.812 11.984 20.75 1 93.25 113 LYS B N 1
ATOM 4099 C CA . LYS B 1 113 ? -8.328 12.594 21.984 1 93.25 113 LYS B CA 1
ATOM 4100 C C . LYS B 1 113 ? -7.965 11.531 23.031 1 93.25 113 LYS B C 1
ATOM 4102 O O . LYS B 1 113 ? -6.973 11.664 23.75 1 93.25 113 LYS B O 1
ATOM 4107 N N . SER B 1 114 ? -8.773 10.453 23.078 1 94.69 114 SER B N 1
ATOM 4108 C CA . SER B 1 114 ? -8.492 9.359 24 1 94.69 114 SER B CA 1
ATOM 4109 C C . SER B 1 114 ? -7.164 8.688 23.672 1 94.69 114 SER B C 1
ATOM 4111 O O . SER B 1 114 ? -6.355 8.438 24.578 1 94.69 114 SER B O 1
ATOM 4113 N N . GLU B 1 115 ? -6.914 8.406 22.391 1 95.75 115 GLU B N 1
ATOM 4114 C CA . GLU B 1 115 ? -5.656 7.789 21.969 1 95.75 115 GLU B CA 1
ATOM 4115 C C . GLU B 1 115 ? -4.484 8.742 22.156 1 95.75 115 GLU B C 1
ATOM 4117 O O . GLU B 1 115 ? -3.383 8.32 22.516 1 95.75 115 GLU B O 1
ATOM 4122 N N . MET B 1 116 ? -4.723 9.969 21.906 1 96.06 116 MET B N 1
ATOM 4123 C CA . MET B 1 116 ? -3.711 11 22.109 1 96.06 116 MET B CA 1
ATOM 4124 C C . MET B 1 116 ? -3.289 11.055 23.578 1 96.06 116 MET B C 1
ATOM 4126 O O . MET B 1 116 ? -2.096 11.133 23.875 1 96.06 116 MET B O 1
ATOM 4130 N N . LYS B 1 117 ? -4.266 11.023 24.469 1 96.19 117 LYS B N 1
ATOM 4131 C CA . LYS B 1 117 ? -4.008 11.023 25.906 1 96.19 117 LYS B CA 1
ATOM 4132 C C . LYS B 1 117 ? -3.16 9.82 26.312 1 96.19 117 LYS B C 1
ATOM 4134 O O . LYS B 1 117 ? -2.242 9.945 27.125 1 96.19 117 LYS B O 1
ATOM 4139 N N . ARG B 1 118 ? -3.484 8.711 25.797 1 96.69 118 ARG B N 1
ATOM 4140 C CA . ARG B 1 118 ? -2.713 7.504 26.078 1 96.69 118 ARG B CA 1
ATOM 4141 C C . ARG B 1 118 ? -1.253 7.684 25.672 1 96.69 118 ARG B C 1
ATOM 4143 O O . ARG B 1 118 ? -0.346 7.305 26.422 1 96.69 118 ARG B O 1
ATOM 4150 N N . SER B 1 119 ? -0.989 8.25 24.516 1 97.5 119 SER B N 1
ATOM 4151 C CA . SER B 1 119 ? 0.366 8.5 24.031 1 97.5 119 SER B CA 1
ATOM 4152 C C . SER B 1 119 ? 1.092 9.508 24.922 1 97.5 119 SER B C 1
ATOM 4154 O O . SER B 1 119 ? 2.287 9.359 25.188 1 97.5 119 SER B O 1
ATOM 4156 N N . PHE B 1 120 ? 0.361 10.562 25.344 1 98.38 120 PHE B N 1
ATOM 4157 C CA . PHE B 1 120 ? 0.954 11.539 26.25 1 98.38 120 PHE B CA 1
ATOM 4158 C C . PHE B 1 120 ? 1.396 10.875 27.547 1 98.38 120 PHE B C 1
ATOM 4160 O O . PHE B 1 120 ? 2.51 11.109 28.016 1 98.38 120 PHE B O 1
ATOM 4167 N N . LYS B 1 121 ? 0.565 10.023 28.094 1 97.81 121 LYS B N 1
ATOM 4168 C CA . LYS B 1 121 ? 0.891 9.312 29.328 1 97.81 121 LYS B CA 1
ATOM 4169 C C . LYS B 1 121 ? 2.082 8.383 29.141 1 97.81 121 LYS B C 1
ATOM 4171 O O . LYS B 1 121 ? 2.936 8.266 30.016 1 97.81 121 LYS B O 1
ATOM 4176 N N . ALA B 1 122 ? 2.156 7.801 28.031 1 97.5 122 ALA B N 1
ATOM 4177 C CA . ALA B 1 122 ? 3.215 6.836 27.75 1 97.5 122 ALA B CA 1
ATOM 4178 C C . ALA B 1 122 ? 4.586 7.504 27.766 1 97.5 122 ALA B C 1
ATOM 4180 O O . ALA B 1 122 ? 5.594 6.859 28.062 1 97.5 122 ALA B O 1
ATOM 4181 N N . CYS B 1 123 ? 4.66 8.766 27.469 1 97.81 123 CYS B N 1
ATOM 4182 C CA . CYS B 1 123 ? 5.941 9.461 27.469 1 97.81 123 CYS B CA 1
ATOM 4183 C C . CYS B 1 123 ? 6.035 10.43 28.641 1 97.81 123 CYS B C 1
ATOM 4185 O O . CYS B 1 123 ? 6.824 11.375 28.609 1 97.81 123 CYS B O 1
ATOM 4187 N N . ASP B 1 124 ? 5.152 10.391 29.578 1 97.88 124 ASP B N 1
ATOM 4188 C CA . ASP B 1 124 ? 5.141 11.133 30.828 1 97.88 124 ASP B CA 1
ATOM 4189 C C . ASP B 1 124 ? 4.938 12.625 30.594 1 97.88 124 ASP B C 1
ATOM 4191 O O . ASP B 1 124 ? 5.551 13.461 31.266 1 97.88 124 ASP B O 1
ATOM 4195 N N . ALA B 1 125 ? 4.23 12.945 29.578 1 98.38 125 ALA B N 1
ATOM 4196 C CA . ALA B 1 125 ? 3.795 14.336 29.438 1 98.38 125 ALA B CA 1
ATOM 4197 C C . ALA B 1 125 ? 2.729 14.688 30.469 1 98.38 125 ALA B C 1
ATOM 4199 O O . ALA B 1 125 ? 1.877 13.859 30.797 1 98.38 125 ALA B O 1
ATOM 4200 N N . PRO B 1 126 ? 2.832 15.883 31.016 1 98.19 126 PRO B N 1
ATOM 4201 C CA . PRO B 1 126 ? 1.812 16.266 31.984 1 98.19 126 PRO B CA 1
ATOM 4202 C C . PRO B 1 126 ? 0.427 16.422 31.375 1 98.19 126 PRO B C 1
ATOM 4204 O O . PRO B 1 126 ? 0.228 17.281 30.516 1 98.19 126 PRO B O 1
ATOM 4207 N N . VAL B 1 127 ? -0.527 15.648 31.781 1 97.5 127 VAL B N 1
ATOM 4208 C CA . VAL B 1 127 ? -1.902 15.688 31.297 1 97.5 127 VAL B CA 1
ATOM 4209 C C . VAL B 1 127 ? -2.869 15.531 32.469 1 97.5 127 VAL B C 1
ATOM 4211 O O . VAL B 1 127 ? -2.473 15.102 33.562 1 97.5 127 VAL B O 1
ATOM 4214 N N . VAL B 1 128 ? -4.074 16 32.25 1 95.25 128 VAL B N 1
ATOM 4215 C CA . VAL B 1 128 ? -5.141 15.641 33.156 1 95.25 128 VAL B CA 1
ATOM 4216 C C . VAL B 1 128 ? -5.785 14.328 32.75 1 95.25 128 VAL B C 1
ATOM 4218 O O . VAL B 1 128 ? -5.777 13.984 31.547 1 95.25 128 VAL B O 1
ATOM 4221 N N . ASP B 1 129 ? -6.348 13.648 33.656 1 94.25 129 ASP B N 1
ATOM 4222 C CA . ASP B 1 129 ? -7.039 12.414 33.312 1 94.25 129 ASP B CA 1
ATOM 4223 C C . ASP B 1 129 ? -8.281 12.695 32.469 1 94.25 129 ASP B C 1
ATOM 4225 O O . ASP B 1 129 ? -8.766 13.836 32.438 1 94.25 129 ASP B O 1
ATOM 4229 N N . GLY B 1 130 ? -8.711 11.719 31.766 1 96.25 130 GLY B N 1
ATOM 4230 C CA . GLY B 1 130 ? -9.922 11.82 30.969 1 96.25 130 GLY B CA 1
ATOM 4231 C C . GLY B 1 130 ? -10.711 10.523 30.922 1 96.25 130 GLY B C 1
ATOM 4232 O O . GLY B 1 130 ? -10.219 9.477 31.328 1 96.25 130 GLY B O 1
ATOM 4233 N N . GLU B 1 131 ? -11.977 10.703 30.531 1 97.06 131 GLU B N 1
ATOM 4234 C CA . GLU B 1 131 ? -12.875 9.562 30.406 1 97.06 131 GLU B CA 1
ATOM 4235 C C . GLU B 1 131 ? -13.562 9.562 29.031 1 97.06 131 GLU B C 1
ATOM 4237 O O . GLU B 1 131 ? -14.148 10.562 28.625 1 97.06 131 GLU B O 1
ATOM 4242 N N . LEU B 1 132 ? -13.422 8.477 28.344 1 96.81 132 LEU B N 1
ATOM 4243 C CA . LEU B 1 132 ? -14.141 8.273 27.094 1 96.81 132 LEU B CA 1
ATOM 4244 C C . LEU B 1 132 ? -15.523 7.695 27.359 1 96.81 132 LEU B C 1
ATOM 4246 O O . LEU B 1 132 ? -15.664 6.695 28.062 1 96.81 132 LEU B O 1
ATOM 4250 N N . ILE B 1 133 ? -16.531 8.367 26.844 1 96.81 133 ILE B N 1
ATOM 4251 C CA . ILE B 1 133 ? -17.891 7.867 27.047 1 96.81 133 ILE B CA 1
ATOM 4252 C C . ILE B 1 133 ? -18.562 7.645 25.688 1 96.81 133 ILE B C 1
ATOM 4254 O O . ILE B 1 133 ? -18.312 8.383 24.734 1 96.81 133 ILE B O 1
ATOM 4258 N N . ALA B 1 134 ? -19.438 6.676 25.641 1 94.75 134 ALA B N 1
ATOM 4259 C CA . ALA B 1 134 ? -20.141 6.328 24.406 1 94.75 134 ALA B CA 1
ATOM 4260 C C . ALA B 1 134 ? -21.656 6.469 24.562 1 94.75 134 ALA B C 1
ATOM 4262 O O . ALA B 1 134 ? -22.391 6.434 23.578 1 94.75 134 ALA B O 1
ATOM 4263 N N . ALA B 1 135 ? -22.094 6.668 25.844 1 95.81 135 ALA B N 1
ATOM 4264 C CA . ALA B 1 135 ? -23.516 6.746 26.109 1 95.81 135 ALA B CA 1
ATOM 4265 C C . ALA B 1 135 ? -23.828 7.773 27.203 1 95.81 135 ALA B C 1
ATOM 4267 O O . ALA B 1 135 ? -23 7.992 28.094 1 95.81 135 ALA B O 1
ATOM 4268 N N . VAL B 1 136 ? -25.062 8.328 27.125 1 96.38 136 VAL B N 1
ATOM 4269 C CA . VAL B 1 136 ? -25.516 9.328 28.094 1 96.38 136 VAL B CA 1
ATOM 4270 C C . VAL B 1 136 ? -25.484 8.742 29.5 1 96.38 136 VAL B C 1
ATOM 4272 O O . VAL B 1 136 ? -25.188 9.453 30.469 1 96.38 136 VAL B O 1
ATOM 4275 N N . SER B 1 137 ? -25.703 7.484 29.594 1 96.31 137 SER B N 1
ATOM 4276 C CA . SER B 1 137 ? -25.781 6.82 30.891 1 96.31 137 SER B CA 1
ATOM 4277 C C . SER B 1 137 ? -24.438 6.816 31.594 1 96.31 137 SER B C 1
ATOM 4279 O O . SER B 1 137 ? -24.359 6.562 32.812 1 96.31 137 SER B O 1
ATOM 4281 N N . GLU B 1 138 ? -23.375 7.141 30.859 1 97.69 138 GLU B N 1
ATOM 4282 C CA . GLU B 1 138 ? -22.031 7.059 31.422 1 97.69 138 GLU B CA 1
ATOM 4283 C C . GLU B 1 138 ? -21.562 8.414 31.938 1 97.69 138 GLU B C 1
ATOM 4285 O O . GLU B 1 138 ? -20.531 8.508 32.625 1 97.69 138 GLU B O 1
ATOM 4290 N N . ILE B 1 139 ? -22.328 9.438 31.75 1 97.5 139 ILE B N 1
ATOM 4291 C CA . ILE B 1 139 ? -21.891 10.812 31.969 1 97.5 139 ILE B CA 1
ATOM 4292 C C . ILE B 1 139 ? -21.641 11.039 33.469 1 97.5 139 ILE B C 1
ATOM 4294 O O . ILE B 1 139 ? -20.578 11.539 33.844 1 97.5 139 ILE B O 1
ATOM 4298 N N . ASP B 1 140 ? -22.562 10.641 34.281 1 97.62 140 ASP B N 1
ATOM 4299 C CA . ASP B 1 140 ? -22.469 10.906 35.719 1 97.62 140 ASP B CA 1
ATOM 4300 C C . ASP B 1 140 ? -21.281 10.156 36.344 1 97.62 140 ASP B C 1
ATOM 4302 O O . ASP B 1 140 ? -20.531 10.719 37.125 1 97.62 140 ASP B O 1
ATOM 4306 N N . GLU B 1 141 ? -21.203 8.938 36 1 97.88 141 GLU B N 1
ATOM 4307 C CA . GLU B 1 141 ? -20.078 8.141 36.5 1 97.88 141 GLU B CA 1
ATOM 4308 C C . GLU B 1 141 ? -18.75 8.719 36.062 1 97.88 141 GLU B C 1
ATOM 4310 O O . GLU B 1 141 ? -17.766 8.734 36.812 1 97.88 141 GLU B O 1
ATOM 4315 N N . ALA B 1 142 ? -18.672 9.125 34.812 1 97.88 142 ALA B N 1
ATOM 4316 C CA . ALA B 1 142 ? -17.469 9.719 34.281 1 97.88 142 ALA B CA 1
ATOM 4317 C C . ALA B 1 142 ? -17.094 10.992 35.031 1 97.88 142 ALA B C 1
ATOM 4319 O O . ALA B 1 142 ? -15.922 11.195 35.375 1 97.88 142 ALA B O 1
ATOM 4320 N N . ILE B 1 143 ? -18.047 11.82 35.312 1 97.88 143 ILE B N 1
ATOM 4321 C CA . ILE B 1 143 ? -17.812 13.062 36.062 1 97.88 143 ILE B CA 1
ATOM 4322 C C . ILE B 1 143 ? -17.297 12.75 37.469 1 97.88 143 ILE B C 1
ATOM 4324 O O . ILE B 1 143 ? -16.344 13.375 37.938 1 97.88 143 ILE B O 1
ATOM 4328 N N . GLU B 1 144 ? -17.891 11.781 38.094 1 97.5 144 GLU B N 1
ATOM 4329 C CA . GLU B 1 144 ? -17.453 11.383 39.406 1 97.5 144 GLU B CA 1
ATOM 4330 C C . GLU B 1 144 ? -16.016 10.859 39.406 1 97.5 144 GLU B C 1
ATOM 4332 O O . GLU B 1 144 ? -15.227 11.18 40.281 1 97.5 144 GLU B O 1
ATOM 4337 N N . ALA B 1 145 ? -15.703 10.078 38.438 1 97.06 145 ALA B N 1
ATOM 4338 C CA . ALA B 1 145 ? -14.375 9.5 38.312 1 97.06 145 ALA B CA 1
ATOM 4339 C C . ALA B 1 145 ? -13.312 10.586 38.125 1 97.06 145 ALA B C 1
ATOM 4341 O O . ALA B 1 145 ? -12.156 10.406 38.5 1 97.06 145 ALA B O 1
ATOM 4342 N N . LEU B 1 146 ? -13.727 11.711 37.562 1 97.25 146 LEU B N 1
ATOM 4343 C CA . LEU B 1 146 ? -12.797 12.805 37.281 1 97.25 146 LEU B CA 1
ATOM 4344 C C . LEU B 1 146 ? -12.719 13.781 38.438 1 97.25 146 LEU B C 1
ATOM 4346 O O . LEU B 1 146 ? -12.047 14.805 38.375 1 97.25 146 LEU B O 1
ATOM 4350 N N . GLY B 1 147 ? -13.438 13.484 39.531 1 96.06 147 GLY B N 1
ATOM 4351 C CA . GLY B 1 147 ? -13.367 14.305 40.719 1 96.06 147 GLY B CA 1
ATOM 4352 C C . GLY B 1 147 ? -14.5 15.312 40.844 1 96.06 147 GLY B C 1
ATOM 4353 O O . GLY B 1 147 ? -14.461 16.203 41.688 1 96.06 147 GLY B O 1
ATOM 4354 N N . GLY B 1 148 ? -15.414 15.266 39.969 1 96.5 148 GLY B N 1
ATOM 4355 C CA . GLY B 1 148 ? -16.562 16.141 40.031 1 96.5 148 GLY B CA 1
ATOM 4356 C C . GLY B 1 148 ? -16.469 17.312 39.062 1 96.5 148 GLY B C 1
ATOM 4357 O O . GLY B 1 148 ? -15.609 17.328 38.188 1 96.5 148 GLY B O 1
ATOM 4358 N N . LEU B 1 149 ? -17.438 18.25 39.094 1 96.56 149 LEU B N 1
ATOM 4359 C CA . LEU B 1 149 ? -17.5 19.438 38.25 1 96.56 149 LEU B CA 1
ATOM 4360 C C . LEU B 1 149 ? -16.531 20.5 38.75 1 96.56 149 LEU B C 1
ATOM 4362 O O . LEU B 1 149 ? -16.203 20.562 39.938 1 96.56 149 LEU B O 1
ATOM 4366 N N . PRO B 1 150 ? -16 21.344 37.781 1 96.56 150 PRO B N 1
ATOM 4367 C CA . PRO B 1 150 ? -16.344 21.484 36.375 1 96.56 150 PRO B CA 1
ATOM 4368 C C . PRO B 1 150 ? -15.547 20.562 35.469 1 96.56 150 PRO B C 1
ATOM 4370 O O . PRO B 1 150 ? -14.406 20.219 35.781 1 96.56 150 PRO B O 1
ATOM 4373 N N . VAL B 1 151 ? -16.172 20.141 34.344 1 96.38 151 VAL B N 1
ATOM 4374 C CA . VAL B 1 151 ? -15.5 19.312 33.312 1 96.38 151 VAL B CA 1
ATOM 4375 C C . VAL B 1 151 ? -15.789 19.875 31.938 1 96.38 151 VAL B C 1
ATOM 4377 O O . VAL B 1 151 ? -16.719 20.656 31.75 1 96.38 151 VAL B O 1
ATOM 4380 N N . ILE B 1 152 ? -14.891 19.562 31.016 1 93.5 152 ILE B N 1
ATOM 4381 C CA . ILE B 1 152 ? -15.094 19.875 29.609 1 93.5 152 ILE B CA 1
ATOM 4382 C C . ILE B 1 152 ? -15.445 18.594 28.844 1 93.5 152 ILE B C 1
ATOM 4384 O O . ILE B 1 152 ? -14.844 17.547 29.062 1 93.5 152 ILE B O 1
ATOM 4388 N N . ALA B 1 153 ? -16.5 18.672 28.016 1 93.56 153 ALA B N 1
ATOM 4389 C CA . ALA B 1 153 ? -16.891 17.562 27.141 1 93.56 153 ALA B CA 1
ATOM 4390 C C . ALA B 1 153 ? -16.656 17.922 25.672 1 93.56 153 ALA B C 1
ATOM 4392 O O . ALA B 1 153 ? -17.156 18.938 25.188 1 93.56 153 ALA B O 1
ATOM 4393 N N . LYS B 1 154 ? -15.906 17.078 25.031 1 91.88 154 LYS B N 1
ATOM 4394 C CA . LYS B 1 154 ? -15.617 17.281 23.609 1 91.88 154 LYS B CA 1
ATOM 4395 C C . LYS B 1 154 ? -15.695 15.961 22.844 1 91.88 154 LYS B C 1
ATOM 4397 O O . LYS B 1 154 ? -15.438 14.898 23.406 1 91.88 154 LYS B O 1
ATOM 4402 N N . PRO B 1 155 ? -16.062 16.094 21.562 1 91.62 155 PRO B N 1
ATOM 4403 C CA . PRO B 1 155 ? -16.031 14.859 20.781 1 91.62 155 PRO B CA 1
ATOM 4404 C C . PRO B 1 155 ? -14.633 14.234 20.734 1 91.62 155 PRO B C 1
ATOM 4406 O O . PRO B 1 155 ? -13.633 14.953 20.656 1 91.62 155 PRO B O 1
ATOM 4409 N N . ASP B 1 156 ? -14.562 12.875 20.766 1 93 156 ASP B N 1
ATOM 4410 C CA . ASP B 1 156 ? -13.273 12.18 20.781 1 93 156 ASP B CA 1
ATOM 4411 C C . ASP B 1 156 ? -12.5 12.422 19.5 1 93 156 ASP B C 1
ATOM 4413 O O . ASP B 1 156 ? -11.266 12.398 19.5 1 93 156 ASP B O 1
ATOM 4417 N N . SER B 1 157 ? -13.195 12.438 18.406 1 86.94 157 SER B N 1
ATOM 4418 C CA . SER B 1 157 ? -12.562 12.719 17.125 1 86.94 157 SER B CA 1
ATOM 4419 C C . SER B 1 157 ? -13.117 13.992 16.5 1 86.94 157 SER B C 1
ATOM 4421 O O . SER B 1 157 ? -14.312 14.273 16.609 1 86.94 157 SER B O 1
ATOM 4423 N N . GLY B 1 158 ? -12.203 14.68 15.797 1 68.88 158 GLY B N 1
ATOM 4424 C CA . GLY B 1 158 ? -12.625 15.773 14.938 1 68.88 158 GLY B CA 1
ATOM 4425 C C . GLY B 1 158 ? -13.062 17 15.703 1 68.88 158 GLY B C 1
ATOM 4426 O O . GLY B 1 158 ? -12.719 17.172 16.875 1 68.88 158 GLY B O 1
ATOM 4427 N N . VAL B 1 159 ? -13.672 18.078 15.094 1 55.88 159 VAL B N 1
ATOM 4428 C CA . VAL B 1 159 ? -14.633 19.188 15.117 1 55.88 159 VAL B CA 1
ATOM 4429 C C . VAL B 1 159 ? -14.031 20.375 15.844 1 55.88 159 VAL B C 1
ATOM 4431 O O . VAL B 1 159 ? -14.727 21.359 16.141 1 55.88 159 VAL B O 1
ATOM 4434 N N . GLY B 1 160 ? -12.797 20.344 15.891 1 54.97 160 GLY B N 1
ATOM 4435 C CA . GLY B 1 160 ? -12.344 21.562 16.547 1 54.97 160 GLY B CA 1
ATOM 4436 C C . GLY B 1 160 ? -13.125 21.891 17.797 1 54.97 160 GLY B C 1
ATOM 4437 O O . GLY B 1 160 ? -13.453 21 18.594 1 54.97 160 GLY B O 1
ATOM 4438 N N . ALA B 1 161 ? -13.438 23.125 18.062 1 56.12 161 ALA B N 1
ATOM 4439 C CA . ALA B 1 161 ? -14.125 23.641 19.25 1 56.12 161 ALA B CA 1
ATOM 4440 C C . ALA B 1 161 ? -15.641 23.516 19.094 1 56.12 161 ALA B C 1
ATOM 4442 O O . ALA B 1 161 ? -16.375 23.688 20.062 1 56.12 161 ALA B O 1
ATOM 4443 N N . SER B 1 162 ? -15.914 23 17.938 1 62.19 162 SER B N 1
ATOM 4444 C CA . SER B 1 162 ? -17.359 22.844 17.75 1 62.19 162 SER B CA 1
ATOM 4445 C C . SER B 1 162 ? -17.891 21.672 18.562 1 62.19 162 SER B C 1
ATOM 4447 O O . SER B 1 162 ? -17.172 20.703 18.797 1 62.19 162 SER B O 1
ATOM 4449 N N . ALA B 1 163 ? -18.969 21.812 19.219 1 77.12 163 ALA B N 1
ATOM 4450 C CA . ALA B 1 163 ? -19.672 20.797 19.969 1 77.12 163 ALA B CA 1
ATOM 4451 C C . ALA B 1 163 ? -18.938 20.469 21.266 1 77.12 163 ALA B C 1
ATOM 4453 O O . ALA B 1 163 ? -18.859 19.312 21.672 1 77.12 163 ALA B O 1
ATOM 4454 N N . THR B 1 164 ? -18.219 21.422 21.688 1 85.69 164 THR B N 1
ATOM 4455 C CA . THR B 1 164 ? -17.562 21.328 22.984 1 85.69 164 THR B CA 1
ATOM 4456 C C . THR B 1 164 ? -18.422 21.969 24.062 1 85.69 164 THR B C 1
ATOM 4458 O O . THR B 1 164 ? -18.969 23.047 23.875 1 85.69 164 THR B O 1
ATOM 4461 N N . TYR B 1 165 ? -18.516 21.344 25.312 1 89.62 165 TYR B N 1
ATOM 4462 C CA . TYR B 1 165 ? -19.359 21.812 26.422 1 89.62 165 TYR B CA 1
ATOM 4463 C C . TYR B 1 165 ? -18.547 21.938 27.703 1 89.62 165 TYR B C 1
ATOM 4465 O O . TYR B 1 165 ? -17.844 21.016 28.109 1 89.62 165 TYR B O 1
ATOM 4473 N N . LYS B 1 166 ? -18.656 23.094 28.234 1 92.31 166 LYS B N 1
ATOM 4474 C CA . LYS B 1 166 ? -18.172 23.266 29.594 1 92.31 166 LYS B CA 1
ATOM 4475 C C . LYS B 1 166 ? -19.266 22.953 30.609 1 92.31 166 LYS B C 1
ATOM 4477 O O . LYS B 1 166 ? -20.281 23.641 30.656 1 92.31 166 LYS B O 1
ATOM 4482 N N . LEU B 1 167 ? -19.109 22 31.375 1 95.88 167 LEU B N 1
ATOM 4483 C CA . LEU B 1 167 ? -20.078 21.578 32.375 1 95.88 167 LEU B CA 1
ATOM 4484 C C . LEU B 1 167 ? -19.672 22.047 33.781 1 95.88 167 LEU B C 1
ATOM 4486 O O . LEU B 1 167 ? -18.75 21.5 34.375 1 95.88 167 LEU B O 1
ATOM 4490 N N . GLU B 1 168 ? -20.391 22.969 34.281 1 96.25 168 GLU B N 1
ATOM 4491 C CA . GLU B 1 168 ? -20.016 23.562 35.562 1 96.25 168 GLU B CA 1
ATOM 4492 C C . GLU B 1 168 ? -21.078 23.281 36.625 1 96.25 168 GLU B C 1
ATOM 4494 O O . GLU B 1 168 ? -20.812 23.406 37.812 1 96.25 168 GLU B O 1
ATOM 4499 N N . SER B 1 169 ? -22.297 22.922 36.188 1 96.88 169 SER B N 1
ATOM 4500 C CA . SER B 1 169 ? -23.406 22.688 37.094 1 96.88 169 SER B CA 1
ATOM 4501 C C . SER B 1 169 ? -24.234 21.484 36.688 1 96.88 169 SER B C 1
ATOM 4503 O O . SER B 1 169 ? -24.062 20.953 35.562 1 96.88 169 SER B O 1
ATOM 4505 N N . LYS B 1 170 ? -25.078 21.094 37.531 1 96.19 170 LYS B N 1
ATOM 4506 C CA . LYS B 1 170 ? -26 20.016 37.219 1 96.19 170 LYS B CA 1
ATOM 4507 C C . LYS B 1 170 ? -26.906 20.391 36.062 1 96.19 170 LYS B C 1
ATOM 4509 O O . LYS B 1 170 ? -27.281 19.531 35.25 1 96.19 170 LYS B O 1
ATOM 4514 N N . ALA B 1 171 ? -27.172 21.625 36 1 97 171 ALA B N 1
ATOM 4515 C CA . ALA B 1 171 ? -28 22.094 34.906 1 97 171 ALA B CA 1
ATOM 4516 C C . ALA B 1 171 ? -27.25 21.953 33.562 1 97 171 ALA B C 1
ATOM 4518 O O . ALA B 1 171 ? -27.844 21.578 32.562 1 97 171 ALA B O 1
ATOM 4519 N N . ASP B 1 172 ? -26 22.297 33.562 1 96.12 172 ASP B N 1
ATOM 4520 C CA . ASP B 1 172 ? -25.172 22.109 32.375 1 96.12 172 ASP B CA 1
ATOM 4521 C C . ASP B 1 172 ? -25.156 20.656 31.938 1 96.12 172 ASP B C 1
ATOM 4523 O O . ASP B 1 172 ? -25.234 20.359 30.75 1 96.12 172 ASP B O 1
ATOM 4527 N N . VAL B 1 173 ? -25.016 19.812 32.875 1 97.19 173 VAL B N 1
ATOM 4528 C CA . VAL B 1 173 ? -24.953 18.375 32.625 1 97.19 173 VAL B CA 1
ATOM 4529 C C . VAL B 1 173 ? -26.266 17.922 32 1 97.19 173 VAL B C 1
ATOM 4531 O O . VAL B 1 173 ? -26.266 17.156 31.016 1 97.19 173 VAL B O 1
ATOM 4534 N N . ALA B 1 174 ? -27.344 18.344 32.562 1 96.5 174 ALA B N 1
ATOM 4535 C CA . ALA B 1 174 ? -28.656 18 32.031 1 96.5 174 ALA B CA 1
ATOM 4536 C C . ALA B 1 174 ? -28.812 18.469 30.578 1 96.5 174 ALA B C 1
ATOM 4538 O O . ALA B 1 174 ? -29.344 17.75 29.734 1 96.5 174 ALA B O 1
ATOM 4539 N N . ASP B 1 175 ? -28.375 19.656 30.359 1 95.81 175 ASP B N 1
ATOM 4540 C CA . ASP B 1 175 ? -28.438 20.219 29 1 95.81 175 ASP B CA 1
ATOM 4541 C C . ASP B 1 175 ? -27.594 19.391 28.031 1 95.81 175 ASP B C 1
ATOM 4543 O O . ASP B 1 175 ? -28.016 19.141 26.906 1 95.81 175 ASP B O 1
ATOM 4547 N N . PHE B 1 176 ? -26.406 19.062 28.438 1 95.56 176 PHE B N 1
ATOM 4548 C CA . PHE B 1 176 ? -25.516 18.234 27.625 1 95.56 176 PHE B CA 1
ATOM 4549 C C . PHE B 1 176 ? -26.141 16.875 27.328 1 95.56 176 PHE B C 1
ATOM 4551 O O . PHE B 1 176 ? -26.109 16.406 26.203 1 95.56 176 PHE B O 1
ATOM 4558 N N . LYS B 1 177 ? -26.719 16.25 28.281 1 95.69 177 LYS B N 1
ATOM 4559 C CA . LYS B 1 177 ? -27.406 14.969 28.109 1 95.69 177 LYS B CA 1
ATOM 4560 C C . LYS B 1 177 ? -28.5 15.055 27.062 1 95.69 177 LYS B C 1
ATOM 4562 O O . LYS B 1 177 ? -28.734 14.102 26.312 1 95.69 177 LYS B O 1
ATOM 4567 N N . GLN B 1 178 ? -29.109 16.172 27.016 1 94.5 178 GLN B N 1
ATOM 4568 C CA . GLN B 1 178 ? -30.219 16.359 26.078 1 94.5 178 GLN B CA 1
ATOM 4569 C C . GLN B 1 178 ? -29.688 16.656 24.672 1 94.5 178 GLN B C 1
ATOM 4571 O O . GLN B 1 178 ? -30.328 16.297 23.672 1 94.5 178 GLN B O 1
ATOM 4576 N N . SER B 1 179 ? -28.578 17.297 24.609 1 91.88 179 SER B N 1
ATOM 4577 C CA . SER B 1 179 ? -28.062 17.766 23.328 1 91.88 179 SER B CA 1
ATOM 4578 C C . SER B 1 179 ? -27.266 16.672 22.625 1 91.88 179 SER B C 1
ATOM 4580 O O . SER B 1 179 ? -27.203 16.625 21.406 1 91.88 179 SER B O 1
ATOM 4582 N N . TRP B 1 180 ? -26.656 15.82 23.328 1 90.94 180 TRP B N 1
ATOM 4583 C CA . TRP B 1 180 ? -25.781 14.805 22.766 1 90.94 180 TRP B CA 1
ATOM 4584 C C . TRP B 1 180 ? -26.578 13.625 22.219 1 90.94 180 TRP B C 1
ATOM 4586 O O . TRP B 1 180 ? -27.266 12.93 22.984 1 90.94 180 TRP B O 1
ATOM 4596 N N . ALA B 1 181 ? -26.484 13.297 20.922 1 87.56 181 ALA B N 1
ATOM 4597 C CA . ALA B 1 181 ? -27.25 12.258 20.25 1 87.56 181 ALA B CA 1
ATOM 4598 C C . ALA B 1 181 ? -26.5 10.93 20.234 1 87.56 181 ALA B C 1
ATOM 4600 O O . ALA B 1 181 ? -26.969 9.945 19.656 1 87.56 181 ALA B O 1
ATOM 4601 N N . GLU B 1 182 ? -25.344 10.82 20.812 1 86 182 GLU B N 1
ATOM 4602 C CA . GLU B 1 182 ? -24.531 9.617 20.969 1 86 182 GLU B CA 1
ATOM 4603 C C . GLU B 1 182 ? -24.047 9.094 19.625 1 86 182 GLU B C 1
ATOM 4605 O O . GLU B 1 182 ? -23.859 7.891 19.453 1 86 182 GLU B O 1
ATOM 4610 N N . GLU B 1 183 ? -23.953 9.977 18.672 1 85.81 183 GLU B N 1
ATOM 4611 C CA . GLU B 1 183 ? -23.453 9.586 17.344 1 85.81 183 GLU B CA 1
ATOM 4612 C C . GLU B 1 183 ? -21.953 9.375 17.359 1 85.81 183 GLU B C 1
ATOM 4614 O O . GLU B 1 183 ? -21.438 8.539 16.625 1 85.81 183 GLU B O 1
ATOM 4619 N N . VAL B 1 184 ? -21.25 10.125 18.125 1 87.75 184 VAL B N 1
ATOM 4620 C CA . VAL B 1 184 ? -19.812 9.992 18.312 1 87.75 184 VAL B CA 1
ATOM 4621 C C . VAL B 1 184 ? -19.484 9.984 19.797 1 87.75 184 VAL B C 1
ATOM 4623 O O . VAL B 1 184 ? -20.109 10.688 20.594 1 87.75 184 VAL B O 1
ATOM 4626 N N . PRO B 1 185 ? -18.516 9.195 20.125 1 93.62 185 PRO B N 1
ATOM 4627 C CA . PRO B 1 185 ? -18.109 9.219 21.531 1 93.62 185 PRO B CA 1
ATOM 4628 C C . PRO B 1 185 ? -17.578 10.578 21.969 1 93.62 185 PRO B C 1
ATOM 4630 O O . PRO B 1 185 ? -17.062 11.336 21.141 1 93.62 185 PRO B O 1
ATOM 4633 N N . TYR B 1 186 ? -17.766 10.859 23.234 1 94.81 186 TYR B N 1
ATOM 4634 C CA . TYR B 1 186 ? -17.25 12.094 23.828 1 94.81 186 TYR B CA 1
ATOM 4635 C C . TYR B 1 186 ? -16.125 11.797 24.812 1 94.81 186 TYR B C 1
ATOM 4637 O O . TYR B 1 186 ? -16.062 10.703 25.391 1 94.81 186 TYR B O 1
ATOM 4645 N N . PHE B 1 187 ? -15.32 12.727 24.906 1 95.31 187 PHE B N 1
ATOM 4646 C CA . PHE B 1 187 ? -14.203 12.688 25.844 1 95.31 187 PHE B CA 1
ATOM 4647 C C . PHE B 1 187 ? -14.352 13.781 26.906 1 95.31 187 PHE B C 1
ATOM 4649 O O . PHE B 1 187 ? -14.469 14.961 26.562 1 95.31 187 PHE B O 1
ATOM 4656 N N . LEU B 1 188 ? -14.383 13.391 28.188 1 96.38 188 LEU B N 1
ATOM 4657 C CA . LEU B 1 188 ? -14.516 14.328 29.297 1 96.38 188 LEU B CA 1
ATOM 4658 C C . LEU B 1 188 ? -13.188 14.516 30.016 1 96.38 188 LEU B C 1
ATOM 4660 O O . LEU B 1 188 ? -12.461 13.539 30.234 1 96.38 188 LEU B O 1
ATOM 4664 N N . GLU B 1 189 ? -12.93 15.75 30.328 1 96.38 189 GLU B N 1
ATOM 4665 C CA . GLU B 1 189 ? -11.75 16.109 31.109 1 96.38 189 GLU B CA 1
ATOM 4666 C C . GLU B 1 189 ? -12.07 17.188 32.156 1 96.38 189 GLU B C 1
ATOM 4668 O O . GLU B 1 189 ? -12.945 18.016 31.922 1 96.38 189 GLU B O 1
ATOM 4673 N N . PRO B 1 190 ? -11.312 17.109 33.312 1 95.62 190 PRO B N 1
ATOM 4674 C CA . PRO B 1 190 ? -11.469 18.234 34.219 1 95.62 190 PRO B CA 1
ATOM 4675 C C . PRO B 1 190 ? -11.164 19.578 33.562 1 95.62 190 PRO B C 1
ATOM 4677 O O . PRO B 1 190 ? -10.258 19.672 32.719 1 95.62 190 PRO B O 1
ATOM 4680 N N . PHE B 1 191 ? -11.945 20.578 33.969 1 92.62 191 PHE B N 1
ATOM 4681 C CA . PHE B 1 191 ? -11.688 21.922 33.438 1 92.62 191 PHE B CA 1
ATOM 4682 C C . PHE B 1 191 ? -10.398 22.484 34.031 1 92.62 191 PHE B C 1
ATOM 4684 O O . PHE B 1 191 ? -10.211 22.469 35.25 1 92.62 191 PHE B O 1
ATOM 4691 N N . VAL B 1 192 ? -9.539 22.875 33.188 1 88.81 192 VAL B N 1
ATOM 4692 C CA . VAL B 1 192 ? -8.273 23.484 33.594 1 88.81 192 VAL B CA 1
ATOM 4693 C C . VAL B 1 192 ? -8.227 24.922 33.125 1 88.81 192 VAL B C 1
ATOM 4695 O O . VAL B 1 192 ? -8.539 25.219 31.953 1 88.81 192 VAL B O 1
ATOM 4698 N N . SER B 1 193 ? -7.902 25.812 34.031 1 86.81 193 SER B N 1
ATOM 4699 C CA . SER B 1 193 ? -7.695 27.203 33.656 1 86.81 193 SER B CA 1
ATOM 4700 C C . SER B 1 193 ? -6.211 27.531 33.531 1 86.81 193 SER B C 1
ATOM 4702 O O . SER B 1 193 ? -5.438 27.281 34.469 1 86.81 193 SER B O 1
ATOM 4704 N N . GLY B 1 194 ? -5.785 27.922 32.438 1 89.06 194 GLY B N 1
ATOM 4705 C CA . GLY B 1 194 ? -4.41 28.312 32.156 1 89.06 194 GLY B CA 1
ATOM 4706 C C . GLY B 1 194 ? -4.258 29.125 30.875 1 89.06 194 GLY B C 1
ATOM 4707 O O . GLY B 1 194 ? -5.238 29.391 30.188 1 89.06 194 GLY B O 1
ATOM 4708 N N . GLU B 1 195 ? -3.096 29.609 30.688 1 89.75 195 GLU B N 1
ATOM 4709 C CA . GLU B 1 195 ? -2.783 30.328 29.453 1 89.75 195 GLU B CA 1
ATOM 4710 C C . GLU B 1 195 ? -2.473 29.375 28.312 1 89.75 195 GLU B C 1
ATOM 4712 O O . GLU B 1 195 ? -1.594 28.516 28.438 1 89.75 195 GLU B O 1
ATOM 4717 N N . LEU B 1 196 ? -3.254 29.531 27.266 1 92.06 196 LEU B N 1
ATOM 4718 C CA . LEU B 1 196 ? -3.004 28.672 26.125 1 92.06 196 LEU B CA 1
ATOM 4719 C C . LEU B 1 196 ? -1.66 28.984 25.469 1 92.06 196 LEU B C 1
ATOM 4721 O O . LEU B 1 196 ? -1.382 30.156 25.156 1 92.06 196 LEU B O 1
ATOM 4725 N N . CYS B 1 197 ? -0.825 28.016 25.359 1 93.94 197 CYS B N 1
ATOM 4726 C CA . CYS B 1 197 ? 0.49 28.141 24.734 1 93.94 197 CYS B CA 1
ATOM 4727 C C . CYS B 1 197 ? 0.733 27 23.766 1 93.94 197 CYS B C 1
ATOM 4729 O O . CYS B 1 197 ? 0.087 25.953 23.844 1 93.94 197 CYS B O 1
ATOM 4731 N N . THR B 1 198 ? 1.669 27.25 22.844 1 96.75 198 THR B N 1
ATOM 4732 C CA . THR B 1 198 ? 1.883 26.234 21.812 1 96.75 198 THR B CA 1
ATOM 4733 C C . THR B 1 198 ? 3.365 25.891 21.688 1 96.75 198 THR B C 1
ATOM 4735 O O . THR B 1 198 ? 4.219 26.609 22.219 1 96.75 198 THR B O 1
ATOM 4738 N N . TYR B 1 199 ? 3.67 24.859 21.219 1 97.69 199 TYR B N 1
ATOM 4739 C CA . TYR B 1 199 ? 4.957 24.422 20.688 1 97.69 199 TYR B CA 1
ATOM 4740 C C . TYR B 1 199 ? 4.816 23.969 19.234 1 97.69 199 TYR B C 1
ATOM 4742 O O . TYR B 1 199 ? 4.176 22.953 18.953 1 97.69 199 TYR B O 1
ATOM 4750 N N . ASP B 1 200 ? 5.41 24.734 18.344 1 97.06 200 ASP B N 1
ATOM 4751 C CA . ASP B 1 200 ? 5.27 24.531 16.906 1 97.06 200 ASP B CA 1
ATOM 4752 C C . ASP B 1 200 ? 6.617 24.203 16.266 1 97.06 200 ASP B C 1
ATOM 4754 O O . ASP B 1 200 ? 7.668 24.578 16.812 1 97.06 200 ASP B O 1
ATOM 4758 N N . GLY B 1 201 ? 6.465 23.531 15.102 1 96.5 201 GLY B N 1
ATOM 4759 C CA . GLY B 1 201 ? 7.723 23.344 14.398 1 96.5 201 GLY B CA 1
ATOM 4760 C C . GLY B 1 201 ? 7.574 22.516 13.141 1 96.5 201 GLY B C 1
ATOM 4761 O O . GLY B 1 201 ? 6.457 22.25 12.68 1 96.5 201 GLY B O 1
ATOM 4762 N N . LEU B 1 202 ? 8.781 22.234 12.547 1 96.69 202 LEU B N 1
ATOM 4763 C CA . LEU B 1 202 ? 8.922 21.438 11.336 1 96.69 202 LEU B CA 1
ATOM 4764 C C . LEU B 1 202 ? 9.922 20.312 11.531 1 96.69 202 LEU B C 1
ATOM 4766 O O . LEU B 1 202 ? 11.016 20.531 12.062 1 96.69 202 LEU B O 1
ATOM 4770 N N . LEU B 1 203 ? 9.492 19.141 11.211 1 97 203 LEU B N 1
ATOM 4771 C CA . LEU B 1 203 ? 10.344 17.953 11.289 1 97 203 LEU B CA 1
ATOM 4772 C C . LEU B 1 203 ? 10.891 17.594 9.914 1 97 203 LEU B C 1
ATOM 4774 O O . LEU B 1 203 ? 10.164 17.656 8.922 1 97 203 LEU B O 1
ATOM 4778 N N . ASP B 1 204 ? 12.164 17.156 9.867 1 96.62 204 ASP B N 1
ATOM 4779 C CA . ASP B 1 204 ? 12.711 16.688 8.602 1 96.62 204 ASP B CA 1
ATOM 4780 C C . ASP B 1 204 ? 12.398 15.211 8.375 1 96.62 204 ASP B C 1
ATOM 4782 O O . ASP B 1 204 ? 11.57 14.633 9.086 1 96.62 204 ASP B O 1
ATOM 4786 N N . GLN B 1 205 ? 12.984 14.594 7.375 1 96.69 205 GLN B N 1
ATOM 4787 C CA . GLN B 1 205 ? 12.664 13.227 6.965 1 96.69 205 GLN B CA 1
ATOM 4788 C C . GLN B 1 205 ? 13.109 12.219 8.016 1 96.69 205 GLN B C 1
ATOM 4790 O O . GLN B 1 205 ? 12.617 11.086 8.047 1 96.69 205 GLN B O 1
ATOM 4795 N N . GLU B 1 206 ? 14.016 12.594 8.883 1 95.56 206 GLU B N 1
ATOM 4796 C CA . GLU B 1 206 ? 14.523 11.703 9.922 1 95.56 206 GLU B CA 1
ATOM 4797 C C . GLU B 1 206 ? 13.852 11.977 11.266 1 95.56 206 GLU B C 1
ATOM 4799 O O . GLU B 1 206 ? 14.141 11.305 12.258 1 95.56 206 GLU B O 1
ATOM 4804 N N . GLY B 1 207 ? 13 13.016 11.336 1 95.69 207 GLY B N 1
ATOM 4805 C CA . GLY B 1 207 ? 12.273 13.344 12.555 1 95.69 207 GLY B CA 1
ATOM 4806 C C . GLY B 1 207 ? 12.969 14.391 13.398 1 95.69 207 GLY B C 1
ATOM 4807 O O . GLY B 1 207 ? 12.547 14.672 14.523 1 95.69 207 GLY B O 1
ATOM 4808 N N . ASN B 1 208 ? 14.039 14.969 12.852 1 95.75 208 ASN B N 1
ATOM 4809 C CA . ASN B 1 208 ? 14.711 16.062 13.562 1 95.75 208 ASN B CA 1
ATOM 4810 C C . ASN B 1 208 ? 13.945 17.375 13.43 1 95.75 208 ASN B C 1
ATOM 4812 O O . ASN B 1 208 ? 13.383 17.656 12.367 1 95.75 208 ASN B O 1
ATOM 4816 N N . ILE B 1 209 ? 13.984 18.188 14.492 1 95.69 209 ILE B N 1
ATOM 4817 C CA . ILE B 1 209 ? 13.344 19.5 14.469 1 95.69 209 ILE B CA 1
ATOM 4818 C C . ILE B 1 209 ? 14.219 20.484 13.703 1 95.69 209 ILE B C 1
ATOM 4820 O O . ILE B 1 209 ? 15.359 20.75 14.102 1 95.69 209 ILE B O 1
ATOM 4824 N N . VAL B 1 210 ? 13.703 21.094 12.672 1 94.38 210 VAL B N 1
ATOM 4825 C CA . VAL B 1 210 ? 14.5 22 11.867 1 94.38 210 VAL B CA 1
ATOM 4826 C C . VAL B 1 210 ? 13.969 23.422 12.031 1 94.38 210 VAL B C 1
ATOM 4828 O O . VAL B 1 210 ? 14.57 24.391 11.547 1 94.38 210 VAL B O 1
ATOM 4831 N N . PHE B 1 211 ? 12.867 23.562 12.633 1 94 211 PHE B N 1
ATOM 4832 C CA . PHE B 1 211 ? 12.266 24.812 13.055 1 94 211 PHE B CA 1
ATOM 4833 C C . PHE B 1 211 ? 11.43 24.625 14.312 1 94 211 PHE B C 1
ATOM 4835 O O . PHE B 1 211 ? 10.727 23.625 14.445 1 94 211 PHE B O 1
ATOM 4842 N N . GLU B 1 212 ? 11.508 25.578 15.234 1 95.25 212 GLU B N 1
ATOM 4843 C CA . GLU B 1 212 ? 10.633 25.547 16.391 1 95.25 212 GLU B CA 1
ATOM 4844 C C . GLU B 1 212 ? 10.25 26.953 16.844 1 95.25 212 GLU B C 1
ATOM 4846 O O . GLU B 1 212 ? 11.047 27.891 16.719 1 95.25 212 GLU B O 1
ATOM 4851 N N . ALA B 1 213 ? 9.109 27.141 17.312 1 95.62 213 ALA B N 1
ATOM 4852 C CA . ALA B 1 213 ? 8.586 28.391 17.859 1 95.62 213 ALA B CA 1
ATOM 4853 C C . ALA B 1 213 ? 7.465 28.125 18.859 1 95.62 213 ALA B C 1
ATOM 4855 O O . ALA B 1 213 ? 7.047 26.984 19.047 1 95.62 213 ALA B O 1
ATOM 4856 N N . SER B 1 214 ? 7.133 29.094 19.562 1 96.06 214 SER B N 1
ATOM 4857 C CA . SER B 1 214 ? 6.027 29.047 20.516 1 96.06 214 SER B CA 1
ATOM 4858 C C . SER B 1 214 ? 5.301 30.391 20.594 1 96.06 214 SER B C 1
ATOM 4860 O O . SER B 1 214 ? 5.922 31.438 20.438 1 96.06 214 SER B O 1
ATOM 4862 N N . PHE B 1 215 ? 4.043 30.312 20.719 1 95.06 215 PHE B N 1
ATOM 4863 C CA . PHE B 1 215 ? 3.283 31.516 20.984 1 95.06 215 PHE B CA 1
ATOM 4864 C C . PHE B 1 215 ? 2.24 31.281 22.062 1 95.06 215 PHE B C 1
ATOM 4866 O O . PHE B 1 215 ? 1.918 30.125 22.375 1 95.06 215 PHE B O 1
ATOM 4873 N N . THR B 1 216 ? 1.824 32.312 22.734 1 92.94 216 THR B N 1
ATOM 4874 C CA . THR B 1 216 ? 0.824 32.25 23.797 1 92.94 216 THR B CA 1
ATOM 4875 C C . THR B 1 216 ? -0.393 33.094 23.422 1 92.94 216 THR B C 1
ATOM 4877 O O . THR B 1 216 ? -0.253 34.188 22.875 1 92.94 216 THR B O 1
ATOM 4880 N N . HIS B 1 217 ? -1.522 32.5 23.734 1 85.5 217 HIS B N 1
ATOM 4881 C CA . HIS B 1 217 ? -2.77 33.25 23.594 1 85.5 217 HIS B CA 1
ATOM 4882 C C . HIS B 1 217 ? -3.131 33.969 24.875 1 85.5 217 HIS B C 1
ATOM 4884 O O . HIS B 1 217 ? -2.969 33.438 25.969 1 85.5 217 HIS B O 1
ATOM 4890 N N . ASN B 1 218 ? -3.383 35.281 24.844 1 70.62 218 ASN B N 1
ATOM 4891 C CA . ASN B 1 218 ? -3.723 36 26.078 1 70.62 218 ASN B CA 1
ATOM 4892 C C . ASN B 1 218 ? -5.227 36 26.328 1 70.62 218 ASN B C 1
ATOM 4894 O O . ASN B 1 218 ? -5.711 36.688 27.219 1 70.62 218 ASN B O 1
ATOM 4898 N N . ILE B 1 219 ? -5.938 35.438 25.484 1 59.28 219 ILE B N 1
ATOM 4899 C CA . ILE B 1 219 ? -7.344 35.25 25.828 1 59.28 219 ILE B CA 1
ATOM 4900 C C . ILE B 1 219 ? -7.648 33.75 25.969 1 59.28 219 ILE B C 1
ATOM 4902 O O . ILE B 1 219 ? -7.207 32.938 25.156 1 59.28 219 ILE B O 1
ATOM 4906 N N . PRO B 1 220 ? -8.258 33.375 27.156 1 51.34 220 PRO B N 1
ATOM 4907 C CA . PRO B 1 220 ? -8.617 31.969 27.312 1 51.34 220 PRO B CA 1
ATOM 4908 C C . PRO B 1 220 ? -9.359 31.406 26.094 1 51.34 220 PRO B C 1
ATOM 4910 O O . PRO B 1 220 ? -10.148 32.125 25.469 1 51.34 220 PRO B O 1
ATOM 4913 N N . THR B 1 221 ? -8.898 30.203 25.5 1 49.28 221 THR B N 1
ATOM 4914 C CA . THR B 1 221 ? -9.391 29.547 24.297 1 49.28 221 THR B CA 1
ATOM 4915 C C . THR B 1 221 ? -10.914 29.609 24.234 1 49.28 221 THR B C 1
ATOM 4917 O O . THR B 1 221 ? -11.484 29.891 23.172 1 49.28 221 THR B O 1
ATOM 4920 N N . LEU B 1 222 ? -11.602 29.234 25.406 1 49.09 222 LEU B N 1
ATOM 4921 C CA . LEU B 1 222 ? -13.055 29.219 25.375 1 49.09 222 LEU B CA 1
ATOM 4922 C C . LEU B 1 222 ? -13.609 30.609 25.078 1 49.09 222 LEU B C 1
ATOM 4924 O O . LEU B 1 222 ? -14.664 30.734 24.453 1 49.09 222 LEU B O 1
ATOM 4928 N N . ASP B 1 223 ? -12.852 31.578 25.422 1 51.31 223 ASP B N 1
ATOM 4929 C CA . ASP B 1 223 ? -13.336 32.938 25.188 1 51.31 223 ASP B CA 1
ATOM 4930 C C . ASP B 1 223 ? -13.023 33.406 23.781 1 51.31 223 ASP B C 1
ATOM 4932 O O . ASP B 1 223 ? -13.602 34.375 23.297 1 51.31 223 ASP B O 1
ATOM 4936 N N . ILE B 1 224 ? -12.039 32.656 23.25 1 50.59 224 ILE B N 1
ATOM 4937 C CA . ILE B 1 224 ? -11.703 32.969 21.859 1 50.59 224 ILE B CA 1
ATOM 4938 C C . ILE B 1 224 ? -12.914 32.719 20.969 1 50.59 224 ILE B C 1
ATOM 4940 O O . ILE B 1 224 ? -13.109 33.406 19.969 1 50.59 224 ILE B O 1
ATOM 4944 N N . MET B 1 225 ? -13.57 31.625 21.406 1 46.91 225 MET B N 1
ATOM 4945 C CA . MET B 1 225 ? -14.727 31.25 20.594 1 46.91 225 MET B CA 1
ATOM 4946 C C . MET B 1 225 ? -15.859 32.25 20.75 1 46.91 225 MET B C 1
ATOM 4948 O O . MET B 1 225 ? -16.812 32.25 19.969 1 46.91 225 MET B O 1
ATOM 4952 N N . ASN B 1 226 ? -15.727 33 21.844 1 47.88 226 ASN B N 1
ATOM 4953 C CA . ASN B 1 226 ? -16.781 34 21.984 1 47.88 226 ASN B CA 1
ATOM 4954 C C . ASN B 1 226 ? -16.531 35.219 21.109 1 47.88 226 ASN B C 1
ATOM 4956 O O . ASN B 1 226 ? -15.398 35.688 21 1 47.88 226 ASN B O 1
ATOM 4960 N N . GLU B 1 227 ? -17.422 35.469 20.078 1 53.41 227 GLU B N 1
ATOM 4961 C CA . GLU B 1 227 ? -17.578 36.125 18.781 1 53.41 227 GLU B CA 1
ATOM 4962 C C . GLU B 1 227 ? -16.75 37.406 18.734 1 53.41 227 GLU B C 1
ATOM 4964 O O . GLU B 1 227 ? -16.219 37.75 17.672 1 53.41 227 GLU B O 1
ATOM 4969 N N . SER B 1 228 ? -16.938 38.406 19.641 1 55.62 228 SER B N 1
ATOM 4970 C CA . SER B 1 228 ? -16.859 39.781 19.141 1 55.62 228 SER B CA 1
ATOM 4971 C C . SER B 1 228 ? -15.586 40.469 19.625 1 55.62 228 SER B C 1
ATOM 4973 O O . SER B 1 228 ? -15.492 41.688 19.562 1 55.62 228 SER B O 1
ATOM 4975 N N . THR B 1 229 ? -14.508 39.562 20.109 1 63.59 229 THR B N 1
ATOM 4976 C CA . THR B 1 229 ? -13.453 40.375 20.656 1 63.59 229 THR B CA 1
ATOM 4977 C C . THR B 1 229 ? -12.156 40.219 19.891 1 63.59 229 THR B C 1
ATOM 4979 O O . THR B 1 229 ? -11.914 39.156 19.297 1 63.59 229 THR B O 1
ATOM 4982 N N . ASP B 1 230 ? -11.445 41.375 19.703 1 77.81 230 ASP B N 1
ATOM 4983 C CA . ASP B 1 230 ? -10.109 41.375 19.141 1 77.81 230 ASP B CA 1
ATOM 4984 C C . ASP B 1 230 ? -9.188 40.438 19.891 1 77.81 230 ASP B C 1
ATOM 4986 O O . ASP B 1 230 ? -9.336 40.25 21.094 1 77.81 230 ASP B O 1
ATOM 4990 N N . MET B 1 231 ? -8.461 39.688 19.188 1 83.38 231 MET B N 1
ATOM 4991 C CA . MET B 1 231 ? -7.527 38.75 19.812 1 83.38 231 MET B CA 1
ATOM 4992 C C . MET B 1 231 ? -6.082 39.156 19.562 1 83.38 231 MET B C 1
ATOM 4994 O O . MET B 1 231 ? -5.812 40 18.703 1 83.38 231 MET B O 1
ATOM 4998 N N . TYR B 1 232 ? -5.23 38.719 20.438 1 89.81 232 TYR B N 1
ATOM 4999 C CA . TYR B 1 232 ? -3.807 38.875 20.156 1 89.81 232 TYR B CA 1
ATOM 5000 C C . TYR B 1 232 ? -3.025 37.656 20.625 1 89.81 232 TYR B C 1
ATOM 5002 O O . TYR B 1 232 ? -3.469 36.938 21.531 1 89.81 232 TYR B O 1
ATOM 5010 N N . ILE B 1 233 ? -1.928 37.375 20 1 92.38 233 ILE B N 1
ATOM 5011 C CA . ILE B 1 233 ? -1 36.344 20.438 1 92.38 233 ILE B CA 1
ATOM 5012 C C . ILE B 1 233 ? 0.402 36.938 20.578 1 92.38 233 ILE B C 1
ATOM 5014 O O . ILE B 1 233 ? 0.725 37.938 19.953 1 92.38 233 ILE B O 1
ATOM 5018 N N . VAL B 1 234 ? 1.146 36.344 21.469 1 94.62 234 VAL B N 1
ATOM 5019 C CA . VAL B 1 234 ? 2.531 36.75 21.688 1 94.62 234 VAL B CA 1
ATOM 5020 C C . VAL B 1 234 ? 3.473 35.625 21.219 1 94.62 234 VAL B C 1
ATOM 5022 O O . VAL B 1 234 ? 3.383 34.5 21.703 1 94.62 234 VAL B O 1
ATOM 5025 N N . ILE B 1 235 ? 4.328 35.906 20.281 1 95.31 235 ILE B N 1
ATOM 5026 C CA . ILE B 1 235 ? 5.348 34.969 19.828 1 95.31 235 ILE B CA 1
ATOM 5027 C C . ILE B 1 235 ? 6.645 35.188 20.594 1 95.31 235 ILE B C 1
ATOM 5029 O O . ILE B 1 235 ? 7.207 36.312 20.547 1 95.31 235 ILE B O 1
ATOM 5033 N N . ASP B 1 236 ? 7.105 34.188 21.188 1 93.12 236 ASP B N 1
ATOM 5034 C CA . ASP B 1 236 ? 8.25 34.312 22.094 1 93.12 236 ASP B CA 1
ATOM 5035 C C . ASP B 1 236 ? 9.562 34.312 21.297 1 93.12 236 ASP B C 1
ATOM 5037 O O . ASP B 1 236 ? 9.648 33.75 20.219 1 93.12 236 ASP B O 1
ATOM 5041 N N . ARG B 1 237 ? 10.516 34.938 21.969 1 91.31 237 ARG B N 1
ATOM 5042 C CA . ARG B 1 237 ? 11.859 34.969 21.391 1 91.31 237 ARG B CA 1
ATOM 5043 C C . ARG B 1 237 ? 12.477 33.562 21.359 1 91.31 237 ARG B C 1
ATOM 5045 O O . ARG B 1 237 ? 13.18 33.219 20.406 1 91.31 237 ARG B O 1
ATOM 5052 N N . GLU B 1 238 ? 12.258 32.875 22.453 1 91.62 238 GLU B N 1
ATOM 5053 C CA . GLU B 1 238 ? 12.711 31.5 22.594 1 91.62 238 GLU B CA 1
ATOM 5054 C C . GLU B 1 238 ? 11.633 30.641 23.234 1 91.62 238 GLU B C 1
ATOM 5056 O O . GLU B 1 238 ? 10.828 31.125 24.031 1 91.62 238 GLU B O 1
ATOM 5061 N N . VAL B 1 239 ? 11.672 29.406 22.859 1 95.06 239 VAL B N 1
ATOM 5062 C CA . VAL B 1 239 ? 10.758 28.469 23.5 1 95.06 239 VAL B CA 1
ATOM 5063 C C . VAL B 1 239 ? 11.18 28.219 24.938 1 95.06 239 VAL B C 1
ATOM 5065 O O . VAL B 1 239 ? 12.359 28.031 25.219 1 95.06 239 VAL B O 1
ATOM 5068 N N . ASP B 1 240 ? 10.227 28.297 25.844 1 95.94 240 ASP B N 1
ATOM 5069 C CA . ASP B 1 240 ? 10.492 27.953 27.234 1 95.94 240 ASP B CA 1
ATOM 5070 C C . ASP B 1 240 ? 11.141 26.578 27.359 1 95.94 240 ASP B C 1
ATOM 5072 O O . ASP B 1 240 ? 10.641 25.609 26.797 1 95.94 240 ASP B O 1
ATOM 5076 N N . PRO B 1 241 ? 12.281 26.469 28.078 1 97.06 241 PRO B N 1
ATOM 5077 C CA . PRO B 1 241 ? 13 25.203 28.156 1 97.06 241 PRO B CA 1
ATOM 5078 C C . PRO B 1 241 ? 12.117 24.062 28.672 1 97.06 241 PRO B C 1
ATOM 5080 O O . PRO B 1 241 ? 12.242 22.922 28.219 1 97.06 241 PRO B O 1
ATOM 5083 N N . LYS B 1 242 ? 11.266 24.328 29.641 1 97.56 242 LYS B N 1
ATOM 5084 C CA . LYS B 1 242 ? 10.375 23.297 30.172 1 97.56 242 LYS B CA 1
ATOM 5085 C C . LYS B 1 242 ? 9.398 22.828 29.094 1 97.56 242 LYS B C 1
ATOM 5087 O O . LYS B 1 242 ? 9.156 21.625 28.969 1 97.56 242 LYS B O 1
ATOM 5092 N N . LEU B 1 243 ? 8.875 23.75 28.391 1 98 243 LEU B N 1
ATOM 5093 C CA . LEU B 1 243 ? 7.953 23.438 27.312 1 98 243 LEU B CA 1
ATOM 5094 C C . LEU B 1 243 ? 8.648 22.641 26.219 1 98 243 LEU B C 1
ATOM 5096 O O . LEU B 1 243 ? 8.094 21.656 25.703 1 98 243 LEU B O 1
ATOM 5100 N N . ARG B 1 244 ? 9.844 23.016 25.891 1 97.88 244 ARG B N 1
ATOM 5101 C CA . ARG B 1 244 ? 10.641 22.328 24.875 1 97.88 244 ARG B CA 1
ATOM 5102 C C . ARG B 1 244 ? 10.891 20.875 25.25 1 97.88 244 ARG B C 1
ATOM 5104 O O . ARG B 1 244 ? 10.773 19.984 24.422 1 97.88 244 ARG B O 1
ATOM 5111 N N . GLU B 1 245 ? 11.234 20.703 26.484 1 98.25 245 GLU B N 1
ATOM 5112 C CA . GLU B 1 245 ? 11.523 19.344 26.938 1 98.25 245 GLU B CA 1
ATOM 5113 C C . GLU B 1 245 ? 10.297 18.453 26.828 1 98.25 245 GLU B C 1
ATOM 5115 O O . GLU B 1 245 ? 10.391 17.328 26.328 1 98.25 245 GLU B O 1
ATOM 5120 N N . ILE B 1 246 ? 9.172 18.906 27.281 1 98.44 246 ILE B N 1
ATOM 5121 C CA . ILE B 1 246 ? 7.93 18.141 27.188 1 98.44 246 ILE B CA 1
ATOM 5122 C C . ILE B 1 246 ? 7.59 17.875 25.719 1 98.44 246 ILE B C 1
ATOM 5124 O O . ILE B 1 246 ? 7.277 16.734 25.359 1 98.44 246 ILE B O 1
ATOM 5128 N N . GLY B 1 247 ? 7.66 18.922 24.906 1 98.5 247 GLY B N 1
ATOM 5129 C CA . GLY B 1 247 ? 7.344 18.797 23.5 1 98.5 247 GLY B CA 1
ATOM 5130 C C . GLY B 1 247 ? 8.211 17.781 22.781 1 98.5 247 GLY B C 1
ATOM 5131 O O . GLY B 1 247 ? 7.707 16.984 21.984 1 98.5 247 GLY B O 1
ATOM 5132 N N . ARG B 1 248 ? 9.453 17.781 23.062 1 97.94 248 ARG B N 1
ATOM 5133 C CA . ARG B 1 248 ? 10.383 16.875 22.391 1 97.94 248 ARG B CA 1
ATOM 5134 C C . ARG B 1 248 ? 10.125 15.422 22.797 1 97.94 248 ARG B C 1
ATOM 5136 O O . ARG B 1 248 ? 10.266 14.508 21.984 1 97.94 248 ARG B O 1
ATOM 5143 N N . ARG B 1 249 ? 9.742 15.18 24.062 1 98.12 249 ARG B N 1
ATOM 5144 C CA . ARG B 1 249 ? 9.352 13.836 24.484 1 98.12 249 ARG B CA 1
ATOM 5145 C C . ARG B 1 249 ? 8.117 13.367 23.719 1 98.12 249 ARG B C 1
ATOM 5147 O O . ARG B 1 249 ? 8.055 12.211 23.297 1 98.12 249 ARG B O 1
ATOM 5154 N N . ILE B 1 250 ? 7.211 14.281 23.562 1 98.56 250 ILE B N 1
ATOM 5155 C CA . ILE B 1 250 ? 5.977 13.961 22.844 1 98.56 250 ILE B CA 1
ATOM 5156 C C . ILE B 1 250 ? 6.297 13.625 21.391 1 98.56 250 ILE B C 1
ATOM 5158 O O . ILE B 1 250 ? 5.809 12.625 20.859 1 98.56 250 ILE B O 1
ATOM 5162 N N . LEU B 1 251 ? 7.117 14.445 20.766 1 98.12 251 LEU B N 1
ATOM 5163 C CA . LEU B 1 251 ? 7.477 14.234 19.375 1 98.12 251 LEU B CA 1
ATOM 5164 C C . LEU B 1 251 ? 8.164 12.883 19.188 1 98.12 251 LEU B C 1
ATOM 5166 O O . LEU B 1 251 ? 7.902 12.18 18.203 1 98.12 251 LEU B O 1
ATOM 5170 N N . SER B 1 252 ? 8.984 12.523 20.141 1 97.56 252 SER B N 1
ATOM 5171 C CA . SER B 1 252 ? 9.672 11.234 20.078 1 97.56 252 SER B CA 1
ATOM 5172 C C . SER B 1 252 ? 8.68 10.086 20.188 1 97.56 252 SER B C 1
ATOM 5174 O O . SER B 1 252 ? 8.805 9.078 19.484 1 97.56 252 SER B O 1
ATOM 5176 N N . GLU B 1 253 ? 7.742 10.219 21.094 1 97.75 253 GLU B N 1
ATOM 5177 C CA . GLU B 1 253 ? 6.734 9.188 21.297 1 97.75 253 GLU B CA 1
ATOM 5178 C C . GLU B 1 253 ? 5.875 8.992 20.047 1 97.75 253 GLU B C 1
ATOM 5180 O O . GLU B 1 253 ? 5.59 7.859 19.656 1 97.75 253 GLU B O 1
ATOM 5185 N N . PHE B 1 254 ? 5.453 10.086 19.469 1 97.25 254 PHE B N 1
ATOM 5186 C CA . PHE B 1 254 ? 4.562 10.023 18.312 1 97.25 254 PHE B CA 1
ATOM 5187 C C . PHE B 1 254 ? 5.332 9.648 17.062 1 97.25 254 PHE B C 1
ATOM 5189 O O . PHE B 1 254 ? 4.762 9.086 16.125 1 97.25 254 PHE B O 1
ATOM 5196 N N . ASN B 1 255 ? 6.578 10.078 16.891 1 96 255 ASN B N 1
ATOM 5197 C CA . ASN B 1 255 ? 7.535 9.648 15.883 1 96 255 ASN B CA 1
ATOM 5198 C C . ASN B 1 255 ? 7.078 10.023 14.477 1 96 255 ASN B C 1
ATOM 5200 O O . ASN B 1 255 ? 7.113 9.203 13.562 1 96 255 ASN B O 1
ATOM 5204 N N . MET B 1 256 ? 6.555 11.219 14.352 1 96 256 MET B N 1
ATOM 5205 C CA . MET B 1 256 ? 6.211 11.758 13.039 1 96 256 MET B CA 1
ATOM 5206 C C . MET B 1 256 ? 7.449 12.297 12.328 1 96 256 MET B C 1
ATOM 5208 O O . MET B 1 256 ? 8.445 12.625 12.977 1 96 256 MET B O 1
ATOM 5212 N N . THR B 1 257 ? 7.418 12.305 10.984 1 96.62 257 THR B N 1
ATOM 5213 C CA . THR B 1 257 ? 8.539 12.805 10.195 1 96.62 257 THR B CA 1
ATOM 5214 C C . THR B 1 257 ? 8.039 13.641 9.023 1 96.62 257 THR B C 1
ATOM 5216 O O . THR B 1 257 ? 6.867 13.539 8.633 1 96.62 257 THR B O 1
ATOM 5219 N N . GLU B 1 258 ? 8.883 14.578 8.531 1 97.25 258 GLU B N 1
ATOM 5220 C CA . GLU B 1 258 ? 8.727 15.32 7.285 1 97.25 258 GLU B CA 1
ATOM 5221 C C . GLU B 1 258 ? 7.422 16.109 7.277 1 97.25 258 GLU B C 1
ATOM 5223 O O . GLU B 1 258 ? 6.672 16.078 6.301 1 97.25 258 GLU B O 1
ATOM 5228 N N . ARG B 1 259 ? 7.125 16.828 8.391 1 97.12 259 ARG B N 1
ATOM 5229 C CA . ARG B 1 259 ? 5.887 17.609 8.469 1 97.12 259 ARG B CA 1
ATOM 5230 C C . ARG B 1 259 ? 5.934 18.594 9.617 1 97.12 259 ARG B C 1
ATOM 5232 O O . ARG B 1 259 ? 6.773 18.484 10.516 1 97.12 259 ARG B O 1
ATOM 5239 N N . PHE B 1 260 ? 4.996 19.516 9.547 1 97 260 PHE B N 1
ATOM 5240 C CA . PHE B 1 260 ? 4.793 20.438 10.648 1 97 260 PHE B CA 1
ATOM 5241 C C . PHE B 1 260 ? 4.074 19.75 11.805 1 97 260 PHE B C 1
ATOM 5243 O O . PHE B 1 260 ? 3.361 18.766 11.609 1 97 260 PHE B O 1
ATOM 5250 N N . PHE B 1 261 ? 4.352 20.328 12.977 1 97.19 261 PHE B N 1
ATOM 5251 C CA . PHE B 1 261 ? 3.584 19.922 14.148 1 97.19 261 PHE B CA 1
ATOM 5252 C C . PHE B 1 261 ? 3.125 21.141 14.938 1 97.19 261 PHE B C 1
ATOM 5254 O O . PHE B 1 261 ? 3.764 22.188 14.891 1 97.19 261 PHE B O 1
ATOM 5261 N N . HIS B 1 262 ? 2.004 20.984 15.609 1 96.62 262 HIS B N 1
ATOM 5262 C CA . HIS B 1 262 ? 1.396 22 16.469 1 96.62 262 HIS B CA 1
ATOM 5263 C C . HIS B 1 262 ? 0.878 21.391 17.766 1 96.62 262 HIS B C 1
ATOM 5265 O O . HIS B 1 262 ? -0.14 20.703 17.766 1 96.62 262 HIS B O 1
ATOM 5271 N N . LEU B 1 263 ? 1.608 21.625 18.812 1 97.38 263 LEU B N 1
ATOM 5272 C CA . LEU B 1 263 ? 1.198 21.156 20.141 1 97.38 263 LEU B CA 1
ATOM 5273 C C . LEU B 1 263 ? 0.561 22.281 20.938 1 97.38 263 LEU B C 1
ATOM 5275 O O . LEU B 1 263 ? 1.005 23.438 20.859 1 97.38 263 LEU B O 1
ATOM 5279 N N . GLU B 1 264 ? -0.39 21.953 21.672 1 94.56 264 GLU B N 1
ATOM 5280 C CA . GLU B 1 264 ? -1.069 22.922 22.531 1 94.56 264 GLU B CA 1
ATOM 5281 C C . GLU B 1 264 ? -0.962 22.531 24 1 94.56 264 GLU B C 1
ATOM 5283 O O . GLU B 1 264 ? -1.06 21.344 24.344 1 94.56 264 GLU B O 1
ATOM 5288 N N . PHE B 1 265 ? -0.774 23.562 24.828 1 96.38 265 PHE B N 1
ATOM 5289 C CA . PHE B 1 265 ? -0.646 23.406 26.266 1 96.38 265 PHE B CA 1
ATOM 5290 C C . PHE B 1 265 ? -1.397 24.5 27 1 96.38 265 PHE B C 1
ATOM 5292 O O . PHE B 1 265 ? -1.661 25.562 26.438 1 96.38 265 PHE B O 1
ATOM 5299 N N . PHE B 1 266 ? -1.696 24.188 28.266 1 94.5 266 PHE B N 1
ATOM 5300 C CA . PHE B 1 266 ? -1.992 25.234 29.219 1 94.5 266 PHE B CA 1
ATOM 5301 C C . PHE B 1 266 ? -0.793 25.5 30.125 1 94.5 266 PHE B C 1
ATOM 5303 O O . PHE B 1 266 ? -0.225 24.578 30.703 1 94.5 266 PHE B O 1
ATOM 5310 N N . ARG B 1 267 ? -0.418 26.719 30.141 1 94.69 267 ARG B N 1
ATOM 5311 C CA . ARG B 1 267 ? 0.528 27.141 31.172 1 94.69 267 ARG B CA 1
ATOM 5312 C C . ARG B 1 267 ? -0.197 27.562 32.438 1 94.69 267 ARG B C 1
ATOM 5314 O O . ARG B 1 267 ? -1.04 28.453 32.438 1 94.69 267 ARG B O 1
ATOM 5321 N N . LEU B 1 268 ? 0.158 26.953 33.531 1 93.44 268 LEU B N 1
ATOM 5322 C CA . LEU B 1 268 ? -0.455 27.234 34.812 1 93.44 268 LEU B CA 1
ATOM 5323 C C . LEU B 1 268 ? 0.242 28.406 35.5 1 93.44 268 LEU B C 1
ATOM 5325 O O . LEU B 1 268 ? 1.355 28.781 35.125 1 93.44 268 LEU B O 1
ATOM 5329 N N . PRO B 1 269 ? -0.383 29 36.5 1 91.25 269 PRO B N 1
ATOM 5330 C CA . PRO B 1 269 ? 0.208 30.141 37.219 1 91.25 269 PRO B CA 1
ATOM 5331 C C . PRO B 1 269 ? 1.564 29.812 37.844 1 91.25 269 PRO B C 1
ATOM 5333 O O . PRO B 1 269 ? 2.424 30.688 37.938 1 91.25 269 PRO B O 1
ATOM 5336 N N . ASP B 1 270 ? 1.8 28.594 38.156 1 94.62 270 ASP B N 1
ATOM 5337 C CA . ASP B 1 270 ? 3.059 28.203 38.781 1 94.62 270 ASP B CA 1
ATOM 5338 C C . ASP B 1 270 ? 4.129 27.906 37.75 1 94.62 270 ASP B C 1
ATOM 5340 O O . ASP B 1 270 ? 5.238 27.5 38.094 1 94.62 270 ASP B O 1
ATOM 5344 N N . GLY B 1 271 ? 3.789 28.031 36.562 1 93.56 271 GLY B N 1
ATOM 5345 C CA . GLY B 1 271 ? 4.762 27.859 35.5 1 93.56 271 GLY B CA 1
ATOM 5346 C C . GLY B 1 271 ? 4.773 26.453 34.906 1 93.56 271 GLY B C 1
ATOM 5347 O O . GLY B 1 271 ? 5.469 26.188 33.938 1 93.56 271 GLY B O 1
ATOM 5348 N N . ASN B 1 272 ? 3.959 25.625 35.5 1 96.44 272 ASN B N 1
ATOM 5349 C CA . ASN B 1 272 ? 3.867 24.281 34.969 1 96.44 272 ASN B CA 1
ATOM 5350 C C . ASN B 1 272 ? 2.912 24.203 33.781 1 96.44 272 ASN B C 1
ATOM 5352 O O . ASN B 1 272 ? 2.127 25.125 33.562 1 96.44 272 ASN B O 1
ATOM 5356 N N . TYR B 1 273 ? 3.092 23.125 33 1 97.44 273 TYR B N 1
ATOM 5357 C CA . TYR B 1 273 ? 2.293 22.984 31.781 1 97.44 273 TYR B CA 1
ATOM 5358 C C . TYR B 1 273 ? 1.374 21.766 31.891 1 97.44 273 TYR B C 1
ATOM 5360 O O . TYR B 1 273 ? 1.692 20.797 32.562 1 97.44 273 TYR B O 1
ATOM 5368 N N . ILE B 1 274 ? 0.233 21.844 31.203 1 97 274 ILE B N 1
ATOM 5369 C CA . ILE B 1 274 ? -0.659 20.719 30.953 1 97 274 ILE B CA 1
ATOM 5370 C C . ILE B 1 274 ? -0.827 20.516 29.453 1 97 274 ILE B C 1
ATOM 5372 O O . ILE B 1 274 ? -1.197 21.453 28.734 1 97 274 ILE B O 1
ATOM 5376 N N . THR B 1 275 ? -0.548 19.312 28.984 1 97.56 275 THR B N 1
ATOM 5377 C CA . THR B 1 275 ? -0.628 19 27.562 1 97.56 275 THR B CA 1
ATOM 5378 C C . THR B 1 275 ? -2.082 18.859 27.125 1 97.56 275 THR B C 1
ATOM 5380 O O . THR B 1 275 ? -2.883 18.219 27.812 1 97.56 275 THR B O 1
ATOM 5383 N N . LEU B 1 276 ? -2.371 19.438 25.984 1 93.81 276 LEU B N 1
ATOM 5384 C CA . LEU B 1 276 ? -3.76 19.438 25.531 1 93.81 276 LEU B CA 1
ATOM 5385 C C . LEU B 1 276 ? -3.914 18.609 24.25 1 93.81 276 LEU B C 1
ATOM 5387 O O . LEU B 1 276 ? -4.703 17.672 24.219 1 93.81 276 LEU B O 1
ATOM 5391 N N . GLU B 1 277 ? -3.115 19 23.281 1 93.5 277 GLU B N 1
ATOM 5392 C CA . GLU B 1 277 ? -3.387 18.391 21.969 1 93.5 277 GLU B CA 1
ATOM 5393 C C . GLU B 1 277 ? -2.135 18.375 21.109 1 93.5 277 GLU B C 1
ATOM 5395 O O . GLU B 1 277 ? -1.28 19.25 21.219 1 93.5 277 GLU B O 1
ATOM 5400 N N . TYR B 1 278 ? -2.061 17.359 20.297 1 95.81 278 TYR B N 1
ATOM 5401 C CA . TYR B 1 278 ? -1.083 17.25 19.219 1 95.81 278 TYR B CA 1
ATOM 5402 C C . TYR B 1 278 ? -1.762 17.312 17.859 1 95.81 278 TYR B C 1
ATOM 5404 O O . TYR B 1 278 ? -2.617 16.484 17.547 1 95.81 278 TYR B O 1
ATOM 5412 N N . ASN B 1 279 ? -1.36 18.281 17.062 1 93.62 279 ASN B N 1
ATOM 5413 C CA . ASN B 1 279 ? -1.844 18.391 15.688 1 93.62 279 ASN B CA 1
ATOM 5414 C C . ASN B 1 279 ? -0.726 18.141 14.672 1 93.62 279 ASN B C 1
ATOM 5416 O O . ASN B 1 279 ? 0.314 18.797 14.727 1 93.62 279 ASN B O 1
ATOM 5420 N N . ASN B 1 280 ? -0.985 17.219 13.703 1 92.75 280 ASN B N 1
ATOM 5421 C CA . ASN B 1 280 ? -0.017 16.844 12.672 1 92.75 280 ASN B CA 1
ATOM 5422 C C . ASN B 1 280 ? -0.044 17.812 11.5 1 92.75 280 ASN B C 1
ATOM 5424 O O . ASN B 1 280 ? -0.177 17.406 10.344 1 92.75 280 ASN B O 1
ATOM 5428 N N . ARG B 1 281 ? -0.004 18.984 11.758 1 92.25 281 ARG B N 1
ATOM 5429 C CA . ARG B 1 281 ? -0.016 20.062 10.766 1 92.25 281 ARG B CA 1
ATOM 5430 C C . ARG B 1 281 ? 0.443 21.375 11.391 1 92.25 281 ARG B C 1
ATOM 5432 O O . ARG B 1 281 ? 0.64 21.469 12.602 1 92.25 281 ARG B O 1
ATOM 5439 N N . MET B 1 282 ? 0.614 22.312 10.586 1 89.94 282 MET B N 1
ATOM 5440 C CA . MET B 1 282 ? 0.993 23.641 11.07 1 89.94 282 MET B CA 1
ATOM 5441 C C . MET B 1 282 ? -0.178 24.312 11.773 1 89.94 282 MET B C 1
ATOM 5443 O O . MET B 1 282 ? -1.336 23.953 11.547 1 89.94 282 MET B O 1
ATOM 5447 N N . THR B 1 283 ? 0.199 25.219 12.625 1 87.69 283 THR B N 1
ATOM 5448 C CA . THR B 1 283 ? -0.842 26.016 13.258 1 87.69 283 THR B CA 1
ATOM 5449 C C . THR B 1 283 ? -1.681 26.734 12.211 1 87.69 283 THR B C 1
ATOM 5451 O O . THR B 1 283 ? -1.172 27.109 11.156 1 87.69 283 THR B O 1
ATOM 5454 N N . GLY B 1 284 ? -2.857 26.844 12.406 1 78.25 284 GLY B N 1
ATOM 5455 C CA . GLY B 1 284 ? -3.77 27.453 11.445 1 78.25 284 GLY B CA 1
ATOM 5456 C C . GLY B 1 284 ? -3.697 28.969 11.414 1 78.25 284 GLY B C 1
ATOM 5457 O O . GLY B 1 284 ? -3.047 29.578 12.266 1 78.25 284 GLY B O 1
ATOM 5458 N N . GLY B 1 285 ? -4.262 29.469 10.367 1 79.75 285 GLY B N 1
ATOM 5459 C CA . GLY B 1 285 ? -4.453 30.906 10.281 1 79.75 285 GLY B CA 1
ATOM 5460 C C . GLY B 1 285 ? -3.221 31.641 9.797 1 79.75 285 GLY B C 1
ATOM 5461 O O . GLY B 1 285 ? -2.529 31.172 8.891 1 79.75 285 GLY B O 1
ATOM 5462 N N . PHE B 1 286 ? -3.01 32.781 10.398 1 87.81 286 PHE B N 1
ATOM 5463 C CA . PHE B 1 286 ? -1.99 33.688 9.922 1 87.81 286 PHE B CA 1
ATOM 5464 C C . PHE B 1 286 ? -0.671 33.469 10.648 1 87.81 286 PHE B C 1
ATOM 5466 O O . PHE B 1 286 ? 0.32 34.156 10.375 1 87.81 286 PHE B O 1
ATOM 5473 N N . VAL B 1 287 ? -0.623 32.5 11.492 1 90.56 287 VAL B N 1
ATOM 5474 C CA . VAL B 1 287 ? 0.509 32.406 12.414 1 90.56 287 VAL B CA 1
ATOM 5475 C C . VAL B 1 287 ? 1.772 32.031 11.641 1 90.56 287 VAL B C 1
ATOM 5477 O O . VAL B 1 287 ? 2.865 32.531 11.953 1 90.56 287 VAL B O 1
ATOM 5480 N N . ILE B 1 288 ? 1.681 31.156 10.664 1 91.81 288 ILE B N 1
ATOM 5481 C CA . ILE B 1 288 ? 2.857 30.797 9.883 1 91.81 288 ILE B CA 1
ATOM 5482 C C . ILE B 1 288 ? 3.412 32.031 9.188 1 91.81 288 ILE B C 1
ATOM 5484 O O . ILE B 1 288 ? 4.629 32.219 9.086 1 91.81 288 ILE B O 1
ATOM 5488 N N . ASP B 1 289 ? 2.564 32.844 8.703 1 92.75 289 ASP B N 1
ATOM 5489 C CA . ASP B 1 289 ? 3 34.094 8.086 1 92.75 289 ASP B CA 1
ATOM 5490 C C . ASP B 1 289 ? 3.68 35 9.102 1 92.75 289 ASP B C 1
ATOM 5492 O O . ASP B 1 289 ? 4.699 35.625 8.805 1 92.75 289 ASP B O 1
ATOM 5496 N N . ALA B 1 290 ? 3.059 35.031 10.266 1 93.56 290 ALA B N 1
ATOM 5497 C CA . ALA B 1 290 ? 3.652 35.844 11.336 1 93.56 290 ALA B CA 1
ATOM 5498 C C . ALA B 1 290 ? 5.047 35.344 11.695 1 93.56 290 ALA B C 1
ATOM 5500 O O . ALA B 1 290 ? 5.973 36.125 11.875 1 93.56 290 ALA B O 1
ATOM 5501 N N . TYR B 1 291 ? 5.199 34 11.812 1 93.5 291 TYR B N 1
ATOM 5502 C CA . TYR B 1 291 ? 6.516 33.406 12.055 1 93.5 291 TYR B CA 1
ATOM 5503 C C . TYR B 1 291 ? 7.512 33.875 10.992 1 93.5 291 TYR B C 1
ATOM 5505 O O . TYR B 1 291 ? 8.625 34.281 11.32 1 93.5 291 TYR B O 1
ATOM 5513 N N . ASN B 1 292 ? 7.105 33.75 9.766 1 92.44 292 ASN B N 1
ATOM 5514 C CA . ASN B 1 292 ? 7.992 34.125 8.664 1 92.44 292 ASN B CA 1
ATOM 5515 C C . ASN B 1 292 ? 8.461 35.562 8.758 1 92.44 292 ASN B C 1
ATOM 5517 O O . ASN B 1 292 ? 9.648 35.844 8.602 1 92.44 292 ASN B O 1
ATOM 5521 N N . HIS B 1 293 ? 7.551 36.438 9.07 1 92.56 293 HIS B N 1
ATOM 5522 C CA . HIS B 1 293 ? 7.883 37.844 9.188 1 92.56 293 HIS B CA 1
ATOM 5523 C C . HIS B 1 293 ? 8.758 38.094 10.406 1 92.56 293 HIS B C 1
ATOM 5525 O O . HIS B 1 293 ? 9.719 38.875 10.336 1 92.56 293 HIS B O 1
ATOM 5531 N N . LEU B 1 294 ? 8.352 37.5 11.461 1 94.12 294 LEU B N 1
ATOM 5532 C CA . LEU B 1 294 ? 9.047 37.75 12.719 1 94.12 294 LEU B CA 1
ATOM 5533 C C . LEU B 1 294 ? 10.484 37.25 12.656 1 94.12 294 LEU B C 1
ATOM 5535 O O . LEU B 1 294 ? 11.414 37.969 13.078 1 94.12 294 LEU B O 1
ATOM 5539 N N . PHE B 1 295 ? 10.641 36.094 12.078 1 90.75 295 PHE B N 1
ATOM 5540 C CA . PHE B 1 295 ? 11.953 35.469 12.117 1 90.75 295 PHE B CA 1
ATOM 5541 C C . PHE B 1 295 ? 12.695 35.688 10.805 1 90.75 295 PHE B C 1
ATOM 5543 O O . PHE B 1 295 ? 13.812 35.188 10.625 1 90.75 295 PHE B O 1
ATOM 5550 N N . SER B 1 296 ? 12.164 36.406 9.922 1 87 296 SER B N 1
ATOM 5551 C CA . SER B 1 296 ? 12.758 36.688 8.617 1 87 296 SER B CA 1
ATOM 5552 C C . SER B 1 296 ? 13.18 35.406 7.906 1 87 296 SER B C 1
ATOM 5554 O O . SER B 1 296 ? 14.328 35.281 7.473 1 87 296 SER B O 1
ATOM 5556 N N . HIS B 1 297 ? 12.242 34.5 7.867 1 88.12 297 HIS B N 1
ATOM 5557 C CA . HIS B 1 297 ? 12.453 33.219 7.23 1 88.12 297 HIS B CA 1
ATOM 5558 C C . HIS B 1 297 ? 11.281 32.875 6.312 1 88.12 297 HIS B C 1
ATOM 5560 O O . HIS B 1 297 ? 10.281 33.594 6.27 1 88.12 297 HIS B O 1
ATOM 5566 N N . ASP B 1 298 ? 11.445 31.875 5.512 1 92 298 ASP B N 1
ATOM 5567 C CA . ASP B 1 298 ? 10.398 31.344 4.648 1 92 298 ASP B CA 1
ATOM 5568 C C . ASP B 1 298 ? 10.133 29.875 4.949 1 92 298 ASP B C 1
ATOM 5570 O O . ASP B 1 298 ? 10.727 28.984 4.336 1 92 298 ASP B O 1
ATOM 5574 N N . LEU B 1 299 ? 9.211 29.656 5.809 1 93.81 299 LEU B N 1
ATOM 5575 C CA . LEU B 1 299 ? 8.922 28.297 6.258 1 93.81 299 LEU B CA 1
ATOM 5576 C C . LEU B 1 299 ? 8.305 27.469 5.133 1 93.81 299 LEU B C 1
ATOM 5578 O O . LEU B 1 299 ? 8.367 26.234 5.156 1 93.81 299 LEU B O 1
ATOM 5582 N N . PHE B 1 300 ? 7.68 28.125 4.16 1 95.25 300 PHE B N 1
ATOM 5583 C CA . PHE B 1 300 ? 7.16 27.422 2.994 1 95.25 300 PHE B CA 1
ATOM 5584 C C . PHE B 1 300 ? 8.297 26.812 2.172 1 95.25 300 PHE B C 1
ATOM 5586 O O . PHE B 1 300 ? 8.242 25.656 1.785 1 95.25 300 PHE B O 1
ATOM 5593 N N . LYS B 1 301 ? 9.289 27.625 1.927 1 95.06 301 LYS B N 1
ATOM 5594 C CA . LYS B 1 301 ? 10.469 27.141 1.223 1 95.06 301 LYS B CA 1
ATOM 5595 C C . LYS B 1 301 ? 11.195 26.078 2.031 1 95.06 301 LYS B C 1
ATOM 5597 O O . LYS B 1 301 ? 11.672 25.078 1.474 1 95.06 301 LYS B O 1
ATOM 5602 N N . HIS B 1 302 ? 11.25 26.297 3.346 1 94.94 302 HIS B N 1
ATOM 5603 C CA . HIS B 1 302 ? 11.898 25.312 4.199 1 94.94 302 HIS B CA 1
ATOM 5604 C C . HIS B 1 302 ? 11.211 23.953 4.094 1 94.94 302 HIS B C 1
ATOM 5606 O O . HIS B 1 302 ? 11.883 22.922 4.062 1 94.94 302 HIS B O 1
ATOM 5612 N N . TYR B 1 303 ? 9.961 23.922 4.078 1 96.75 303 TYR B N 1
ATOM 5613 C CA . TYR B 1 303 ? 9.211 22.688 3.918 1 96.75 303 TYR B CA 1
ATOM 5614 C C . TYR B 1 303 ? 9.57 21.984 2.609 1 96.75 303 TYR B C 1
ATOM 5616 O O . TYR B 1 303 ? 9.797 20.781 2.584 1 96.75 303 TYR B O 1
ATOM 5624 N N . ALA B 1 304 ? 9.586 22.734 1.51 1 97.81 304 ALA B N 1
ATOM 5625 C CA . ALA B 1 304 ? 9.938 22.172 0.207 1 97.81 304 ALA B CA 1
ATOM 5626 C C . ALA B 1 304 ? 11.32 21.531 0.241 1 97.81 304 ALA B C 1
ATOM 5628 O O . ALA B 1 304 ? 11.531 20.453 -0.313 1 97.81 304 ALA B O 1
ATOM 5629 N N . LEU B 1 305 ? 12.234 22.188 0.918 1 97.06 305 LEU B N 1
ATOM 5630 C CA . LEU B 1 305 ? 13.594 21.672 1.006 1 97.06 305 LEU B CA 1
ATOM 5631 C C . LEU B 1 305 ? 13.648 20.406 1.859 1 97.06 305 LEU B C 1
ATOM 5633 O O . LEU B 1 305 ? 14.414 19.484 1.569 1 97.06 305 LEU B O 1
ATOM 5637 N N . VAL B 1 306 ? 12.844 20.359 2.934 1 96.81 306 VAL B N 1
ATOM 5638 C CA . VAL B 1 306 ? 12.734 19.156 3.758 1 96.81 306 VAL B CA 1
ATOM 5639 C C . VAL B 1 306 ? 12.25 18 2.906 1 96.81 306 VAL B C 1
ATOM 5641 O O . VAL B 1 306 ? 12.789 16.891 2.99 1 96.81 306 VAL B O 1
ATOM 5644 N N . VAL B 1 307 ? 11.242 18.203 2.051 1 97.69 307 VAL B N 1
ATOM 5645 C CA . VAL B 1 307 ? 10.672 17.188 1.182 1 97.69 307 VAL B CA 1
ATOM 5646 C C . VAL B 1 307 ? 11.75 16.672 0.226 1 97.69 307 VAL B C 1
ATOM 5648 O O . VAL B 1 307 ? 11.812 15.469 -0.057 1 97.69 307 VAL B O 1
ATOM 5651 N N . LYS B 1 308 ? 12.656 17.516 -0.182 1 97.12 308 LYS B N 1
ATOM 5652 C CA . LYS B 1 308 ? 13.711 17.156 -1.122 1 97.12 308 LYS B CA 1
ATOM 5653 C C . LYS B 1 308 ? 14.93 16.609 -0.391 1 97.12 308 LYS B C 1
ATOM 5655 O O . LYS B 1 308 ? 15.922 16.234 -1.021 1 97.12 308 LYS B O 1
ATOM 5660 N N . ASP B 1 309 ? 14.867 16.594 0.943 1 95.44 309 ASP B N 1
ATOM 5661 C CA . ASP B 1 309 ? 15.992 16.203 1.78 1 95.44 309 ASP B CA 1
ATOM 5662 C C . ASP B 1 309 ? 17.203 17.094 1.519 1 95.44 309 ASP B C 1
ATOM 5664 O O . ASP B 1 309 ? 18.328 16.594 1.347 1 95.44 309 ASP B O 1
ATOM 5668 N N . GLU B 1 310 ? 16.938 18.359 1.387 1 92.88 310 GLU B N 1
ATOM 5669 C CA . GLU B 1 310 ? 17.969 19.359 1.19 1 92.88 310 GLU B CA 1
ATOM 5670 C C . GLU B 1 310 ? 18.078 20.281 2.395 1 92.88 310 GLU B C 1
ATOM 5672 O O . GLU B 1 310 ? 17.078 20.531 3.078 1 92.88 310 GLU B O 1
ATOM 5677 N N . ALA B 1 311 ? 19.219 20.75 2.646 1 84.06 311 ALA B N 1
ATOM 5678 C CA . ALA B 1 311 ? 19.469 21.641 3.781 1 84.06 311 ALA B CA 1
ATOM 5679 C C . ALA B 1 311 ? 19.016 23.062 3.48 1 84.06 311 ALA B C 1
ATOM 5681 O O . ALA B 1 311 ? 19.062 23.5 2.332 1 84.06 311 ALA B O 1
ATOM 5682 N N . PHE B 1 312 ? 18.531 23.594 4.531 1 81.75 312 PHE B N 1
ATOM 5683 C CA . PHE B 1 312 ? 18.234 25.016 4.43 1 81.75 312 PHE B CA 1
ATOM 5684 C C . PHE B 1 312 ? 19.516 25.844 4.602 1 81.75 312 PHE B C 1
ATOM 5686 O O . PHE B 1 312 ? 20.312 25.578 5.492 1 81.75 312 PHE B O 1
ATOM 5693 N N . ASP B 1 313 ? 19.906 26.719 3.762 1 70.25 313 ASP B N 1
ATOM 5694 C CA . ASP B 1 313 ? 21.172 27.438 3.713 1 70.25 313 ASP B CA 1
ATOM 5695 C C . ASP B 1 313 ? 21.438 28.172 5.027 1 70.25 313 ASP B C 1
ATOM 5697 O O . ASP B 1 313 ? 22.547 28.109 5.559 1 70.25 313 ASP B O 1
ATOM 5701 N N . ASN B 1 314 ? 20.531 29 5.5 1 67.25 314 ASN B N 1
ATOM 5702 C CA . ASN B 1 314 ? 20.719 29.734 6.75 1 67.25 314 ASN B CA 1
ATOM 5703 C C . ASN B 1 314 ? 19.594 29.438 7.742 1 67.25 314 ASN B C 1
ATOM 5705 O O . ASN B 1 314 ? 18.641 30.203 7.859 1 67.25 314 ASN B O 1
ATOM 5709 N N . PRO B 1 315 ? 19.859 28.328 8.516 1 65.56 315 PRO B N 1
ATOM 5710 C CA . PRO B 1 315 ? 18.781 27.906 9.414 1 65.56 315 PRO B CA 1
ATOM 5711 C C . PRO B 1 315 ? 18.734 28.734 10.703 1 65.56 315 PRO B C 1
ATOM 5713 O O . PRO B 1 315 ? 17.938 28.438 11.594 1 65.56 315 PRO B O 1
ATOM 5716 N N . HIS B 1 316 ? 19.562 29.844 10.688 1 72.69 316 HIS B N 1
ATOM 5717 C CA . HIS B 1 316 ? 19.547 30.641 11.906 1 72.69 316 HIS B CA 1
ATOM 5718 C C . HIS B 1 316 ? 18.359 31.594 11.93 1 72.69 316 HIS B C 1
ATOM 5720 O O . HIS B 1 316 ? 18.25 32.469 11.086 1 72.69 316 HIS B O 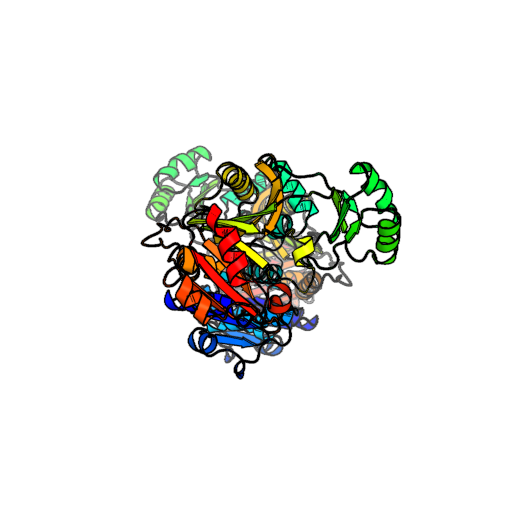1
ATOM 5726 N N . PHE B 1 317 ? 17.469 31.359 12.805 1 74.44 317 PHE B N 1
ATOM 5727 C CA . PHE B 1 317 ? 16.281 32.156 13.008 1 74.44 317 PHE B CA 1
ATOM 5728 C C . PHE B 1 317 ? 16.562 33.312 13.969 1 74.44 317 PHE B C 1
ATOM 5730 O O . PHE B 1 317 ? 17.125 33.094 15.047 1 74.44 317 PHE B O 1
ATOM 5737 N N . LYS B 1 318 ? 16.281 34.531 13.484 1 77.94 318 LYS B N 1
ATOM 5738 C CA . LYS B 1 318 ? 16.453 35.688 14.383 1 77.94 318 LYS B CA 1
ATOM 5739 C C . LYS B 1 318 ? 15.539 35.562 15.602 1 77.94 318 LYS B C 1
ATOM 5741 O O . LYS B 1 318 ? 14.344 35.312 15.461 1 77.94 318 LYS B O 1
ATOM 5746 N N . LYS B 1 319 ? 16.172 35.688 16.703 1 81.69 319 LYS B N 1
ATOM 5747 C CA . LYS B 1 319 ? 15.398 35.625 17.953 1 81.69 319 LYS B CA 1
ATOM 5748 C C . LYS B 1 319 ? 14.703 36.969 18.203 1 81.69 319 LYS B C 1
ATOM 5750 O O . LYS B 1 319 ? 15.352 37.969 18.516 1 81.69 319 LYS B O 1
ATOM 5755 N N . ARG B 1 320 ? 13.383 37.031 17.938 1 91.44 320 ARG B N 1
ATOM 5756 C CA . ARG B 1 320 ? 12.594 38.25 18.156 1 91.44 320 ARG B CA 1
ATOM 5757 C C . ARG B 1 320 ? 11.305 37.938 18.906 1 91.44 320 ARG B C 1
ATOM 5759 O O . ARG B 1 320 ? 10.75 36.844 18.766 1 91.44 320 ARG B O 1
ATOM 5766 N N . LEU B 1 321 ? 11.016 38.906 19.734 1 95.44 321 LEU B N 1
ATOM 5767 C CA . LEU B 1 321 ? 9.719 38.875 20.391 1 95.44 321 LEU B CA 1
ATOM 5768 C C . LEU B 1 321 ? 8.695 39.688 19.609 1 95.44 321 LEU B C 1
ATOM 5770 O O . LEU B 1 321 ? 8.992 40.781 19.109 1 95.44 321 LEU B O 1
ATOM 5774 N N . GLY B 1 322 ? 7.531 39.125 19.406 1 95.88 322 GLY B N 1
ATOM 5775 C CA . GLY B 1 322 ? 6.512 39.812 18.641 1 95.88 322 GLY B CA 1
ATOM 5776 C C . GLY B 1 322 ? 5.109 39.594 19.188 1 95.88 322 GLY B C 1
ATOM 5777 O O . GLY B 1 322 ? 4.836 38.594 19.844 1 95.88 322 GLY B O 1
ATOM 5778 N N . VAL B 1 323 ? 4.277 40.594 19 1 95.88 323 VAL B N 1
ATOM 5779 C CA . VAL B 1 323 ? 2.855 40.5 19.297 1 95.88 323 VAL B CA 1
ATOM 5780 C C . VAL B 1 323 ? 2.041 40.594 18.016 1 95.88 323 VAL B C 1
ATOM 5782 O O . VAL B 1 323 ? 2.316 41.469 17.188 1 95.88 323 VAL B O 1
ATOM 5785 N N . VAL B 1 324 ? 1.145 39.688 17.812 1 95 324 VAL B N 1
ATOM 5786 C CA . VAL B 1 324 ? 0.211 39.75 16.703 1 95 324 VAL B CA 1
ATOM 5787 C C . VAL B 1 324 ? -1.171 40.188 17.203 1 95 324 VAL B C 1
ATOM 5789 O O . VAL B 1 324 ? -1.754 39.5 18.062 1 95 324 VAL B O 1
ATOM 5792 N N . VAL B 1 325 ? -1.657 41.188 16.703 1 93.06 325 VAL B N 1
ATOM 5793 C CA . VAL B 1 325 ? -2.982 41.688 17.078 1 93.06 325 VAL B CA 1
ATOM 5794 C C . VAL B 1 325 ? -3.934 41.562 15.883 1 93.06 325 VAL B C 1
ATOM 5796 O O . VAL B 1 325 ? -3.514 41.688 14.734 1 93.06 325 VAL B O 1
ATOM 5799 N N . THR B 1 326 ? -5.184 41.25 16.172 1 91.31 326 THR B N 1
ATOM 5800 C CA . THR B 1 326 ? -6.195 41.219 15.125 1 91.31 326 THR B CA 1
ATOM 5801 C C . THR B 1 326 ? -7.199 42.344 15.305 1 91.31 326 THR B C 1
ATOM 5803 O O . THR B 1 326 ? -7.359 42.875 16.406 1 91.31 326 THR B O 1
ATOM 5806 N N . ARG B 1 327 ? -7.746 42.781 14.219 1 91.25 327 ARG B N 1
ATOM 5807 C CA . ARG B 1 327 ? -8.766 43.844 14.211 1 91.25 327 ARG B CA 1
ATOM 5808 C C . ARG B 1 327 ? -9.953 43.438 13.352 1 91.25 327 ARG B C 1
ATOM 5810 O O . ARG B 1 327 ? -9.844 42.531 12.516 1 91.25 327 ARG B O 1
ATOM 5817 N N . ARG B 1 328 ? -10.969 44.062 13.648 1 90.81 328 ARG B N 1
ATOM 5818 C CA . ARG B 1 328 ? -12.203 43.812 12.914 1 90.81 328 ARG B CA 1
ATOM 5819 C C . ARG B 1 328 ? -12.625 45.062 12.125 1 90.81 328 ARG B C 1
ATOM 5821 O O . ARG B 1 328 ? -12.492 46.188 12.617 1 90.81 328 ARG B O 1
ATO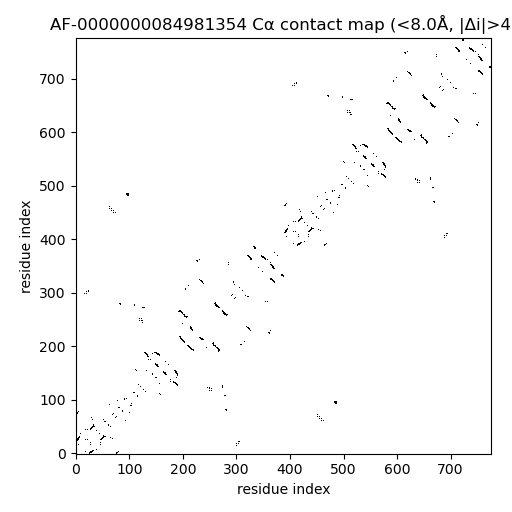M 5828 N N . ASN B 1 329 ? -13.133 44.812 10.969 1 89.19 329 ASN B N 1
ATOM 5829 C CA . ASN B 1 329 ? -13.523 45.906 10.094 1 89.19 329 ASN B CA 1
ATOM 5830 C C . ASN B 1 329 ? -14.688 46.719 10.68 1 89.19 329 ASN B C 1
ATOM 5832 O O . ASN B 1 329 ? -14.789 47.938 10.461 1 89.19 329 ASN B O 1
ATOM 5836 N N . GLU B 1 330 ? -15.539 46.062 11.406 1 88 330 GLU B N 1
ATOM 5837 C CA . GLU B 1 330 ? -16.766 46.688 11.898 1 88 330 GLU B CA 1
ATOM 5838 C C . GLU B 1 330 ? -16.5 47.5 13.156 1 88 330 GLU B C 1
ATOM 5840 O O . GLU B 1 330 ? -17.328 48.312 13.578 1 88 330 GLU B O 1
ATOM 5845 N N . THR B 1 331 ? -15.352 47.344 13.727 1 90.25 331 THR B N 1
ATOM 5846 C CA . THR B 1 331 ? -15.031 48 14.984 1 90.25 331 THR B CA 1
ATOM 5847 C C . THR B 1 331 ? -14.461 49.406 14.711 1 90.25 331 THR B C 1
ATOM 5849 O O . THR B 1 331 ? -13.648 49.594 13.805 1 90.25 331 THR B O 1
ATOM 5852 N N . ASN B 1 332 ? -14.922 50.406 15.461 1 93.38 332 ASN B N 1
ATOM 5853 C CA . ASN B 1 332 ? -14.367 51.75 15.391 1 93.38 332 ASN B CA 1
ATOM 5854 C C . ASN B 1 332 ? -13.211 51.906 16.375 1 93.38 332 ASN B C 1
ATOM 5856 O O . ASN B 1 332 ? -13.422 52.281 17.531 1 93.38 332 ASN B O 1
ATOM 5860 N N . TYR B 1 333 ? -12.062 51.844 15.859 1 95.19 333 TYR B N 1
ATOM 5861 C CA . TYR B 1 333 ? -10.875 51.906 16.703 1 95.19 333 TYR B CA 1
ATOM 5862 C C . TYR B 1 333 ? -10.43 53.344 16.906 1 95.19 333 TYR B C 1
ATOM 5864 O O . TYR B 1 333 ? -10.594 54.188 16.031 1 95.19 333 TYR B O 1
ATOM 5872 N N . GLN B 1 334 ? -9.867 53.594 18.094 1 96.56 334 GLN B N 1
ATOM 5873 C CA . GLN B 1 334 ? -9.375 54.906 18.453 1 96.56 334 GLN B CA 1
ATOM 5874 C C . GLN B 1 334 ? -8.25 55.344 17.516 1 96.56 334 GLN B C 1
ATOM 5876 O O . GLN B 1 334 ? -8.172 56.531 17.156 1 96.56 334 GLN B O 1
ATOM 5881 N N . HIS B 1 335 ? -7.375 54.438 17.172 1 97 335 HIS B N 1
ATOM 5882 C CA . HIS B 1 335 ? -6.23 54.75 16.328 1 97 335 HIS B CA 1
ATOM 5883 C C . HIS B 1 335 ? -6.344 54.062 14.977 1 97 335 HIS B C 1
ATOM 5885 O O . HIS B 1 335 ? -6.586 52.844 14.906 1 97 335 HIS B O 1
ATOM 5891 N N . SER B 1 336 ? -6.152 54.906 13.977 1 95.38 336 SER B N 1
ATOM 5892 C CA . SER B 1 336 ? -6.168 54.375 12.617 1 95.38 336 SER B CA 1
ATOM 5893 C C . SER B 1 336 ? -4.91 53.562 12.328 1 95.38 336 SER B C 1
ATOM 5895 O O . SER B 1 336 ? -3.945 53.594 13.094 1 95.38 336 SER B O 1
ATOM 5897 N N . LEU B 1 337 ? -4.949 52.812 11.227 1 94.06 337 LEU B N 1
ATOM 5898 C CA . LEU B 1 337 ? -3.771 52.062 10.805 1 94.06 337 LEU B CA 1
ATOM 5899 C C . LEU B 1 337 ? -2.59 53 10.555 1 94.06 337 LEU B C 1
ATOM 5901 O O . LEU B 1 337 ? -1.45 52.656 10.891 1 94.06 337 LEU B O 1
ATOM 5905 N N . ASP B 1 338 ? -2.896 54.125 9.992 1 95.19 338 ASP B N 1
ATOM 5906 C CA . ASP B 1 338 ? -1.846 55.094 9.734 1 95.19 338 ASP B CA 1
ATOM 5907 C C . ASP B 1 338 ? -1.2 55.562 11.031 1 95.19 338 ASP B C 1
ATOM 5909 O O . ASP B 1 338 ? 0.018 55.75 11.102 1 95.19 338 ASP B O 1
ATOM 5913 N N . GLU B 1 339 ? -2 55.812 11.984 1 96.69 339 GLU B N 1
ATOM 5914 C CA . GLU B 1 339 ? -1.485 56.219 13.289 1 96.69 339 GLU B CA 1
ATOM 5915 C C . GLU B 1 339 ? -0.624 55.125 13.922 1 96.69 339 GLU B C 1
ATOM 5917 O O . GLU B 1 339 ? 0.376 55.438 14.578 1 96.69 339 GLU B O 1
ATOM 5922 N N . ILE B 1 340 ? -1.006 53.938 13.719 1 96.62 340 ILE B N 1
ATOM 5923 C CA . ILE B 1 340 ? -0.24 52.812 14.242 1 96.62 340 ILE B CA 1
ATOM 5924 C C . ILE B 1 340 ? 1.123 52.75 13.555 1 96.62 340 ILE B C 1
ATOM 5926 O O . ILE B 1 340 ? 2.15 52.594 14.219 1 96.62 340 ILE B O 1
ATOM 5930 N N . TYR B 1 341 ? 1.196 52.938 12.258 1 95.69 341 TYR B N 1
ATOM 5931 C CA . TYR B 1 341 ? 2.447 52.906 11.508 1 95.69 341 TYR B CA 1
ATOM 5932 C C . TYR B 1 341 ? 3.348 54.094 11.922 1 95.69 341 TYR B C 1
ATOM 5934 O O . TYR B 1 341 ? 4.57 53.938 11.961 1 95.69 341 TYR B O 1
ATOM 5942 N N . GLN B 1 342 ? 2.727 55.156 12.18 1 96 342 GLN B N 1
ATOM 5943 C CA . GLN B 1 342 ? 3.502 56.312 12.617 1 96 342 GLN B CA 1
ATOM 5944 C C . GLN B 1 342 ? 4.113 56.094 13.992 1 96 342 GLN B C 1
ATOM 5946 O O . GLN B 1 342 ? 5.246 56.5 14.258 1 96 342 GLN B O 1
ATOM 5951 N N . HIS B 1 343 ? 3.33 55.531 14.805 1 96.31 343 HIS B N 1
ATOM 5952 C CA . HIS B 1 343 ? 3.74 55.344 16.188 1 96.31 343 HIS B CA 1
ATOM 5953 C C . HIS B 1 343 ? 4.816 54.25 16.297 1 96.31 343 HIS B C 1
ATOM 5955 O O . HIS B 1 343 ? 5.801 54.438 17.031 1 96.31 343 HIS B O 1
ATOM 5961 N N . TYR B 1 344 ? 4.66 53.125 15.617 1 96.12 344 TYR B N 1
ATOM 5962 C CA . TYR B 1 344 ? 5.551 52 15.805 1 96.12 344 TYR B CA 1
ATOM 5963 C C . TYR B 1 344 ? 6.547 51.875 14.656 1 96.12 344 TYR B C 1
ATOM 5965 O O . TYR B 1 344 ? 7.586 51.219 14.789 1 96.12 344 TYR B O 1
ATOM 5973 N N . GLY B 1 345 ? 6.27 52.469 13.5 1 93.5 345 GLY B N 1
ATOM 5974 C CA . GLY B 1 345 ? 7.172 52.5 12.367 1 93.5 345 GLY B CA 1
ATOM 5975 C C . GLY B 1 345 ? 7.617 51.125 11.898 1 93.5 345 GLY B C 1
ATOM 5976 O O . GLY B 1 345 ? 6.785 50.25 11.641 1 93.5 345 GLY B O 1
ATOM 5977 N N . ASP B 1 346 ? 8.961 50.875 11.93 1 92.19 346 ASP B N 1
ATOM 5978 C CA . ASP B 1 346 ? 9.57 49.688 11.383 1 92.19 346 ASP B CA 1
ATOM 5979 C C . ASP B 1 346 ? 9.297 48.469 12.266 1 92.19 346 ASP B C 1
ATOM 5981 O O . ASP B 1 346 ? 9.547 47.344 11.867 1 92.19 346 ASP B O 1
ATOM 5985 N N . ARG B 1 347 ? 8.68 48.656 13.367 1 95.31 347 ARG B N 1
ATOM 5986 C CA . ARG B 1 347 ? 8.359 47.531 14.258 1 95.31 347 ARG B CA 1
ATOM 5987 C C . ARG B 1 347 ? 7.148 46.75 13.758 1 95.31 347 ARG B C 1
ATOM 5989 O O . ARG B 1 347 ? 6.898 45.625 14.188 1 95.31 347 ARG B O 1
ATOM 5996 N N . VAL B 1 348 ? 6.332 47.5 12.938 1 96.38 348 VAL B N 1
ATOM 5997 C CA . VAL B 1 348 ? 5.27 46.75 12.258 1 96.38 348 VAL B CA 1
ATOM 5998 C C . VAL B 1 348 ? 5.859 45.938 11.125 1 96.38 348 VAL B C 1
ATOM 6000 O O . VAL B 1 348 ? 6.137 46.438 10.039 1 96.38 348 VAL B O 1
ATOM 6003 N N . ARG B 1 349 ? 5.957 44.656 11.312 1 93.56 349 ARG B N 1
ATOM 6004 C CA . ARG B 1 349 ? 6.73 43.781 10.414 1 93.56 349 ARG B CA 1
ATOM 6005 C C . ARG B 1 349 ? 5.824 43.062 9.43 1 93.56 349 ARG B C 1
ATOM 6007 O O . ARG B 1 349 ? 6.289 42.531 8.414 1 93.56 349 ARG B O 1
ATOM 6014 N N . GLY B 1 350 ? 4.551 43.062 9.688 1 93.12 350 GLY B N 1
ATOM 6015 C CA . GLY B 1 350 ? 3.631 42.375 8.805 1 93.12 350 GLY B CA 1
ATOM 6016 C C . GLY B 1 350 ? 2.174 42.688 9.086 1 93.12 350 GLY B C 1
ATOM 6017 O O . GLY B 1 350 ? 1.799 42.906 10.242 1 93.12 350 GLY B O 1
ATOM 6018 N N . ARG B 1 351 ? 1.425 42.656 8.07 1 93 351 ARG B N 1
ATOM 6019 C CA . ARG B 1 351 ? -0.021 42.844 8.148 1 93 351 ARG B CA 1
ATOM 6020 C C . ARG B 1 351 ? -0.717 42.25 6.934 1 93 351 ARG B C 1
ATOM 6022 O O . ARG B 1 351 ? -0.212 42.344 5.812 1 93 351 ARG B O 1
ATOM 6029 N N . ASP B 1 352 ? -1.893 41.625 7.211 1 92 352 ASP B N 1
ATOM 6030 C CA . ASP B 1 352 ? -2.67 41.125 6.094 1 92 352 ASP B CA 1
ATOM 6031 C C . ASP B 1 352 ? -4.121 40.875 6.5 1 92 352 ASP B C 1
ATOM 6033 O O . ASP B 1 352 ? -4.461 40.938 7.684 1 92 352 ASP B O 1
ATOM 6037 N N . ALA B 1 353 ? -4.938 40.719 5.504 1 89.06 353 ALA B N 1
ATOM 6038 C CA . ALA B 1 353 ? -6.332 40.375 5.746 1 89.06 353 ALA B CA 1
ATOM 6039 C C . ALA B 1 353 ? -6.465 38.906 6.145 1 89.06 353 ALA B C 1
ATOM 6041 O O . ALA B 1 353 ? -5.672 38.062 5.711 1 89.06 353 ALA B O 1
ATOM 6042 N N . ILE B 1 354 ? -7.336 38.656 7.094 1 83.88 354 ILE B N 1
ATOM 6043 C CA . ILE B 1 354 ? -7.766 37.281 7.391 1 83.88 354 ILE B CA 1
ATOM 6044 C C . ILE B 1 354 ? -9.023 36.969 6.59 1 83.88 354 ILE B C 1
ATOM 6046 O O . ILE B 1 354 ? -9.984 37.719 6.586 1 83.88 354 ILE B O 1
ATOM 6050 N N . ARG B 1 355 ? -9.055 35.969 5.77 1 75.62 355 ARG B N 1
ATOM 6051 C CA . ARG B 1 355 ? -10.148 35.656 4.852 1 75.62 355 ARG B CA 1
ATOM 6052 C C . ARG B 1 355 ? -10.859 34.375 5.262 1 75.62 355 ARG B C 1
ATOM 6054 O O . ARG B 1 355 ? -10.32 33.594 6.031 1 75.62 355 ARG B O 1
ATOM 6061 N N . GLY B 1 356 ? -12.117 34.344 4.828 1 68.81 356 GLY B N 1
ATOM 6062 C CA . GLY B 1 356 ? -12.906 33.156 4.957 1 68.81 356 GLY B CA 1
ATOM 6063 C C . GLY B 1 356 ? -13.508 32.969 6.34 1 68.81 356 GLY B C 1
ATOM 6064 O O . GLY B 1 356 ? -13.727 33.938 7.055 1 68.81 356 GLY B O 1
ATOM 6065 N N . ILE B 1 357 ? -13.773 31.672 6.594 1 66.06 357 ILE B N 1
ATOM 6066 C CA . ILE B 1 357 ? -14.516 31.312 7.801 1 66.06 357 ILE B CA 1
ATOM 6067 C C . ILE B 1 357 ? -13.672 31.625 9.031 1 66.06 357 ILE B C 1
ATOM 6069 O O . ILE B 1 357 ? -14.211 31.906 10.109 1 66.06 357 ILE B O 1
ATOM 6073 N N . ILE B 1 358 ? -12.422 31.828 8.859 1 71.94 358 ILE B N 1
ATOM 6074 C CA . ILE B 1 358 ? -11.5 32.062 9.969 1 71.94 358 ILE B CA 1
ATOM 6075 C C . ILE B 1 358 ? -11.625 33.5 10.469 1 71.94 358 ILE B C 1
ATOM 6077 O O . ILE B 1 358 ? -11.406 33.781 11.648 1 71.94 358 ILE B O 1
ATOM 6081 N N . ALA B 1 359 ? -12.047 34.375 9.57 1 76.19 359 ALA B N 1
ATOM 6082 C CA . ALA B 1 359 ? -12.172 35.781 9.914 1 76.19 359 ALA B CA 1
ATOM 6083 C C . ALA B 1 359 ? -13.242 35.969 10.984 1 76.19 359 ALA B C 1
ATOM 6085 O O . ALA B 1 359 ? -13.102 36.844 11.852 1 76.19 359 ALA B O 1
ATOM 6086 N N . ASP B 1 360 ? -14.211 35.156 10.914 1 72.06 360 ASP B N 1
ATOM 6087 C CA . ASP B 1 360 ? -15.281 35.25 11.891 1 72.06 360 ASP B CA 1
ATOM 6088 C C . ASP B 1 360 ? -14.773 34.938 13.297 1 72.06 360 ASP B C 1
ATOM 6090 O O . ASP B 1 360 ? -15.234 35.531 14.273 1 72.06 360 ASP B O 1
ATOM 6094 N N . MET B 1 361 ? -13.742 34.188 13.266 1 71.31 361 MET B N 1
ATOM 6095 C CA . MET B 1 361 ? -13.234 33.75 14.555 1 71.31 361 MET B CA 1
ATOM 6096 C C . MET B 1 361 ? -12.062 34.594 15.016 1 71.31 361 MET B C 1
ATOM 6098 O O . MET B 1 361 ? -11.93 34.906 16.203 1 71.31 361 MET B O 1
ATOM 6102 N N . GLN B 1 362 ? -11.281 35.125 14.109 1 78 362 GLN B N 1
ATOM 6103 C CA . GLN B 1 362 ? -10 35.688 14.508 1 78 362 GLN B CA 1
ATOM 6104 C C . GLN B 1 362 ? -9.93 37.156 14.188 1 78 362 GLN B C 1
ATOM 6106 O O . GLN B 1 362 ? -8.992 37.844 14.609 1 78 362 GLN B O 1
ATOM 6111 N N . GLY B 1 363 ? -10.906 37.656 13.547 1 83.44 363 GLY B N 1
ATOM 6112 C CA . GLY B 1 363 ? -10.867 39.031 13.07 1 83.44 363 GLY B CA 1
ATOM 6113 C C . GLY B 1 363 ? -10.633 39.156 11.578 1 83.44 363 GLY B C 1
ATOM 6114 O O . GLY B 1 363 ? -10.4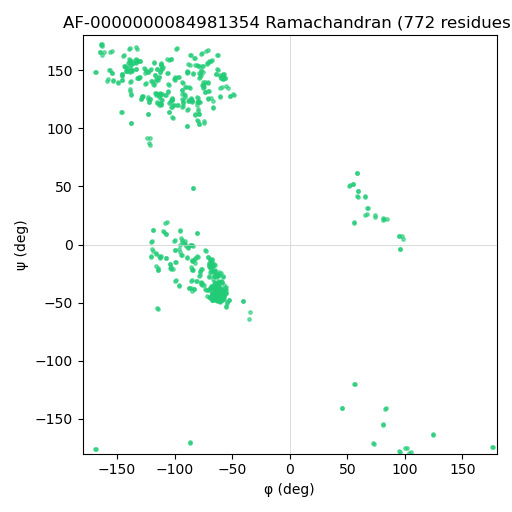92 38.125 10.891 1 83.44 363 GLY B O 1
ATOM 6115 N N . ASP B 1 364 ? -10.562 40.375 11.109 1 89.44 364 ASP B N 1
ATOM 6116 C CA . ASP B 1 364 ? -10.523 40.562 9.664 1 89.44 364 ASP B CA 1
ATOM 6117 C C . ASP B 1 364 ? -9.102 40.875 9.195 1 89.44 364 ASP B C 1
ATOM 6119 O O . ASP B 1 364 ? -8.789 40.781 8.008 1 89.44 364 ASP B O 1
ATOM 6123 N N . GLN B 1 365 ? -8.305 41.312 10.148 1 92.31 365 GLN B N 1
ATOM 6124 C CA . GLN B 1 365 ? -6.922 41.656 9.82 1 92.31 365 GLN B CA 1
ATOM 6125 C C . GLN B 1 365 ? -5.988 41.312 10.977 1 92.31 365 GLN B C 1
ATOM 6127 O O . GLN B 1 365 ? -6.391 41.375 12.141 1 92.31 365 GLN B O 1
ATOM 6132 N N . TRP B 1 366 ? -4.805 40.938 10.586 1 93.06 366 TRP B N 1
ATOM 6133 C CA . TRP B 1 366 ? -3.791 40.75 11.617 1 93.06 366 TRP B CA 1
ATOM 6134 C C . TRP B 1 366 ? -2.594 41.656 11.375 1 93.06 366 TRP B C 1
ATOM 6136 O O . TRP B 1 366 ? -2.357 42.094 10.242 1 93.06 366 TRP B O 1
ATOM 6146 N N . MET B 1 367 ? -1.907 42.062 12.445 1 95.88 367 MET B N 1
ATOM 6147 C CA . MET B 1 367 ? -0.698 42.875 12.406 1 95.88 367 MET B CA 1
ATOM 6148 C C . MET B 1 367 ? 0.334 42.375 13.414 1 95.88 367 MET B C 1
ATOM 6150 O O . MET B 1 367 ? -0.005 42.062 14.555 1 95.88 367 MET B O 1
ATOM 6154 N N . LEU B 1 368 ? 1.542 42.281 12.891 1 97.06 368 LEU B N 1
ATOM 6155 C CA . LEU B 1 368 ? 2.656 41.844 13.727 1 97.06 368 LEU B CA 1
ATOM 6156 C C . LEU B 1 368 ? 3.527 43.031 14.125 1 97.06 368 LEU B C 1
ATOM 6158 O O . LEU B 1 368 ? 4.004 43.781 13.258 1 97.06 368 LEU B O 1
ATOM 6162 N N . ILE B 1 369 ? 3.719 43.219 15.406 1 97.5 369 ILE B N 1
ATOM 6163 C CA . ILE B 1 369 ? 4.574 44.281 15.93 1 97.5 369 ILE B CA 1
ATOM 6164 C C . ILE B 1 369 ? 5.664 43.688 16.812 1 97.5 369 ILE B C 1
ATOM 6166 O O . ILE B 1 369 ? 5.367 42.938 17.75 1 97.5 369 ILE B O 1
ATOM 6170 N N . THR B 1 370 ? 6.898 43.969 16.531 1 96.06 370 THR B N 1
ATOM 6171 C CA . THR B 1 370 ? 8 43.469 17.344 1 96.06 370 THR B CA 1
ATOM 6172 C C . THR B 1 370 ? 8.117 44.219 18.656 1 96.06 370 THR B C 1
ATOM 6174 O O . THR B 1 370 ? 7.77 45.406 18.719 1 96.06 370 THR B O 1
ATOM 6177 N N . CYS B 1 371 ? 8.562 43.469 19.625 1 93.62 371 CYS B N 1
ATOM 6178 C CA . CYS B 1 371 ? 8.766 44 20.969 1 93.62 371 CYS B CA 1
ATOM 6179 C C . CYS B 1 371 ? 10.188 43.75 21.453 1 93.62 371 CYS B C 1
ATOM 6181 O O . CYS B 1 371 ? 10.797 42.75 21.109 1 93.62 371 CYS B O 1
ATOM 6183 N N . GLU B 1 372 ? 10.641 44.719 22.266 1 90.5 372 GLU B N 1
ATOM 6184 C CA . GLU B 1 372 ? 11.922 44.469 22.922 1 90.5 372 GLU B CA 1
ATOM 6185 C C . GLU B 1 372 ? 11.75 43.688 24.219 1 90.5 372 GLU B C 1
ATOM 6187 O O . GLU B 1 372 ? 12.609 42.844 24.562 1 90.5 372 GLU B O 1
ATOM 6192 N N . ASP B 1 373 ? 10.703 44.031 24.875 1 91.12 373 ASP B N 1
ATOM 6193 C CA . ASP B 1 373 ? 10.414 43.375 26.141 1 91.12 373 ASP B CA 1
ATOM 6194 C C . ASP B 1 373 ? 8.922 43.094 26.281 1 91.12 373 ASP B C 1
ATOM 6196 O O . ASP B 1 373 ? 8.086 43.812 25.719 1 91.12 373 ASP B O 1
ATOM 6200 N N . LYS B 1 374 ? 8.609 42.125 27.109 1 89.81 374 LYS B N 1
ATOM 6201 C CA . LYS B 1 374 ? 7.223 41.719 27.297 1 89.81 374 LYS B CA 1
ATOM 6202 C C . LYS B 1 374 ? 6.406 42.844 27.938 1 89.81 374 LYS B C 1
ATOM 6204 O O . LYS B 1 374 ? 5.184 42.875 27.797 1 89.81 374 LYS B O 1
ATOM 6209 N N . SER B 1 375 ? 7.062 43.719 28.594 1 91.62 375 SER B N 1
ATOM 6210 C CA . SER B 1 375 ? 6.379 44.812 29.281 1 91.62 375 SER B CA 1
ATOM 6211 C C . SER B 1 375 ? 5.699 45.75 28.281 1 91.62 375 SER B C 1
ATOM 6213 O O . SER B 1 375 ? 4.805 46.531 28.656 1 91.62 375 SER B O 1
ATOM 6215 N N . GLU B 1 376 ? 6.102 45.656 27.047 1 94.06 376 GLU B N 1
ATOM 6216 C CA . GLU B 1 376 ? 5.555 46.531 26.016 1 94.06 376 GLU B CA 1
ATOM 6217 C C . GLU B 1 376 ? 4.23 45.969 25.469 1 94.06 376 GLU B C 1
ATOM 6219 O O . GLU B 1 376 ? 3.488 46.688 24.812 1 94.06 376 GLU B O 1
ATOM 6224 N N . ILE B 1 377 ? 3.945 44.812 25.734 1 93 377 ILE B N 1
ATOM 6225 C CA . ILE B 1 377 ? 2.879 44.094 25.047 1 93 377 ILE B CA 1
ATOM 6226 C C . ILE B 1 377 ? 1.53 44.719 25.375 1 93 377 ILE B C 1
ATOM 6228 O O . ILE B 1 377 ? 0.733 45 24.484 1 93 377 ILE B O 1
ATOM 6232 N N . ASP B 1 378 ? 1.313 44.969 26.625 1 91.31 378 ASP B N 1
ATOM 6233 C CA . ASP B 1 378 ? 0.033 45.531 27.047 1 91.31 378 ASP B CA 1
ATOM 6234 C C . ASP B 1 378 ? -0.216 46.906 26.375 1 91.31 378 ASP B C 1
ATOM 6236 O O . ASP B 1 378 ? -1.332 47.188 25.953 1 91.31 378 ASP B O 1
ATOM 6240 N N . GLU B 1 379 ? 0.793 47.656 26.391 1 93.81 379 GLU B N 1
ATOM 6241 C CA . GLU B 1 379 ? 0.676 48.969 25.781 1 93.81 379 GLU B CA 1
ATOM 6242 C C . GLU B 1 379 ? 0.376 48.875 24.297 1 93.81 379 GLU B C 1
ATOM 6244 O O . GLU B 1 379 ? -0.426 49.656 23.766 1 93.81 379 GLU B O 1
ATOM 6249 N N . ILE B 1 380 ? 1.044 48 23.641 1 95.06 380 ILE B N 1
ATOM 6250 C CA . ILE B 1 380 ? 0.851 47.812 22.203 1 95.06 380 ILE B CA 1
ATOM 6251 C C . ILE B 1 380 ? -0.584 47.344 21.938 1 95.06 380 ILE B C 1
ATOM 6253 O O . ILE B 1 380 ? -1.253 47.906 21.047 1 95.06 380 ILE B O 1
ATOM 6257 N N . VAL B 1 381 ? -1.049 46.406 22.672 1 93.19 381 VAL B N 1
ATOM 6258 C CA . VAL B 1 381 ? -2.395 45.875 22.5 1 93.19 381 VAL B CA 1
ATOM 6259 C C . VAL B 1 381 ? -3.424 46.969 22.766 1 93.19 381 VAL B C 1
ATOM 6261 O O . VAL B 1 381 ? -4.371 47.125 21.984 1 93.19 381 VAL B O 1
ATOM 6264 N N . GLU B 1 382 ? -3.205 47.688 23.797 1 93.31 382 GLU B N 1
ATOM 6265 C CA . GLU B 1 382 ? -4.121 48.781 24.125 1 93.31 382 GLU B CA 1
ATOM 6266 C C . GLU B 1 382 ? -4.152 49.812 23.016 1 93.31 382 GLU B C 1
ATOM 6268 O O . GLU B 1 382 ? -5.227 50.25 22.594 1 93.31 382 GLU B O 1
ATOM 6273 N N . PHE B 1 383 ? -3.002 50.188 22.594 1 95.75 383 PHE B N 1
ATOM 6274 C CA . PHE B 1 383 ? -2.918 51.25 21.578 1 95.75 383 PHE B CA 1
ATOM 6275 C C . PHE B 1 383 ? -3.572 50.781 20.281 1 95.75 383 PHE B C 1
ATOM 6277 O O . PHE B 1 383 ? -4.273 51.562 19.625 1 95.75 383 PHE B O 1
ATOM 6284 N N . THR B 1 384 ? -3.385 49.562 19.906 1 95.12 384 THR B N 1
ATOM 6285 C CA . THR B 1 384 ? -3.801 49.094 18.594 1 95.12 384 THR B CA 1
ATOM 6286 C C . THR B 1 384 ? -5.273 48.688 18.609 1 95.12 384 THR B C 1
ATOM 6288 O O . THR B 1 384 ? -5.93 48.688 17.562 1 95.12 384 THR B O 1
ATOM 6291 N N . GLN B 1 385 ? -5.836 48.375 19.812 1 92.56 385 GLN B N 1
ATOM 6292 C CA . GLN B 1 385 ? -7.176 47.781 19.844 1 92.56 385 GLN B CA 1
ATOM 6293 C C . GLN B 1 385 ? -8.141 48.656 20.625 1 92.56 385 GLN B C 1
ATOM 6295 O O . GLN B 1 385 ? -9.305 48.312 20.812 1 92.56 385 GLN B O 1
ATOM 6300 N N . ALA B 1 386 ? -7.594 49.812 21.062 1 93.25 386 ALA B N 1
ATOM 6301 C CA . ALA B 1 386 ? -8.484 50.719 21.75 1 93.25 386 ALA B CA 1
ATOM 6302 C C . ALA B 1 386 ? -9.633 51.156 20.844 1 93.25 386 ALA B C 1
ATOM 6304 O O . ALA B 1 386 ? -9.414 51.469 19.672 1 93.25 386 ALA B O 1
ATOM 6305 N N . THR B 1 387 ? -10.773 51.125 21.406 1 91.88 387 THR B N 1
ATOM 6306 C CA . THR B 1 387 ? -11.945 51.531 20.625 1 91.88 387 THR B CA 1
ATOM 6307 C C . THR B 1 387 ? -12.438 52.906 21.031 1 91.88 387 THR B C 1
ATOM 6309 O O . THR B 1 387 ? -12.133 53.375 22.125 1 91.88 387 THR B O 1
ATOM 6312 N N . LYS B 1 388 ? -13.18 53.469 20.062 1 90.88 388 LYS B N 1
ATOM 6313 C CA . LYS B 1 388 ? -13.773 54.781 20.312 1 90.88 388 LYS B CA 1
ATOM 6314 C C . LYS B 1 388 ? -15.062 54.625 21.125 1 90.88 388 LYS B C 1
ATOM 6316 O O . LYS B 1 388 ? -15.781 53.656 21 1 90.88 388 LYS B O 1
#

Organism: NCBI:txid883103

Sequence (776 aa):
MNFLWVSPHYPPNFQTFIEALDNTEMTVLGIGQEPYDHLSDVLKEHLTEYFRVDDLENREEVIRAVAFLIYKHGPIDRVESNNEHWLELDATIREQFNIAGLRPNDLIPTRYKSEMKRSFKACDAPVVDGELIAAVSEIDEAIEALGGLPVIAKPDSGVGASATYKLESKADVADFKQSWAEEVPYFLEPFVSGELCTYDGLLDQEGNIVFEASFTHNIPTLDIMNESTDMYIVIDREVDPKLREIGRRILSEFNMTERFFHLEFFRLPDGNYITLEYNNRMTGGFVIDAYNHLFSHDLFKHYALVVKDEAFDNPHFKKRLGVVVTRRNETNYQHSLDEIYQHYGDRVRGRDAIRGIIADMQGDQWMLITCEDKSEIDEIVEFTQATKMNFLWVSPHYPPNFQTFIEALDNTEMTVLGIGQEPYDHLSDVLKEHLTEYFRVDDLENREEVIRAVAFLIYKHGPIDRVESNNEHWLELDATIREQFNIAGLRPNDLIPTRYKSEMKRSFKACDAPVVDGELIAAVSEIDEAIEALGGLPVIAKPDSGVGASATYKLESKADVADFKQSWAEEVPYFLEPFVSGELCTYDGLLDQEGNIVFEASFTHNIPTLDIMNESTDMYIVIDREVDPKLREIGRRILSEFNMTERFFHLEFFRLPDGNYITLEYNNRMTGGFVIDAYNHLFSHDLFKHYALVVKDEAFDNPHFKKRLGVVVTRRNETNYQHSLDEIYQHYGDRVRGRDAIRGIIADMQGDQWMLITCEDKSEIDEIVEFTQATK

pLDDT: mean 92.32, std 9.73, range [46.91, 98.94]

InterPro domains:
  IPR011761 ATP-grasp fold [PS50975] (117-308)
  IPR013815 ATP-grasp fold, subdomain 1 [G3DSA:3.30.1490.20] (125-183)

Nearest PDB structures (foldseek):
  3qff-assembly1_B  TM=7.554E-01  e=3.861E-19  Bacillus anthracis str. A0248
  3orq-assembly1_A  TM=7.379E-01  e=2.520E-17  Staphylococcus aureus subsp. aureus str. Newman
  4ma0-assembly1_A  TM=7.632E-01  e=4.953E-17  Francisella tularensis subsp. tularensis SCHU S4
  4ma5-assembly1_A-2  TM=7.609E-01  e=2.164E-16  Francisella tularensis subsp. tularensis SCHU S4
  2pvp-assembly1_A  TM=5.741E-01  e=2.258E-09  Helicobacter pylori SS1

Secondary structure (DSSP, 8-state):
-EEEEESTTSSGGGHHHHHHHHHTT-EEEEEESS-GGGS-HHHHHH-SEEEE-S-TT-HHHHHHHHHHHHHHH----EEE---GGGHHHHHHHHHHHT-SS--GGGGHHHHBHHHHHHHHHHTT------EEESSGGGHHHHHHHTTSS-EEEEESBS-TTTT-EEE-SHHHHHHHHHH--SSS-EEEEE----EEEEEEEEE-TTS-EEEEE-EEESS-HHHHSSTT---EEEE-SS--HHHHHHHHHHHHHHT--SSEEEEEEEEPTTS-EEEEEEESSPPPTTHHHHHHHHHT--HHHHHHHHHTT---S-------EEEEEEE-TTS-BSS-HHHHHHHHGGGEEEEEE--THHHHHH-SEEEEEEESSGGGHHHHHHHHH-B-/-EEEEESTTSSGGGHHHHHHHHHTT-EEEEEESS-GGGS-HHHHHH-SEEEE-S-TT-HHHHHHHHHHHHHHH----EEE---GGGHHHHHHHHHHHT-SS--GGGGHHHHBHHHHHHHHHHTT------EEESSGGGHHHHHHHTTSS-EEEEESBS-TTTT-EEE-SHHHHHHHHHH--SSS-EEEEE----EEEEEEEEE-TTS-EEEEE-EEESS-HHHHSSTT---EEEE-SS--HHHHHHHHHHHHHHT--SSEEEEEEEEPTTS-EEEEEEESSPPPTTHHHHHHHHHT--HHHHHHHHHTT---S-------EEEEEEE-TTS-BSS-HHHHHHHHGGGEEEEEE--THHHHHH-SEEEEEEESSGGGHHHHHHHHH-B-

Radius of gyration: 35.51 Å; Cα contacts (8 Å, |Δi|>4): 1514; chains: 2; bounding box: 66×108×78 Å

Solvent-accessible surface area (backbone atoms only — not comparable to full-atom values): 41560 Å² total; per-residue (Å²): 100,34,35,36,31,48,36,56,74,58,59,65,80,53,40,52,39,48,45,27,31,29,74,70,69,34,45,28,33,34,37,30,58,65,56,73,88,71,48,51,68,67,52,66,71,34,38,77,43,76,47,67,41,92,45,80,84,38,62,68,58,45,52,20,49,53,20,40,50,23,35,74,73,38,76,58,52,38,61,45,54,74,36,82,88,45,47,61,56,36,11,46,53,19,48,38,50,54,26,65,74,62,36,60,76,71,41,45,48,59,46,26,53,67,46,29,49,52,52,35,55,74,55,68,39,50,60,75,70,70,40,79,35,67,48,73,87,42,49,65,60,47,37,54,75,59,72,38,76,42,27,33,37,29,50,26,56,71,60,75,76,55,78,50,43,76,28,69,46,71,65,42,48,53,50,47,56,70,66,57,82,56,84,63,42,34,32,35,28,57,62,77,83,44,40,36,30,39,48,34,35,32,25,26,74,87,44,49,76,74,42,74,47,26,40,33,38,80,53,47,66,78,56,47,71,47,64,88,59,72,44,47,36,40,35,45,51,61,64,53,67,69,58,49,53,48,50,51,42,48,48,60,68,69,62,62,51,59,41,34,31,27,32,36,29,28,38,34,96,86,69,48,64,34,57,73,46,59,38,88,20,55,65,70,83,63,51,60,58,47,48,22,48,63,29,72,50,55,65,41,46,48,50,38,30,34,76,70,71,43,82,66,91,73,75,75,64,55,73,44,30,32,38,37,40,25,40,48,85,88,56,60,52,62,46,52,71,67,53,48,44,66,73,52,42,85,34,54,61,43,70,48,75,42,67,69,81,53,18,65,54,52,25,38,28,40,37,32,34,56,44,95,48,78,83,48,48,63,57,50,50,46,56,67,63,32,62,107,100,33,35,37,30,48,37,57,75,59,61,64,80,54,41,52,40,48,45,28,32,30,74,70,68,33,46,29,34,33,36,32,55,66,55,74,89,72,48,51,70,67,51,64,69,33,37,76,43,76,48,69,42,92,45,82,84,38,62,67,58,45,52,21,50,51,19,42,49,22,35,74,75,38,76,58,52,37,60,45,55,73,38,82,88,44,48,60,56,35,11,46,52,20,48,39,50,55,26,65,75,61,38,60,78,70,41,45,50,58,46,25,54,67,46,30,50,53,54,35,53,74,53,68,38,49,60,76,70,71,41,81,37,67,48,73,86,42,50,64,61,44,37,54,74,60,71,38,76,42,28,32,37,30,50,25,56,72,61,76,77,56,78,52,44,76,29,68,47,71,65,43,46,54,50,46,56,70,67,57,82,55,82,60,42,34,32,35,30,58,62,76,85,42,40,36,31,39,48,34,34,32,26,25,76,84,44,48,77,74,42,75,45,26,40,34,38,79,53,51,64,79,56,47,70,46,67,89,60,73,42,48,36,39,35,47,50,63,64,55,67,70,57,48,54,48,49,51,40,49,48,60,68,68,61,61,54,58,42,35,30,28,33,36,30,29,38,34,96,86,70,48,64,34,55,71,46,58,38,89,20,54,66,69,81,62,51,60,60,47,50,21,50,63,28,72,49,55,64,41,46,47,50,38,29,34,77,69,72,42,81,66,90,73,74,76,64,53,73,44,30,33,38,36,40,25,40,48,84,88,56,62,50,62,46,50,72,66,55,48,44,67,72,52,42,84,35,55,60,43,71,48,76,42,66,70,80,54,19,65,56,52,25,38,28,41,37,32,34,57,44,94,48,79,82,50,48,62,57,50,52,47,56,67,62,31,62,106

Foldseek 3Di:
DEEEAEACQPPPVCLVLLLLLQVVPYAYEYEEADDPVPHDPSCVVRHPYYDHFNDLVDLVSVQVRVVVVCVVPNAHAAYDHLDQVCPQVRQPSCVVRVHDFHHNVLCVCAFFQVSVVVLLVVLPQAAFDKDKDQALVCLVVRQVVSPHDFKKKDFRGDDPCPPIATRHDPVSSVVNSVPDPSPTIIMMGHDDDFWKKKWKAFFFQQLDTLGIWMKIWPDPPVCLQVFDAKTKIKTALDDDPLRVVSVVSSSVSSVHHLAMKMWIWGQDPVRDIHTRHIDRHGDDFCVQVLQCQFFVHDVSNVSSCSSVVHDDPDSDTRRWIKMKIAEAPVFAAPDDPVRLCVVQPVQFRDKDATDDPCCRRNNGMMIMGTDPDPVCHVVSRCNVRHGD/DEEEAEACQPPPVCLVLLVLLQVVPYAYEYEEADDPVPHDPSCVVRHPYYDHFNDLVDLVSVQVRVVVVCVVPNAHAAYDHLDQVCPQVRQPSCVVRVHDFHHNVLCVCAFFQVSVVVLLVVLPFAAFDKDKDQALVCLVVRQVVSPHDFKKKDFRGDDPCPPIFTRHDPVSSVVNSVPDPSPTIIMMGHDDDFWKKKWKAFFFQQLDTLGIWMKIWPDDPVCLQVFDDKTKIKTALDDDPLVVVSVVSSSVSSVHHLAMKMWMWGQDPVRDIHTRHIDRHGDDFCVQVLQCQFFVHDVSNVSSCSSVVHDDPDSDTRRWIKMKIAEAPVFAAPDDPVRLCVVQPVQFRDKDATDDPCCRRHNGMMIMGTDPDPVCHVVSRCNVRHGD